Protein AF-A0A521DXC9-F1 (afdb_monomer_lite)

InterPro domains:
  IPR011990 Tetratricopeptide-like helical domain superfamily [G3DSA:1.25.40.10] (240-345)
  IPR011990 Tetratricopeptide-like helical domain superfamily [SSF48452] (263-317)
  IPR019734 Tetratricopeptide repeat [PS50005] (262-295)

Sequence (420 aa):
MKVLTNLLIVLTLFFNSAFAVGQNKNFSSMTLDKAILKLENDIREGKNKQILKRDVKNILNIKSKLPIYYVPEINYLLKEKIEPLPESDLTLLKEVLRVVLSAINGIKVFLFTVSFLTLVLFFQSVRLRNIYKLILTILSVSLLILSSFNTNLSLTIFGIIPILLYRLRKIKFFSSSLLFVLLFIILQILGNQIINLSLNNKFLYEIKVKRDGYAPKFLIKDSFKKKNEYILEEVTNGIALGNLDLVKKLKHLKLDSPNLKQIYLNDLGYVTFQRGNYKAALNYFTEALSLRENESILYNLYLTYSSLLELDKAEAIKNTLLTRKIDISTLPSVPILIHVPSNYKVFTFSFSYFLFLIIGLILGTIISLISPLRREEINYNVLTLVGMKIFIEEKIFPFLILSLLSFLVNFILGMVVCQS

Foldseek 3Di:
DVVVVVVVVVVVLVVVLVVVVPPPPCPPPDFLVNLLVVLLVCVVVVHDPVVNVVSVVVSVVNLLAFQWDDDCSNCVSVVHCPDDFDDFPLNVLLVVLLLLVLLLQLLLVLLLVLLLLLQLVLLLQFPDDPVVSVVSSVVSNVQSVVCVVPVLSSLLSLLLRLLSCVLVVLVVSSVVSVVSSVVSLVSVQVSVLSVCLSPQLLNVQVRCCVRTVADDLVSLVRLDPDPLLSLLQVLLRSVSRVNLVSLVVCPPRDDPDLLSQLLNLQSVLQSCVSVVNLVSSLVSLVSSCVSDHDLLSLLSNLLSCVSVVVVVSNVVSVVVCVVVVNDNVSGRSGRGHDHRRSPDDSHDGDCSSVVSSVSSNVVSVVCSVVTDGDPDPRPVVSVPPPCSVCSVVSVVPVSVVVSVVSSVVSSVVSSVVSVD

Secondary structure (DSSP, 8-state):
-HHHHHHHHHHHHHHHHHHHHSSTT---S--HHHHHHHHHHHHHTT--HHHHHHHHHHHHHHHTTTT-S--HHHHHHHTS--S-PPP-HHHHHHHHHHHHHHHHHHHHHHHHHHHHHHHHHHHHHBSS-HHHHHHHHHHHHHHHHHHTT-HHHHHHHHHHHHHHHHHTT-HHHHHHHHHHHHHHHHHHHHHHHHHHHHT-HHHHHHHHHHHHS---HHHHHHH--SHHHHHHHHHHHHHHTT-GGGGGGGGG----SHHHHHHHHHHHHHHHHHTT-HHHHHHHHHHHHHHS--HHHHHHHHHHHHHTT-HHHHHHHHHHHHHTT--GGGS-SSPPP-PPP---------THHHHHHHHHHHHHHHHHHHS-B--PPPPHHHHTSTTHHHHHTT-HHHHHHHHHHHHHHHHHHHHHHTT-

Organism: NCBI:txid223788

pLDDT: mean 90.12, std 13.18, range [37.5, 98.75]

Radius of gyration: 32.44 Å; chains: 1; bounding box: 73×54×87 Å

Structure (mmCIF, N/CA/C/O backbone):
data_AF-A0A521DXC9-F1
#
_entry.id   AF-A0A521DXC9-F1
#
loop_
_atom_site.group_PDB
_atom_site.id
_atom_site.type_symbol
_atom_site.label_atom_id
_atom_site.label_alt_id
_atom_site.label_comp_id
_atom_site.label_asym_id
_atom_site.label_entity_id
_atom_site.label_seq_id
_atom_site.pdbx_PDB_ins_code
_atom_site.Cartn_x
_atom_site.Cartn_y
_atom_site.Cartn_z
_atom_site.occupancy
_atom_site.B_iso_or_equiv
_atom_site.auth_seq_id
_atom_site.auth_comp_id
_atom_site.auth_asym_id
_atom_site.auth_atom_id
_atom_site.pdbx_PDB_model_num
ATOM 1 N N . MET A 1 1 ? -35.973 35.194 24.557 1.00 43.81 1 MET A N 1
ATOM 2 C CA . MET A 1 1 ? -35.222 34.388 23.564 1.00 43.81 1 MET A CA 1
ATOM 3 C C . MET A 1 1 ? -33.997 33.692 24.147 1.00 43.81 1 MET A C 1
ATOM 5 O O . MET A 1 1 ? -34.066 32.482 24.215 1.00 43.81 1 MET A O 1
ATOM 9 N N . LYS A 1 2 ? -32.946 34.374 24.643 1.00 42.34 2 LYS A N 1
ATOM 10 C CA . LYS A 1 2 ? -31.732 33.714 25.201 1.00 42.34 2 LYS A CA 1
ATOM 11 C C . LYS A 1 2 ? -32.006 32.609 26.238 1.00 42.34 2 LYS A C 1
ATOM 13 O O . LYS A 1 2 ? -31.382 31.559 26.186 1.00 42.34 2 LYS A O 1
ATOM 18 N N . VAL A 1 3 ? -32.972 32.816 27.138 1.00 59.31 3 VAL A N 1
ATOM 19 C CA . VAL A 1 3 ? -33.373 31.807 28.139 1.00 59.31 3 VAL A CA 1
ATOM 20 C C . VAL A 1 3 ? -34.027 30.583 27.486 1.00 59.31 3 VAL A C 1
ATOM 22 O O . VAL A 1 3 ? -33.723 29.462 27.867 1.00 59.31 3 VAL A O 1
ATOM 25 N N . LEU A 1 4 ? -34.855 30.782 26.454 1.00 39.81 4 LEU A N 1
ATOM 26 C CA . LEU A 1 4 ? -35.500 29.700 25.702 1.00 39.81 4 LEU A CA 1
ATOM 27 C C . LEU A 1 4 ? -34.476 28.915 24.865 1.00 39.81 4 LEU A C 1
ATOM 29 O O . LEU A 1 4 ? -34.556 27.696 24.793 1.00 39.81 4 LEU A O 1
ATOM 33 N N . THR A 1 5 ? -33.481 29.600 24.288 1.00 45.59 5 THR A N 1
ATOM 34 C CA . THR A 1 5 ? -32.375 28.975 23.545 1.00 45.59 5 THR A CA 1
ATOM 35 C C . THR A 1 5 ? -31.484 28.146 24.471 1.00 45.59 5 THR A C 1
ATOM 37 O O . THR A 1 5 ? -31.182 27.002 24.154 1.00 45.59 5 THR A O 1
ATOM 40 N N . ASN A 1 6 ? -31.140 28.668 25.654 1.00 55.06 6 ASN A N 1
ATOM 41 C CA . ASN A 1 6 ? -30.373 27.922 26.654 1.00 55.06 6 ASN A CA 1
ATOM 42 C C . ASN A 1 6 ? -31.171 26.738 27.222 1.00 55.06 6 ASN A C 1
ATOM 44 O O . ASN A 1 6 ? -30.604 25.668 27.408 1.00 55.06 6 ASN A O 1
ATOM 48 N N . LEU A 1 7 ? -32.486 26.885 27.428 1.00 52.81 7 LEU A N 1
ATOM 49 C CA . LEU A 1 7 ? -33.355 25.791 27.869 1.00 52.81 7 LEU A CA 1
ATOM 50 C C . LEU A 1 7 ? -33.464 24.687 26.802 1.00 52.81 7 LEU A C 1
ATOM 52 O O . LEU A 1 7 ? -33.412 23.514 27.152 1.00 52.81 7 LEU A O 1
ATOM 56 N N . LEU A 1 8 ? -33.550 25.039 25.510 1.00 43.25 8 LEU A N 1
ATOM 57 C CA . LEU A 1 8 ? -33.553 24.067 24.407 1.00 43.25 8 LEU A CA 1
ATOM 58 C C . LEU A 1 8 ? -32.202 23.352 24.252 1.00 43.25 8 LEU A C 1
ATOM 60 O O . LEU A 1 8 ? -32.182 22.157 23.971 1.00 43.25 8 LEU A O 1
ATOM 64 N N . ILE A 1 9 ? -31.082 24.053 24.452 1.00 51.12 9 ILE A N 1
ATOM 65 C CA . ILE A 1 9 ? -29.735 23.457 24.453 1.00 51.12 9 ILE A CA 1
ATOM 66 C C . ILE A 1 9 ? -29.587 22.490 25.636 1.00 51.12 9 ILE A C 1
ATOM 68 O O . ILE A 1 9 ? -29.134 21.366 25.461 1.00 51.12 9 ILE A O 1
ATOM 72 N N . VAL A 1 10 ? -30.054 22.870 26.828 1.00 54.31 10 VAL A N 1
ATOM 73 C CA . VAL A 1 10 ? -30.063 21.979 27.998 1.00 54.31 10 VAL A CA 1
ATOM 74 C C . VAL A 1 10 ? -30.986 20.776 27.765 1.00 54.31 10 VAL A C 1
ATOM 76 O O . VAL A 1 10 ? -30.572 19.650 28.009 1.00 54.31 10 VAL A O 1
ATOM 79 N N . LEU A 1 11 ? -32.190 20.962 27.213 1.00 43.69 11 LEU A N 1
ATOM 80 C CA . LEU A 1 11 ? -33.124 19.870 26.898 1.00 43.69 11 LEU A CA 1
ATOM 81 C C . LEU A 1 11 ? -32.574 18.911 25.831 1.00 43.69 11 LEU A C 1
ATOM 83 O O . LEU A 1 11 ? -32.682 17.700 25.991 1.00 43.69 11 LEU A O 1
ATOM 87 N N . THR A 1 12 ? -31.939 19.417 24.775 1.00 44.00 12 THR A N 1
ATOM 88 C CA . THR A 1 12 ? -31.320 18.580 23.728 1.00 44.00 12 THR A CA 1
ATOM 89 C C . THR A 1 12 ? -30.085 17.826 24.239 1.00 44.00 12 THR A C 1
ATOM 91 O O . THR A 1 12 ? -29.873 16.675 23.855 1.00 44.00 12 THR A O 1
ATOM 94 N N . LEU A 1 13 ? -29.320 18.407 25.173 1.00 43.69 13 LEU A N 1
ATOM 95 C CA . LEU A 1 13 ? -28.211 17.732 25.860 1.00 43.69 13 LEU A CA 1
ATOM 96 C C . LEU A 1 13 ? -28.693 16.681 26.883 1.00 43.69 13 LEU A C 1
ATOM 98 O O . LEU A 1 13 ? -28.100 15.603 26.984 1.00 43.69 13 LEU A O 1
ATOM 102 N N . PHE A 1 14 ? -29.792 16.939 27.600 1.00 46.09 14 PHE A N 1
ATOM 103 C CA . PHE A 1 14 ? -30.375 15.997 28.566 1.00 46.09 14 PHE A CA 1
ATOM 104 C C . PHE A 1 14 ? -31.101 14.824 27.894 1.00 46.09 14 PHE A C 1
ATOM 106 O O . PHE A 1 14 ? -30.974 13.687 28.346 1.00 46.09 14 PHE A O 1
ATOM 113 N N . PHE A 1 15 ? -31.825 15.053 26.793 1.00 41.97 15 PHE A N 1
ATOM 114 C CA . PHE A 1 15 ? -32.547 13.974 26.110 1.00 41.97 15 PHE A CA 1
ATOM 115 C C . PHE A 1 15 ? -31.621 13.026 25.333 1.00 41.97 15 PHE A C 1
ATOM 117 O O . PHE A 1 15 ? -31.896 11.829 25.291 1.00 41.97 15 PHE A O 1
ATOM 124 N N . ASN A 1 16 ? -30.483 13.497 24.810 1.00 40.00 16 ASN A N 1
ATOM 125 C CA . ASN A 1 16 ? -29.509 12.609 24.161 1.00 40.00 16 ASN A CA 1
ATOM 126 C C . ASN A 1 16 ? -28.716 11.747 25.159 1.00 40.00 16 ASN A C 1
ATOM 128 O O . ASN A 1 16 ? -28.398 10.597 24.858 1.00 40.00 16 ASN A O 1
ATOM 132 N N . SER A 1 17 ? -28.434 12.258 26.360 1.00 39.19 17 SER A N 1
ATOM 133 C CA . SER A 1 17 ? -27.702 11.513 27.395 1.00 39.19 17 SER A CA 1
ATOM 134 C C . SER A 1 17 ? -28.598 10.536 28.170 1.00 39.19 17 SER A C 1
ATOM 136 O O . SER A 1 17 ? -28.182 9.409 28.441 1.00 39.19 17 SER A O 1
ATOM 138 N N . ALA A 1 18 ? -29.859 10.889 28.444 1.00 37.50 18 ALA A N 1
ATOM 139 C CA . ALA A 1 18 ? -30.805 9.995 29.120 1.00 37.50 18 ALA A CA 1
ATOM 140 C C . ALA A 1 18 ? -31.242 8.797 28.249 1.00 37.50 18 ALA A C 1
ATOM 142 O O . ALA A 1 18 ? -31.438 7.698 28.771 1.00 37.50 18 ALA A O 1
ATOM 143 N N . PHE A 1 19 ? -31.316 8.953 26.919 1.00 39.97 19 PHE A N 1
ATOM 144 C CA . PHE A 1 19 ? -31.582 7.828 26.009 1.00 39.97 19 PHE A CA 1
ATOM 145 C C . PHE A 1 19 ? -30.412 6.834 25.907 1.00 39.97 19 PHE A C 1
ATOM 147 O O . PHE A 1 19 ? -30.637 5.661 25.597 1.00 39.97 19 PHE A O 1
ATOM 154 N N . ALA A 1 20 ? -29.183 7.252 26.227 1.00 45.47 20 ALA A N 1
ATOM 155 C CA . ALA A 1 20 ? -28.016 6.370 26.231 1.00 45.47 20 ALA A CA 1
ATOM 156 C C . ALA A 1 20 ? -27.965 5.443 27.464 1.00 45.47 20 ALA A C 1
ATOM 158 O O . ALA A 1 20 ? -27.463 4.323 27.377 1.00 45.47 20 ALA A O 1
ATOM 159 N N . VAL A 1 21 ? -28.536 5.858 28.601 1.00 44.22 21 VAL A N 1
ATOM 160 C CA . VAL A 1 21 ? -28.471 5.095 29.865 1.00 44.22 21 VAL A CA 1
ATOM 161 C C . VAL A 1 21 ? -29.558 4.005 29.955 1.00 44.22 21 VAL A C 1
ATOM 163 O O . VAL A 1 21 ? -29.386 3.012 30.660 1.00 44.22 21 VAL A O 1
ATOM 166 N N . GLY A 1 22 ? -30.647 4.114 29.183 1.00 40.59 22 GLY A N 1
ATOM 167 C CA . GLY A 1 22 ? -31.783 3.179 29.226 1.00 40.59 22 GLY A CA 1
ATOM 168 C C . GLY A 1 22 ? -31.698 1.925 28.339 1.00 40.59 22 GLY A C 1
ATOM 169 O O . GLY A 1 22 ? -32.510 1.020 28.511 1.00 40.59 22 GLY A O 1
ATOM 170 N N . GLN A 1 23 ? -30.746 1.821 27.400 1.00 44.16 23 GLN A N 1
ATOM 171 C CA . GLN A 1 23 ? -30.703 0.703 26.430 1.00 44.16 23 GLN A CA 1
ATOM 172 C C . GLN A 1 23 ? -29.725 -0.439 26.772 1.00 44.16 23 GLN A C 1
ATOM 174 O O . GLN A 1 23 ? -29.638 -1.421 26.034 1.00 44.16 23 GLN A O 1
ATOM 179 N N . ASN A 1 24 ? -29.001 -0.377 27.893 1.00 43.97 24 ASN A N 1
ATOM 180 C CA . ASN A 1 24 ? -27.782 -1.181 28.053 1.00 43.97 24 ASN A CA 1
ATOM 181 C C . ASN A 1 24 ? -27.944 -2.590 28.670 1.00 43.97 24 ASN A C 1
ATOM 183 O O . ASN A 1 24 ? -26.992 -3.120 29.235 1.00 43.97 24 ASN A O 1
ATOM 187 N N . LYS A 1 25 ? -29.122 -3.228 28.583 1.00 46.00 25 LYS A N 1
ATOM 188 C CA . LYS A 1 25 ? -29.285 -4.632 29.040 1.00 46.00 25 LYS A CA 1
ATOM 189 C C . LYS A 1 25 ? -29.463 -5.669 27.936 1.00 46.00 25 LYS A C 1
ATOM 191 O O . LYS A 1 25 ? -29.226 -6.838 28.201 1.00 46.00 25 LYS A O 1
ATOM 196 N N . ASN A 1 26 ? -29.762 -5.252 26.706 1.00 44.84 26 ASN A N 1
ATOM 197 C CA . ASN A 1 26 ? -29.871 -6.147 25.554 1.00 44.84 26 ASN A CA 1
ATOM 198 C C . ASN A 1 26 ? -29.098 -5.570 24.360 1.00 44.84 26 ASN A C 1
ATOM 200 O O . ASN A 1 26 ? -29.665 -5.378 23.284 1.00 44.84 26 ASN A O 1
ATOM 204 N N . PHE A 1 27 ? -27.798 -5.290 24.523 1.00 52.75 27 PHE A N 1
ATOM 205 C CA . PHE A 1 27 ? -26.917 -5.320 23.353 1.00 52.75 27 PHE A CA 1
ATOM 206 C C . PHE A 1 27 ? -27.079 -6.723 22.773 1.00 52.75 27 PHE A C 1
ATOM 208 O O . PHE A 1 27 ? -26.651 -7.703 23.384 1.00 52.75 27 PHE A O 1
ATOM 215 N N . SER A 1 28 ? -27.811 -6.834 21.663 1.00 54.12 28 SER A N 1
ATOM 216 C CA . SER A 1 28 ? -27.996 -8.104 20.977 1.00 54.12 28 SER A CA 1
ATOM 217 C C . SER A 1 28 ? -26.616 -8.724 20.811 1.00 54.12 28 SER A C 1
ATOM 219 O O . SER A 1 28 ? -25.722 -8.062 20.291 1.00 54.12 28 SER A O 1
ATOM 221 N N . SER A 1 29 ? -26.440 -9.974 21.232 1.00 76.12 29 SER A N 1
ATOM 222 C CA . SER A 1 29 ? -25.190 -10.755 21.178 1.00 76.12 29 SER A CA 1
ATOM 223 C C . SER A 1 29 ? -24.579 -10.926 19.770 1.00 76.12 29 SER A C 1
ATOM 225 O O . SER A 1 29 ? -23.630 -11.696 19.568 1.00 76.12 29 SER A O 1
ATOM 227 N N . MET A 1 30 ? -25.148 -10.237 18.781 1.00 91.75 30 MET A N 1
ATOM 228 C CA . MET A 1 30 ? -24.748 -10.200 17.393 1.00 91.75 30 MET A CA 1
ATOM 229 C C . MET A 1 30 ? -23.665 -9.137 17.190 1.00 91.75 30 MET A C 1
ATOM 231 O O . MET A 1 30 ? -23.925 -7.937 17.196 1.00 91.75 30 MET A O 1
ATOM 235 N N . THR A 1 31 ? -22.442 -9.615 17.014 1.00 95.38 31 THR A N 1
ATOM 236 C CA . THR A 1 31 ? -21.270 -8.839 16.610 1.00 95.38 31 THR A CA 1
ATOM 237 C C . THR A 1 31 ? -21.299 -8.562 15.103 1.00 95.38 31 THR A C 1
ATOM 239 O O . THR A 1 31 ? -22.057 -9.198 14.360 1.00 95.38 31 THR A O 1
ATOM 242 N N . LEU A 1 32 ? -20.493 -7.603 14.634 1.00 96.31 32 LEU A N 1
ATOM 243 C CA . LEU A 1 32 ? -20.499 -7.192 13.226 1.00 96.31 32 LEU A CA 1
ATOM 244 C C . LEU A 1 32 ? -20.106 -8.344 12.287 1.00 96.31 32 LEU A C 1
ATOM 246 O O . LEU A 1 32 ? -20.752 -8.558 11.265 1.00 96.31 32 LEU A O 1
ATOM 250 N N . ASP A 1 33 ? -19.106 -9.136 12.673 1.00 95.06 33 ASP A N 1
ATOM 251 C CA . ASP A 1 33 ? -18.662 -10.338 11.955 1.00 95.06 33 ASP A CA 1
ATOM 252 C C . ASP A 1 33 ? -19.783 -11.378 11.795 1.00 95.06 33 ASP A C 1
ATOM 254 O O . ASP A 1 33 ? -19.995 -11.897 10.701 1.00 95.06 33 ASP A O 1
ATOM 258 N N . LYS A 1 34 ? -20.566 -11.634 12.849 1.00 96.12 34 LYS A N 1
ATOM 259 C CA . LYS A 1 34 ? -21.728 -12.534 12.795 1.00 96.12 34 LYS A CA 1
ATOM 260 C C . LYS A 1 34 ? -22.833 -11.987 11.898 1.00 96.12 34 LYS A C 1
ATOM 262 O O . LYS A 1 34 ? -23.509 -12.767 11.232 1.00 96.12 34 LYS A O 1
ATOM 267 N N . ALA A 1 35 ? -23.038 -10.670 11.884 1.00 97.25 35 ALA A N 1
ATOM 268 C CA . ALA A 1 35 ? -24.023 -10.030 11.015 1.00 97.25 35 ALA A CA 1
ATOM 269 C C . ALA A 1 35 ? -23.631 -10.123 9.534 1.00 97.25 35 ALA A C 1
ATOM 271 O O . ALA A 1 35 ? -24.480 -10.452 8.708 1.00 97.25 35 ALA A O 1
ATOM 272 N N . ILE A 1 36 ? -22.350 -9.924 9.215 1.00 97.25 36 ILE A N 1
ATOM 273 C CA . ILE A 1 36 ? -21.814 -10.111 7.860 1.00 97.25 36 ILE A CA 1
ATOM 274 C C . ILE A 1 36 ? -21.912 -11.582 7.438 1.00 97.25 36 ILE A C 1
ATOM 276 O O . ILE A 1 36 ? -22.406 -11.864 6.350 1.00 97.25 36 ILE A O 1
ATOM 280 N N . LEU A 1 37 ? -21.521 -12.521 8.307 1.00 96.81 37 LEU A N 1
ATOM 281 C CA . LEU A 1 37 ? -21.610 -13.957 8.021 1.00 96.81 37 LEU A CA 1
ATOM 282 C C . LEU A 1 37 ? -23.058 -14.402 7.775 1.00 96.81 37 LEU A C 1
ATOM 284 O O . LEU A 1 37 ? -23.323 -15.220 6.898 1.00 96.81 37 LEU A O 1
ATOM 288 N N . LYS A 1 38 ? -24.010 -13.845 8.532 1.00 97.44 38 LYS A N 1
ATOM 289 C CA . LYS A 1 38 ? -25.435 -14.082 8.298 1.00 97.44 38 LYS A CA 1
ATOM 290 C C . LYS A 1 38 ? -25.855 -13.597 6.906 1.00 97.44 38 LYS A C 1
ATOM 292 O O . LYS A 1 38 ? -26.462 -14.370 6.176 1.00 97.44 38 LYS A O 1
ATOM 297 N N . LEU A 1 39 ? -25.489 -12.368 6.526 1.00 97.75 39 LEU A N 1
ATOM 298 C CA . LEU A 1 39 ? -25.784 -11.823 5.196 1.00 97.75 39 LEU A CA 1
ATOM 299 C C . LEU A 1 39 ? -25.193 -12.700 4.079 1.00 97.75 39 LEU A C 1
ATOM 301 O O . LEU A 1 39 ? -25.876 -12.982 3.100 1.00 97.75 39 LEU A O 1
ATOM 305 N N . GLU A 1 40 ? -23.946 -13.149 4.224 1.00 97.88 40 GLU A N 1
ATOM 306 C CA . GLU A 1 40 ? -23.296 -14.047 3.262 1.00 97.88 40 GLU A CA 1
ATOM 307 C C . GLU A 1 40 ? -24.064 -15.370 3.102 1.00 97.88 40 GLU A C 1
ATOM 309 O O . GLU A 1 40 ? -24.327 -15.804 1.977 1.00 97.88 40 GLU A O 1
ATOM 314 N N . ASN A 1 41 ? -24.487 -15.977 4.215 1.00 98.12 41 ASN A N 1
ATOM 315 C CA . ASN A 1 41 ? -25.299 -17.194 4.195 1.00 98.12 41 ASN A CA 1
ATOM 316 C C . ASN A 1 41 ? -26.670 -16.957 3.545 1.00 98.12 41 ASN A C 1
ATOM 318 O O . ASN A 1 41 ? -27.082 -17.745 2.697 1.00 98.12 41 ASN A O 1
ATOM 322 N N . ASP A 1 42 ? -27.345 -15.852 3.870 1.00 98.06 42 ASP A N 1
ATOM 323 C CA . ASP A 1 42 ? -28.644 -15.503 3.286 1.00 98.06 42 ASP A CA 1
ATOM 324 C C . ASP A 1 42 ? -28.542 -15.264 1.761 1.00 98.06 42 ASP A C 1
ATOM 326 O O . ASP A 1 42 ? -29.440 -15.646 1.006 1.00 98.06 42 ASP A O 1
ATOM 330 N N . ILE A 1 43 ? -27.425 -14.713 1.269 1.00 97.50 43 ILE A N 1
ATOM 331 C CA . ILE A 1 43 ? -27.147 -14.604 -0.175 1.00 97.50 43 ILE A CA 1
ATOM 332 C C . ILE A 1 43 ? -26.942 -15.991 -0.792 1.00 97.50 43 ILE A C 1
ATOM 334 O O . ILE A 1 43 ? -27.545 -16.299 -1.822 1.00 97.50 43 ILE A O 1
ATOM 338 N N . ARG A 1 44 ? -26.129 -16.849 -0.165 1.00 97.69 44 ARG A N 1
ATOM 339 C CA . ARG A 1 44 ? -25.856 -18.210 -0.654 1.00 97.69 44 ARG A CA 1
ATOM 340 C C . ARG A 1 44 ? -27.118 -19.075 -0.718 1.00 97.69 44 ARG A C 1
ATOM 342 O O . ARG A 1 44 ? -27.253 -19.884 -1.631 1.00 97.69 44 ARG A O 1
ATOM 349 N N . GLU A 1 45 ? -28.035 -18.896 0.225 1.00 98.19 45 GLU A N 1
ATOM 350 C CA . GLU A 1 45 ? -29.332 -19.579 0.266 1.00 98.19 45 GLU A CA 1
ATOM 351 C C . GLU A 1 45 ? -30.372 -18.981 -0.696 1.00 98.19 45 GLU A C 1
ATOM 353 O O . GLU A 1 45 ? -31.495 -19.480 -0.771 1.00 98.19 45 GLU A O 1
ATOM 358 N N . GLY A 1 46 ? -30.037 -17.911 -1.425 1.00 97.69 46 GLY A N 1
ATOM 359 C CA . GLY A 1 46 ? -30.956 -17.269 -2.362 1.00 97.69 46 GLY A CA 1
ATOM 360 C C . GLY A 1 46 ? -32.152 -16.605 -1.677 1.00 97.69 46 GLY A C 1
ATOM 361 O O . GLY A 1 46 ? -33.253 -16.594 -2.233 1.00 97.69 46 GLY A O 1
ATOM 362 N N . LYS A 1 47 ? -31.975 -16.063 -0.460 1.00 98.00 47 LYS A N 1
ATOM 363 C CA . LYS A 1 47 ? -33.048 -15.336 0.234 1.00 98.00 47 LYS A CA 1
ATOM 364 C C . LYS A 1 47 ? -33.514 -14.133 -0.587 1.00 98.00 47 LYS A C 1
ATOM 366 O O . LYS A 1 47 ? -32.776 -13.536 -1.370 1.00 98.00 47 LYS A O 1
ATOM 371 N N . ASN A 1 48 ? -34.770 -13.744 -0.379 1.00 97.75 48 ASN A N 1
ATOM 372 C CA . ASN A 1 48 ? -35.368 -12.643 -1.125 1.00 97.75 48 ASN A CA 1
ATOM 373 C C . ASN A 1 48 ? -34.703 -11.281 -0.812 1.00 97.75 48 ASN A C 1
ATOM 375 O O . ASN A 1 48 ? -34.123 -11.059 0.253 1.00 97.75 48 ASN A O 1
ATOM 379 N N . LYS A 1 49 ? -34.864 -10.312 -1.726 1.00 97.38 49 LYS A N 1
ATOM 380 C CA . LYS A 1 49 ? -34.261 -8.968 -1.613 1.00 97.38 49 LYS A CA 1
ATOM 381 C C . LYS A 1 49 ? -34.690 -8.196 -0.353 1.00 97.38 49 LYS A C 1
ATOM 383 O O . LYS A 1 49 ? -33.967 -7.306 0.088 1.00 97.38 49 LYS A O 1
ATOM 388 N N . GLN A 1 50 ? -35.853 -8.497 0.230 1.00 97.75 50 GLN A N 1
ATOM 389 C CA . GLN A 1 50 ? -36.328 -7.827 1.448 1.00 97.75 50 GLN A CA 1
ATOM 390 C C . GLN A 1 50 ? -35.562 -8.283 2.694 1.00 97.75 50 GLN A C 1
ATOM 392 O O . GLN A 1 50 ? -35.241 -7.447 3.539 1.00 97.75 50 GLN A O 1
ATOM 397 N N . ILE A 1 51 ? -35.247 -9.579 2.788 1.00 97.62 51 ILE A N 1
ATOM 398 C CA . ILE A 1 51 ? -34.418 -10.145 3.858 1.00 97.62 51 ILE A CA 1
ATOM 399 C C . ILE A 1 51 ? -33.021 -9.525 3.785 1.00 97.62 51 ILE A C 1
ATOM 401 O O . ILE A 1 51 ? -32.606 -8.882 4.745 1.00 97.62 51 ILE A O 1
ATOM 405 N N . LEU A 1 52 ? -32.389 -9.544 2.605 1.00 98.00 52 LEU A N 1
ATOM 406 C CA . LEU A 1 52 ? -31.060 -8.952 2.410 1.00 98.00 52 LEU A CA 1
ATOM 407 C C . LEU A 1 52 ? -31.021 -7.462 2.794 1.00 98.00 52 LEU A C 1
ATOM 409 O O . LEU A 1 52 ? -30.121 -7.023 3.506 1.00 98.00 52 LEU A O 1
ATOM 413 N N . LYS A 1 53 ? -32.036 -6.672 2.406 1.00 97.44 53 LYS A N 1
ATOM 414 C CA . LYS A 1 53 ? -32.155 -5.260 2.824 1.00 97.44 53 LYS A CA 1
ATOM 415 C C . LYS A 1 53 ? -32.262 -5.096 4.343 1.00 97.44 53 LYS A C 1
ATOM 417 O O . LYS A 1 53 ? -31.728 -4.130 4.891 1.00 97.44 53 LYS A O 1
ATOM 422 N N . ARG A 1 54 ? -32.965 -6.003 5.028 1.00 97.75 54 ARG A N 1
ATOM 423 C CA . ARG A 1 54 ? -33.079 -5.996 6.492 1.00 97.75 54 ARG A CA 1
ATOM 424 C C . ARG A 1 54 ? -31.733 -6.303 7.144 1.00 97.75 54 ARG A C 1
ATOM 426 O O . ARG A 1 54 ? -31.379 -5.617 8.100 1.00 97.75 54 ARG A O 1
ATOM 433 N N . ASP A 1 55 ? -30.984 -7.265 6.616 1.00 97.94 55 ASP A N 1
ATOM 434 C CA . ASP A 1 55 ? -29.662 -7.615 7.140 1.00 97.94 55 ASP A CA 1
ATOM 435 C C . ASP A 1 55 ? -28.652 -6.487 6.927 1.00 97.94 55 ASP A C 1
ATOM 437 O O . ASP A 1 55 ? -27.965 -6.110 7.873 1.00 97.94 55 ASP A O 1
ATOM 441 N N . VAL A 1 56 ? -28.646 -5.846 5.754 1.00 98.00 56 VAL A N 1
ATOM 442 C CA . VAL A 1 56 ? -27.841 -4.636 5.502 1.00 98.00 56 VAL A CA 1
ATOM 443 C C . VAL A 1 56 ? -28.184 -3.527 6.497 1.00 98.00 56 VAL A C 1
ATOM 445 O O . VAL A 1 56 ? -27.289 -2.955 7.116 1.00 98.00 56 VAL A O 1
ATOM 448 N N . LYS A 1 57 ? -29.477 -3.241 6.710 1.00 97.75 57 LYS A N 1
ATOM 449 C CA . LYS A 1 57 ? -29.909 -2.230 7.689 1.00 97.75 57 LYS A CA 1
ATOM 450 C C . LYS A 1 57 ? -29.438 -2.580 9.104 1.00 97.75 57 LYS A C 1
ATOM 452 O O . LYS A 1 57 ? -29.032 -1.688 9.846 1.00 97.75 57 LYS A O 1
ATOM 457 N N . ASN A 1 58 ? -29.479 -3.860 9.471 1.00 97.12 58 ASN A N 1
ATOM 458 C CA . ASN A 1 58 ? -28.983 -4.331 10.758 1.00 97.12 58 ASN A CA 1
ATOM 459 C C . ASN A 1 58 ? -27.464 -4.136 10.888 1.00 97.12 58 ASN A C 1
ATOM 461 O O . ASN A 1 58 ? -27.010 -3.597 11.892 1.00 97.12 58 ASN A O 1
ATOM 465 N N . ILE A 1 59 ? -26.690 -4.491 9.857 1.00 97.50 59 ILE A N 1
ATOM 466 C CA . ILE A 1 59 ? -25.234 -4.295 9.819 1.00 97.50 59 ILE A CA 1
ATOM 467 C C . ILE A 1 59 ? -24.879 -2.812 9.987 1.00 97.50 59 ILE A C 1
ATOM 469 O O . ILE A 1 59 ? -24.049 -2.479 10.828 1.00 97.50 59 ILE A O 1
ATOM 473 N N . LEU A 1 60 ? -25.541 -1.909 9.257 1.00 96.81 60 LEU A N 1
ATOM 474 C CA . LEU A 1 60 ? -25.287 -0.466 9.359 1.00 96.81 60 LEU A CA 1
ATOM 475 C C . LEU A 1 60 ? -25.642 0.101 10.745 1.00 96.81 60 LEU A C 1
ATOM 477 O O . LEU A 1 60 ? -24.929 0.962 11.257 1.00 96.81 60 LEU A O 1
ATOM 481 N N . ASN A 1 61 ? -26.699 -0.412 11.378 1.00 95.88 61 ASN A N 1
ATOM 482 C CA . ASN A 1 61 ? -27.082 -0.046 12.746 1.00 95.88 61 ASN A CA 1
ATOM 483 C C . ASN A 1 61 ? -26.107 -0.584 13.811 1.00 95.88 61 ASN A C 1
ATOM 485 O O . ASN A 1 61 ? -25.925 0.038 14.856 1.00 95.88 61 ASN A O 1
ATOM 489 N N . ILE A 1 62 ? -25.480 -1.740 13.571 1.00 95.81 62 ILE A N 1
ATOM 490 C CA . ILE A 1 62 ? -24.383 -2.237 14.414 1.00 95.81 62 ILE A CA 1
ATOM 491 C C . ILE A 1 62 ? -23.150 -1.347 14.210 1.00 95.81 62 ILE A C 1
ATOM 493 O O . ILE A 1 62 ? -22.591 -0.855 15.188 1.00 95.81 62 ILE A O 1
ATOM 497 N N . LYS A 1 63 ? -22.773 -1.074 12.951 1.00 95.88 63 LYS A N 1
ATOM 498 C CA . LYS A 1 63 ? -21.623 -0.233 12.580 1.00 95.88 63 LYS A CA 1
ATOM 499 C C . LYS A 1 63 ? -21.662 1.138 13.255 1.00 95.88 63 LYS A C 1
ATOM 501 O O . LYS A 1 63 ? -20.649 1.572 13.782 1.00 95.88 63 LYS A O 1
ATOM 506 N N . SER A 1 64 ? -22.823 1.799 13.303 1.00 94.88 64 SER A N 1
ATOM 507 C CA . SER A 1 64 ? -22.957 3.141 13.897 1.00 94.88 64 SER A CA 1
ATOM 508 C C . SER A 1 64 ? -22.643 3.212 15.398 1.00 94.88 64 SER A C 1
ATOM 510 O O . SER A 1 64 ? -22.585 4.303 15.954 1.00 94.88 64 SER A O 1
ATOM 512 N N . LYS A 1 65 ? -22.481 2.066 16.070 1.00 95.06 65 LYS A N 1
ATOM 513 C CA . LYS A 1 65 ? -22.117 1.956 17.492 1.00 95.06 65 LYS A CA 1
ATOM 514 C C . LYS A 1 65 ? -20.669 1.493 17.700 1.00 95.06 65 LYS A C 1
ATOM 516 O O . LYS A 1 65 ? -20.249 1.305 18.838 1.00 95.06 65 LYS A O 1
ATOM 521 N N . LEU A 1 66 ? -19.928 1.265 16.619 1.00 96.19 66 LEU A N 1
ATOM 522 C CA . LEU A 1 66 ? -18.579 0.707 16.612 1.00 96.19 66 LEU A CA 1
ATOM 523 C C . LEU A 1 66 ? -17.571 1.743 16.090 1.00 96.19 66 LEU A C 1
ATOM 525 O O . LEU A 1 66 ? -17.965 2.685 15.403 1.00 96.19 66 LEU A O 1
ATOM 529 N N . PRO A 1 67 ? -16.267 1.591 16.386 1.00 96.19 67 PRO A N 1
ATOM 530 C CA . PRO A 1 67 ? -15.227 2.511 15.938 1.00 96.19 67 PRO A CA 1
ATOM 531 C C . PRO A 1 67 ? -14.789 2.167 14.504 1.00 96.19 67 PRO A C 1
ATOM 533 O O . PRO A 1 67 ? -13.604 2.074 14.207 1.00 96.19 67 PRO A O 1
ATOM 536 N N . ILE A 1 68 ? -15.765 1.903 13.634 1.00 96.12 68 ILE A N 1
ATOM 537 C CA . ILE A 1 68 ? -15.589 1.422 12.263 1.00 96.12 68 ILE A CA 1
ATOM 538 C C . ILE A 1 68 ? -16.199 2.448 11.319 1.00 96.12 68 ILE A C 1
ATOM 540 O O . ILE A 1 68 ? -17.345 2.868 11.492 1.00 96.12 68 ILE A O 1
ATOM 544 N N . TYR A 1 69 ? -15.449 2.816 10.286 1.00 95.44 69 TYR A N 1
ATOM 545 C CA . TYR A 1 69 ? -15.876 3.826 9.324 1.00 95.44 69 TYR A CA 1
ATOM 546 C C . TYR A 1 69 ? -16.721 3.209 8.201 1.00 95.44 69 TYR A C 1
ATOM 548 O O . TYR A 1 69 ? -17.804 3.712 7.884 1.00 95.44 69 TYR A O 1
ATOM 556 N N . TYR A 1 70 ? -16.278 2.077 7.646 1.00 96.94 70 TYR A N 1
ATOM 557 C CA . TYR A 1 70 ? -16.897 1.427 6.484 1.00 96.94 70 TYR A CA 1
ATOM 558 C C . TYR A 1 70 ? -16.899 -0.097 6.619 1.00 96.94 70 TYR A C 1
ATOM 560 O O . TYR A 1 70 ? -16.022 -0.664 7.262 1.00 96.94 70 TYR A O 1
ATOM 568 N N . VAL A 1 71 ? -17.862 -0.757 5.970 1.00 97.31 71 VAL A N 1
ATOM 569 C CA . VAL A 1 71 ? -17.983 -2.220 5.878 1.00 97.31 71 VAL A CA 1
ATOM 570 C C . VAL A 1 71 ? -18.003 -2.618 4.395 1.00 97.31 71 VAL A C 1
ATOM 572 O O . VAL A 1 71 ? -19.057 -2.926 3.823 1.00 97.31 71 VAL A O 1
ATOM 575 N N . PRO A 1 72 ? -16.840 -2.597 3.716 1.00 96.56 72 PRO A N 1
ATOM 576 C CA . PRO A 1 72 ? -16.755 -2.838 2.273 1.00 96.56 72 PRO A CA 1
ATOM 577 C C . PRO A 1 72 ? -17.260 -4.224 1.850 1.00 96.56 72 PRO A C 1
ATOM 579 O O . PRO A 1 72 ? -17.631 -4.411 0.690 1.00 96.56 72 PRO A O 1
ATOM 582 N N . GLU A 1 73 ? -17.298 -5.192 2.769 1.00 96.94 73 GLU A N 1
ATOM 583 C CA . GLU A 1 73 ? -17.842 -6.530 2.547 1.00 96.94 73 GLU A CA 1
ATOM 584 C C . GLU A 1 73 ? -19.304 -6.486 2.074 1.00 96.94 73 GLU A C 1
ATOM 586 O O . GLU A 1 73 ? -19.680 -7.302 1.237 1.00 96.94 73 GLU A O 1
ATOM 591 N N . ILE A 1 74 ? -20.112 -5.507 2.508 1.00 97.69 74 ILE A N 1
ATOM 592 C CA . ILE A 1 74 ? -21.505 -5.362 2.045 1.00 97.69 74 ILE A CA 1
ATOM 593 C C . ILE A 1 74 ? -21.546 -5.063 0.542 1.00 97.69 74 ILE A C 1
ATOM 595 O O . ILE A 1 74 ? -22.282 -5.715 -0.202 1.00 97.69 74 ILE A O 1
ATOM 599 N N . ASN A 1 75 ? -20.735 -4.100 0.087 1.00 97.31 75 ASN A N 1
ATOM 600 C CA . ASN A 1 75 ? -20.655 -3.737 -1.328 1.00 97.31 75 ASN A CA 1
ATOM 601 C C . ASN A 1 75 ? -20.181 -4.925 -2.173 1.00 97.31 75 ASN A C 1
ATOM 603 O O . ASN A 1 75 ? -20.705 -5.172 -3.258 1.00 97.31 75 ASN A O 1
ATOM 607 N N . TYR A 1 76 ? -19.191 -5.667 -1.665 1.00 96.19 76 TYR A N 1
ATOM 608 C CA . TYR A 1 76 ? -18.645 -6.842 -2.338 1.00 96.19 76 TYR A CA 1
ATOM 609 C C . TYR A 1 76 ? -19.682 -7.965 -2.475 1.00 96.19 76 TYR A C 1
ATOM 611 O O . TYR A 1 76 ? -19.900 -8.464 -3.578 1.00 96.19 76 TYR A O 1
ATOM 619 N N . LEU A 1 77 ? -20.348 -8.331 -1.375 1.00 96.88 77 LEU A N 1
ATOM 620 C CA . LEU A 1 77 ? -21.323 -9.422 -1.337 1.00 96.88 77 LEU A CA 1
ATOM 621 C C . LEU A 1 77 ? -22.539 -9.148 -2.231 1.00 96.88 77 LEU A C 1
ATOM 623 O O . LEU A 1 77 ? -23.029 -10.054 -2.902 1.00 96.88 77 LEU A O 1
ATOM 627 N N . LEU A 1 78 ? -23.011 -7.899 -2.273 1.00 97.25 78 LEU A N 1
ATOM 628 C CA . LEU A 1 78 ? -24.198 -7.521 -3.045 1.00 97.25 78 LEU A CA 1
ATOM 629 C C . LEU A 1 78 ? -23.895 -7.076 -4.477 1.00 97.25 78 LEU A C 1
ATOM 631 O O . LEU A 1 78 ? -24.822 -6.968 -5.274 1.00 97.25 78 LEU A O 1
ATOM 635 N N . LYS A 1 79 ? -22.625 -6.807 -4.813 1.00 96.88 79 LYS A N 1
ATOM 636 C CA . LYS A 1 79 ? -22.217 -6.160 -6.076 1.00 96.88 79 LYS A CA 1
ATOM 637 C C . LYS A 1 79 ? -22.958 -4.835 -6.335 1.00 96.88 79 LYS A C 1
ATOM 639 O O . LYS A 1 79 ? -23.138 -4.426 -7.478 1.00 96.88 79 LYS A O 1
ATOM 644 N N . GLU A 1 80 ? -23.375 -4.157 -5.267 1.00 96.50 80 GLU A N 1
ATOM 645 C CA . GLU A 1 80 ? -24.076 -2.870 -5.282 1.00 96.50 80 GLU A CA 1
ATOM 646 C C . GLU A 1 80 ? -23.281 -1.862 -4.430 1.00 96.50 80 GLU A C 1
ATOM 648 O O . GLU A 1 80 ? -22.656 -2.226 -3.434 1.00 96.50 80 GLU A O 1
ATOM 653 N N . LYS A 1 81 ? -23.293 -0.574 -4.799 1.00 96.44 81 LYS A N 1
ATOM 654 C CA . LYS A 1 81 ? -22.643 0.488 -4.011 1.00 96.44 81 LYS A CA 1
ATOM 655 C C . LYS A 1 81 ? -23.571 0.926 -2.873 1.00 96.44 81 LYS A C 1
ATOM 657 O O . LYS A 1 81 ? -24.303 1.900 -3.018 1.00 96.44 81 LYS A O 1
ATOM 662 N N . ILE A 1 82 ? -23.549 0.191 -1.762 1.00 97.12 82 ILE A N 1
ATOM 663 C CA . ILE A 1 82 ? -24.315 0.515 -0.549 1.00 97.12 82 ILE A CA 1
ATOM 664 C C . ILE A 1 82 ? -23.631 1.638 0.231 1.00 97.12 82 ILE A C 1
ATOM 666 O O . ILE A 1 82 ? -24.279 2.610 0.611 1.00 97.12 82 ILE A O 1
ATOM 670 N N . GLU A 1 83 ? -22.317 1.530 0.428 1.00 95.69 83 GLU A N 1
ATOM 671 C CA . GLU A 1 83 ? -21.514 2.556 1.094 1.00 95.69 83 GLU A CA 1
ATOM 672 C C . GLU A 1 83 ? -20.566 3.254 0.110 1.00 95.69 83 GLU A C 1
ATOM 674 O O . GLU A 1 83 ? -19.902 2.584 -0.694 1.00 95.69 83 GLU A O 1
ATOM 679 N N . PRO A 1 84 ? -20.455 4.594 0.154 1.00 95.19 84 PRO A N 1
ATOM 680 C CA . PRO A 1 84 ? -19.438 5.312 -0.597 1.00 95.19 84 PRO A CA 1
ATOM 681 C C . PRO A 1 84 ? -18.076 5.107 0.075 1.00 95.19 84 PRO A C 1
ATOM 683 O O . PRO A 1 84 ? -17.746 5.779 1.046 1.00 95.19 84 PRO A O 1
ATOM 686 N N . LEU A 1 85 ? -17.283 4.164 -0.436 1.00 94.88 85 LEU A N 1
ATOM 687 C CA . LEU A 1 85 ? -15.913 3.969 0.036 1.00 94.88 85 LEU A CA 1
ATOM 688 C C . LEU A 1 85 ? -15.033 5.133 -0.445 1.00 94.88 85 LEU A C 1
ATOM 690 O O . LEU A 1 85 ? -15.077 5.444 -1.641 1.00 94.88 85 LEU A O 1
ATOM 694 N N . PRO A 1 86 ? -14.234 5.757 0.436 1.00 94.12 86 PRO A N 1
ATOM 695 C CA . PRO A 1 86 ? -13.293 6.786 0.028 1.00 94.12 86 PRO A CA 1
ATOM 696 C C . PRO A 1 86 ? -12.171 6.163 -0.803 1.00 94.12 86 PRO A C 1
ATOM 698 O O . PRO A 1 86 ? -11.867 4.967 -0.689 1.00 94.12 86 PRO A O 1
ATOM 701 N N . GLU A 1 87 ? -11.534 6.993 -1.623 1.00 93.50 87 GLU A N 1
ATOM 702 C CA . GLU A 1 87 ? -10.296 6.607 -2.283 1.00 93.50 87 GLU A CA 1
ATOM 703 C C . GLU A 1 87 ? -9.250 6.242 -1.231 1.00 93.50 87 GLU A C 1
ATOM 705 O O . GLU A 1 87 ? -9.099 6.896 -0.198 1.00 93.50 87 GLU A O 1
ATOM 710 N N . SER A 1 88 ? -8.556 5.139 -1.478 1.00 93.44 88 SER A N 1
ATOM 711 C CA . SER A 1 88 ? -7.487 4.664 -0.611 1.00 93.44 88 SER A CA 1
ATOM 712 C C . SER A 1 88 ? -6.134 4.864 -1.271 1.00 93.44 88 SER A C 1
ATOM 714 O O . SER A 1 88 ? -6.041 4.961 -2.496 1.00 93.44 88 SER A O 1
ATOM 716 N N . ASP A 1 89 ? -5.068 4.794 -0.474 1.00 91.44 89 ASP A N 1
ATOM 717 C CA . ASP A 1 89 ? -3.689 4.804 -0.978 1.00 91.44 89 ASP A CA 1
ATOM 718 C C . ASP A 1 89 ? -3.462 3.691 -2.036 1.00 91.44 89 ASP A C 1
ATOM 720 O O . ASP A 1 89 ? -2.652 3.838 -2.948 1.00 91.44 89 ASP A O 1
ATOM 724 N N . LEU A 1 90 ? -4.246 2.601 -1.996 1.00 92.56 90 LEU A N 1
ATOM 725 C CA . LEU A 1 90 ? -4.241 1.552 -3.024 1.00 92.56 90 LEU A CA 1
ATOM 726 C C . LEU A 1 90 ? -4.810 2.020 -4.373 1.00 92.56 90 LEU A C 1
ATOM 728 O O . LEU A 1 90 ? -4.367 1.550 -5.417 1.00 92.56 90 LEU A O 1
ATOM 732 N N . THR A 1 91 ? -5.803 2.909 -4.360 1.00 92.75 91 THR A N 1
ATOM 733 C CA . THR A 1 91 ? -6.401 3.478 -5.581 1.00 92.75 91 THR A CA 1
ATOM 734 C C . THR A 1 91 ? -5.378 4.361 -6.283 1.00 92.75 91 THR A C 1
ATOM 736 O O . THR A 1 91 ? -5.078 4.120 -7.451 1.00 92.75 91 THR A O 1
ATOM 739 N N . LEU A 1 92 ? -4.730 5.255 -5.530 1.00 92.75 92 LEU A N 1
ATOM 740 C CA . LEU A 1 92 ? -3.611 6.062 -6.016 1.00 92.75 92 LEU A CA 1
ATOM 741 C C . LEU A 1 92 ? -2.488 5.178 -6.583 1.00 92.75 92 LEU A C 1
ATOM 743 O O . LEU A 1 92 ? -2.016 5.405 -7.694 1.00 92.75 92 LEU A O 1
ATOM 747 N N . LEU A 1 93 ? -2.079 4.124 -5.866 1.00 93.38 93 LEU A N 1
ATOM 748 C CA . LEU A 1 93 ? -1.037 3.213 -6.352 1.00 93.38 93 LEU A CA 1
ATOM 749 C C . LEU A 1 93 ? -1.420 2.499 -7.648 1.00 93.38 93 LEU A C 1
ATOM 751 O O . LEU A 1 93 ? -0.556 2.309 -8.499 1.00 93.38 93 LEU A O 1
ATOM 755 N N . LYS A 1 94 ? -2.689 2.113 -7.823 1.00 93.50 94 LYS A N 1
ATOM 756 C CA . LYS A 1 94 ? -3.166 1.519 -9.080 1.00 93.50 94 LYS A CA 1
ATOM 757 C C . LYS A 1 94 ? -3.074 2.509 -10.237 1.00 93.50 94 LYS A C 1
ATOM 759 O O . LYS A 1 94 ? -2.669 2.117 -11.329 1.00 93.50 94 LYS A O 1
ATOM 764 N N . GLU A 1 95 ? -3.411 3.773 -10.009 1.00 94.06 95 GLU A N 1
ATOM 765 C CA . GLU A 1 95 ? -3.285 4.820 -11.026 1.00 94.06 95 GLU A CA 1
ATOM 766 C C . GLU A 1 95 ? -1.825 5.087 -11.389 1.00 94.06 95 GLU A C 1
ATOM 768 O O . GLU A 1 95 ? -1.472 5.077 -12.570 1.00 94.06 95 GLU A O 1
ATOM 773 N N . VAL A 1 96 ? -0.954 5.227 -10.387 1.00 94.38 96 VAL A N 1
ATOM 774 C CA . VAL A 1 96 ? 0.489 5.387 -10.607 1.00 94.38 96 VAL A CA 1
ATOM 775 C C . VAL A 1 96 ? 1.049 4.173 -11.347 1.00 94.38 96 VAL A C 1
ATOM 777 O O . VAL A 1 96 ? 1.780 4.340 -12.321 1.00 94.38 96 VAL A O 1
ATOM 780 N N . LEU A 1 97 ? 0.676 2.952 -10.952 1.00 94.00 97 LEU A N 1
ATOM 781 C CA . LEU A 1 97 ? 1.106 1.730 -11.629 1.00 94.00 97 LEU A CA 1
ATOM 782 C C . LEU A 1 97 ? 0.674 1.720 -13.095 1.00 94.00 97 LEU A C 1
ATOM 784 O O . LEU A 1 97 ? 1.479 1.391 -13.961 1.00 94.00 97 LEU A O 1
ATOM 788 N N . ARG A 1 98 ? -0.569 2.118 -13.385 1.00 92.81 98 ARG A N 1
ATOM 789 C CA . ARG A 1 98 ? -1.093 2.205 -14.753 1.00 92.81 98 ARG A CA 1
ATOM 790 C C . ARG A 1 98 ? -0.248 3.144 -15.616 1.00 92.81 98 ARG A C 1
ATOM 792 O O . ARG A 1 98 ? 0.138 2.775 -16.727 1.00 92.81 98 ARG A O 1
ATOM 799 N N . VAL A 1 99 ? 0.084 4.325 -15.093 1.00 93.88 99 VAL A N 1
ATOM 800 C CA . VAL A 1 99 ? 0.935 5.306 -15.786 1.00 93.88 99 VAL A CA 1
ATOM 801 C C . VAL A 1 99 ? 2.352 4.762 -15.978 1.00 93.88 99 VAL A C 1
ATOM 803 O O . VAL A 1 99 ? 2.889 4.823 -17.084 1.00 93.88 99 VAL A O 1
ATOM 806 N N . VAL A 1 100 ? 2.946 4.181 -14.932 1.00 94.00 100 VAL A N 1
ATOM 807 C CA . VAL A 1 100 ? 4.307 3.625 -14.969 1.00 94.00 100 VAL A CA 1
ATOM 808 C C . VAL A 1 100 ? 4.409 2.474 -15.970 1.00 94.00 100 VAL A C 1
ATOM 810 O O . VAL A 1 100 ? 5.314 2.482 -16.801 1.00 94.00 100 VAL A O 1
ATOM 813 N N . LEU A 1 101 ? 3.478 1.516 -15.958 1.00 92.19 101 LEU A N 1
ATOM 814 C CA . LEU A 1 101 ? 3.462 0.394 -16.905 1.00 92.19 101 LEU A CA 1
ATOM 815 C C . LEU A 1 101 ? 3.287 0.869 -18.352 1.00 92.19 101 LEU A C 1
ATOM 817 O O . LEU A 1 101 ? 3.983 0.393 -19.251 1.00 92.19 101 LEU A O 1
ATOM 821 N N . SER A 1 102 ? 2.417 1.854 -18.578 1.00 89.44 102 SER A N 1
ATOM 822 C CA . SER A 1 102 ? 2.220 2.446 -19.905 1.00 89.44 102 SER A CA 1
ATOM 823 C C . SER A 1 102 ? 3.490 3.154 -20.398 1.00 89.44 102 SER A C 1
ATOM 825 O O . SER A 1 102 ? 3.893 2.980 -21.550 1.00 89.44 102 SER A O 1
ATOM 827 N N . ALA A 1 103 ? 4.184 3.883 -19.516 1.00 89.75 103 ALA A N 1
ATOM 828 C CA . ALA A 1 103 ? 5.459 4.525 -19.828 1.00 89.75 103 ALA A CA 1
ATOM 829 C C . ALA A 1 103 ? 6.581 3.508 -20.111 1.00 89.75 103 ALA A C 1
ATOM 831 O O . ALA A 1 103 ? 7.340 3.681 -21.066 1.00 89.75 103 ALA A O 1
ATOM 832 N N . ILE A 1 104 ? 6.658 2.418 -19.336 1.00 92.19 104 ILE A N 1
ATOM 833 C CA . ILE A 1 104 ? 7.590 1.304 -19.570 1.00 92.19 104 ILE A CA 1
ATOM 834 C C . ILE A 1 104 ? 7.409 0.742 -20.982 1.00 92.19 104 ILE A C 1
ATOM 836 O O . ILE A 1 104 ? 8.394 0.581 -21.704 1.00 92.19 104 ILE A O 1
ATOM 840 N N . ASN A 1 105 ? 6.167 0.468 -21.388 1.00 88.62 105 ASN A N 1
ATOM 841 C CA . ASN A 1 105 ? 5.864 -0.082 -22.709 1.00 88.62 105 ASN A CA 1
ATOM 842 C C . ASN A 1 105 ? 6.243 0.892 -23.826 1.00 88.62 105 ASN A C 1
ATOM 844 O O . ASN A 1 105 ? 6.906 0.499 -24.786 1.00 88.62 105 ASN A O 1
ATOM 848 N N . GLY A 1 106 ? 5.906 2.174 -23.676 1.00 87.25 106 GLY A N 1
ATOM 849 C CA . GLY A 1 106 ? 6.287 3.194 -24.649 1.00 87.25 106 GLY A CA 1
ATOM 850 C C . GLY A 1 106 ? 7.810 3.307 -24.825 1.00 87.25 106 GLY A C 1
ATOM 851 O O . GLY A 1 106 ? 8.303 3.309 -25.955 1.00 87.25 106 GLY A O 1
ATOM 852 N N . ILE A 1 107 ? 8.579 3.338 -23.729 1.00 89.19 107 ILE A N 1
ATOM 853 C CA . ILE A 1 107 ? 10.053 3.376 -23.792 1.00 89.19 107 ILE A CA 1
ATOM 854 C C . ILE A 1 107 ? 10.613 2.095 -24.403 1.00 89.19 107 ILE A C 1
ATOM 856 O O . ILE A 1 107 ? 11.574 2.139 -25.170 1.00 89.19 107 ILE A O 1
ATOM 860 N N . LYS A 1 108 ? 10.013 0.946 -24.097 1.00 90.69 108 LYS A N 1
ATOM 861 C CA . LYS A 1 108 ? 10.431 -0.337 -24.657 1.00 90.69 108 LYS A CA 1
ATOM 862 C C . LYS A 1 108 ? 10.302 -0.359 -26.177 1.00 90.69 108 LYS A C 1
ATOM 864 O O . LYS A 1 108 ? 11.219 -0.829 -26.840 1.00 90.69 108 LYS A O 1
ATOM 869 N N . VAL A 1 109 ? 9.220 0.192 -26.729 1.00 88.75 109 VAL A N 1
ATOM 870 C CA . VAL A 1 109 ? 9.023 0.317 -28.185 1.00 88.75 109 VAL A CA 1
ATOM 871 C C . VAL A 1 109 ? 10.074 1.235 -28.811 1.00 88.75 109 VAL A C 1
ATOM 873 O O . VAL A 1 109 ? 10.641 0.906 -29.857 1.00 88.75 109 VAL A O 1
ATOM 876 N N . PHE A 1 110 ? 10.394 2.353 -28.153 1.00 88.38 110 PHE A N 1
ATOM 877 C CA . PHE A 1 110 ? 11.479 3.232 -28.588 1.00 88.38 110 PHE A CA 1
ATOM 878 C C . PHE A 1 110 ? 12.825 2.500 -28.631 1.00 88.38 110 PHE A C 1
ATOM 880 O O . PHE A 1 110 ? 13.480 2.456 -29.675 1.00 88.38 110 PHE A O 1
ATOM 887 N N . LEU A 1 111 ? 13.216 1.885 -27.510 1.00 91.62 111 LEU A N 1
ATOM 888 C CA . LEU A 1 111 ? 14.474 1.152 -27.393 1.00 91.62 111 LEU A CA 1
ATOM 889 C C . LEU A 1 111 ? 14.531 -0.002 -28.391 1.00 91.62 111 LEU A C 1
ATOM 891 O O . LEU A 1 111 ? 15.556 -0.181 -29.040 1.00 91.62 111 LEU A O 1
ATOM 895 N N . PHE A 1 112 ? 13.432 -0.731 -28.586 1.00 92.00 112 PHE A N 1
ATOM 896 C CA . PHE A 1 112 ? 13.320 -1.774 -29.602 1.00 92.00 112 PHE A CA 1
ATOM 897 C C . PHE A 1 112 ? 13.602 -1.228 -31.006 1.00 92.00 112 PHE A C 1
ATOM 899 O O . PHE A 1 112 ? 14.414 -1.800 -31.729 1.00 92.00 112 PHE A O 1
ATOM 906 N N . THR A 1 113 ? 12.999 -0.095 -31.372 1.00 89.69 113 THR A N 1
ATOM 907 C CA . THR A 1 113 ? 13.174 0.527 -32.694 1.00 89.69 113 THR A CA 1
ATOM 908 C C . THR A 1 113 ? 14.621 0.962 -32.926 1.00 89.69 113 THR A C 1
ATOM 910 O O . THR A 1 113 ? 15.209 0.641 -33.960 1.00 89.69 113 THR A O 1
ATOM 913 N N . VAL A 1 114 ? 15.233 1.639 -31.947 1.00 89.94 114 VAL A N 1
ATOM 914 C CA . VAL A 1 114 ? 16.654 2.028 -32.005 1.00 89.94 114 VAL A CA 1
ATOM 915 C C . VAL A 1 114 ? 17.547 0.794 -32.116 1.00 89.94 114 VAL A C 1
ATOM 917 O O . VAL A 1 114 ? 18.467 0.767 -32.934 1.00 89.94 114 VAL A O 1
ATOM 920 N N . SER A 1 115 ? 17.263 -0.243 -31.327 1.00 91.94 115 SER A N 1
ATOM 921 C CA . SER A 1 115 ? 18.024 -1.494 -31.323 1.00 91.94 115 SER A CA 1
ATOM 922 C C . SER A 1 115 ? 17.952 -2.202 -32.671 1.00 91.94 115 SER A C 1
ATOM 924 O O . SER A 1 115 ? 18.980 -2.614 -33.202 1.00 91.94 115 SER A O 1
ATOM 926 N N . PHE A 1 116 ? 16.753 -2.291 -33.248 1.00 92.50 116 PHE A N 1
ATOM 927 C CA . PHE A 1 116 ? 16.505 -2.886 -34.555 1.00 92.50 116 PHE A CA 1
ATOM 928 C C . PHE A 1 116 ? 17.314 -2.184 -35.649 1.00 92.50 116 PHE A C 1
ATOM 930 O O . PHE A 1 116 ? 18.101 -2.829 -36.340 1.00 92.50 116 PHE A O 1
ATOM 937 N N . LEU A 1 117 ? 17.193 -0.856 -35.759 1.00 90.81 117 LEU A N 1
ATOM 938 C CA . LEU A 1 117 ? 17.924 -0.083 -36.769 1.00 90.81 117 LEU A CA 1
ATOM 939 C C . LEU A 1 117 ? 19.442 -0.177 -36.574 1.00 90.81 117 LEU A C 1
ATOM 941 O O . LEU A 1 117 ? 20.183 -0.325 -37.546 1.00 90.81 117 LEU A O 1
ATOM 945 N N . THR A 1 118 ? 19.901 -0.148 -35.319 1.00 92.44 118 THR A N 1
ATOM 946 C CA . THR A 1 118 ? 21.324 -0.286 -34.982 1.00 92.44 118 THR A CA 1
ATOM 947 C C . THR A 1 118 ? 21.863 -1.648 -35.398 1.00 92.44 118 THR A C 1
ATOM 949 O O . THR A 1 118 ? 22.920 -1.706 -36.019 1.00 92.44 118 THR A O 1
ATOM 952 N N . LEU A 1 119 ? 21.156 -2.738 -35.088 1.00 92.44 119 LEU A N 1
ATOM 953 C CA . LEU A 1 119 ? 21.594 -4.095 -35.418 1.00 92.44 119 LEU A CA 1
ATOM 954 C C . LEU A 1 119 ? 21.618 -4.322 -36.929 1.00 92.44 119 LEU A C 1
ATOM 956 O O . LEU A 1 119 ? 22.616 -4.824 -37.445 1.00 92.44 119 LEU A O 1
ATOM 960 N N . VAL A 1 120 ? 20.582 -3.880 -37.649 1.00 90.81 120 VAL A N 1
ATOM 961 C CA . VAL A 1 120 ? 20.556 -3.942 -39.118 1.00 90.81 120 VAL A CA 1
ATOM 962 C C . VAL A 1 120 ? 21.749 -3.179 -39.703 1.00 90.81 120 VAL A C 1
ATOM 964 O O . VAL A 1 120 ? 22.499 -3.738 -40.500 1.00 90.81 120 VAL A O 1
ATOM 967 N N . LEU A 1 121 ? 21.986 -1.931 -39.280 1.00 90.00 121 LEU A N 1
ATOM 968 C CA . LEU A 1 121 ? 23.109 -1.128 -39.780 1.00 90.00 121 LEU A CA 1
ATOM 969 C C . LEU A 1 121 ? 24.471 -1.746 -39.421 1.00 90.00 121 LEU A C 1
ATOM 971 O O . LEU A 1 121 ? 25.389 -1.780 -40.247 1.00 90.00 121 LEU A O 1
ATOM 975 N N . PHE A 1 122 ? 24.603 -2.263 -38.200 1.00 91.62 122 PHE A N 1
ATOM 976 C CA . PHE A 1 122 ? 25.812 -2.922 -37.730 1.00 91.62 122 PHE A CA 1
ATOM 977 C C . PHE A 1 122 ? 26.137 -4.142 -38.596 1.00 91.62 122 PHE A C 1
ATOM 979 O O . PHE A 1 122 ? 27.193 -4.168 -39.217 1.00 91.62 122 PHE A O 1
ATOM 986 N N . PHE A 1 123 ? 25.226 -5.108 -38.749 1.00 90.69 123 PHE A N 1
ATOM 987 C CA . PHE A 1 123 ? 25.518 -6.326 -39.518 1.00 90.69 123 PHE A CA 1
ATOM 988 C C . PHE A 1 123 ? 25.765 -6.071 -41.006 1.00 90.69 123 PHE A C 1
ATOM 990 O O . PHE A 1 123 ? 26.533 -6.802 -41.633 1.00 90.69 123 PHE A O 1
ATOM 997 N N . GLN A 1 124 ? 25.186 -5.010 -41.570 1.00 88.56 124 GLN A N 1
ATOM 998 C CA . GLN A 1 124 ? 25.471 -4.610 -42.949 1.00 88.56 124 GLN A CA 1
ATOM 999 C C . GLN A 1 124 ? 26.894 -4.056 -43.124 1.00 88.56 124 GLN A C 1
ATOM 1001 O O . GLN A 1 124 ? 27.495 -4.259 -44.181 1.00 88.56 124 GLN A O 1
ATOM 1006 N N . SER A 1 125 ? 27.458 -3.438 -42.080 1.00 87.88 125 SER A N 1
ATOM 1007 C CA . SER A 1 125 ? 28.811 -2.854 -42.077 1.00 87.88 125 SER A CA 1
ATOM 1008 C C . SER A 1 125 ? 29.930 -3.816 -41.642 1.00 87.88 125 SER A C 1
ATOM 1010 O O . SER A 1 125 ? 31.115 -3.484 -41.752 1.00 87.88 125 SER A O 1
ATOM 1012 N N . VAL A 1 126 ? 29.592 -5.027 -41.184 1.00 89.44 126 VAL A N 1
ATOM 1013 C CA . VAL A 1 126 ? 30.573 -6.080 -40.864 1.00 89.44 126 VAL A CA 1
ATOM 1014 C C . VAL A 1 126 ? 31.083 -6.753 -42.147 1.00 89.44 126 VAL A C 1
ATOM 1016 O O . VAL A 1 126 ? 30.318 -7.039 -43.070 1.00 89.44 126 VAL A O 1
ATOM 1019 N N . ARG A 1 127 ? 32.386 -7.063 -42.205 1.00 88.69 127 ARG A N 1
ATOM 1020 C CA . ARG A 1 127 ? 33.033 -7.752 -43.339 1.00 88.69 127 ARG A CA 1
ATOM 1021 C C . ARG A 1 127 ? 32.698 -9.257 -43.384 1.00 88.69 127 ARG A C 1
ATOM 1023 O O . ARG A 1 127 ? 33.532 -10.096 -43.057 1.00 88.69 127 ARG A O 1
ATOM 1030 N N . LEU A 1 128 ? 31.482 -9.602 -43.803 1.00 88.88 128 LEU A N 1
ATOM 1031 C CA . LEU A 1 128 ? 31.004 -10.984 -43.978 1.00 88.88 128 LEU A CA 1
ATOM 1032 C C . LEU A 1 128 ? 30.377 -11.197 -45.363 1.00 88.88 128 LEU A C 1
ATOM 1034 O O . LEU A 1 128 ? 29.973 -10.242 -46.023 1.00 88.88 128 LEU A O 1
ATOM 1038 N N . ARG A 1 129 ? 30.253 -12.459 -45.804 1.00 90.75 129 ARG A N 1
ATOM 1039 C CA . ARG A 1 129 ? 29.481 -12.792 -47.019 1.00 90.75 129 ARG A CA 1
ATOM 1040 C C . ARG A 1 129 ? 28.001 -12.432 -46.818 1.00 90.75 129 ARG A C 1
ATOM 1042 O O . ARG A 1 129 ? 27.481 -12.581 -45.713 1.00 90.75 129 ARG A O 1
ATOM 1049 N N . ASN A 1 130 ? 27.311 -12.039 -47.892 1.00 88.19 130 ASN A N 1
ATOM 1050 C CA . ASN A 1 130 ? 25.915 -11.570 -47.848 1.00 88.19 130 ASN A CA 1
ATOM 1051 C C . ASN A 1 130 ? 24.954 -12.538 -47.137 1.00 88.19 130 ASN A C 1
ATOM 1053 O O . ASN A 1 130 ? 24.107 -12.095 -46.366 1.00 88.19 130 ASN A O 1
ATOM 1057 N N . ILE A 1 131 ? 25.122 -13.851 -47.328 1.00 89.00 131 ILE A N 1
ATOM 1058 C CA . ILE A 1 131 ? 24.285 -14.858 -46.661 1.00 89.00 131 ILE A CA 1
ATOM 1059 C C . ILE A 1 131 ? 24.419 -14.813 -45.131 1.00 89.00 131 ILE A C 1
ATOM 1061 O O . ILE A 1 131 ? 23.420 -14.875 -44.423 1.00 89.00 131 ILE A O 1
ATOM 1065 N N . TYR A 1 132 ? 25.630 -14.602 -44.608 1.00 90.75 132 TYR A N 1
ATOM 1066 C CA . TYR A 1 132 ? 25.854 -14.484 -43.167 1.00 90.75 132 TYR A CA 1
ATOM 1067 C C . TYR A 1 132 ? 25.295 -13.170 -42.614 1.00 90.75 132 TYR A C 1
ATOM 1069 O O . TYR A 1 132 ? 24.733 -13.169 -41.523 1.00 90.75 132 TYR A O 1
ATOM 1077 N N . LYS A 1 133 ? 25.373 -12.067 -43.376 1.00 89.50 133 LYS A N 1
ATOM 1078 C CA . LYS A 1 133 ? 24.735 -10.790 -43.001 1.00 89.50 133 LYS A CA 1
ATOM 1079 C C . LYS A 1 133 ? 23.219 -10.952 -42.851 1.00 89.50 133 LYS A C 1
ATOM 1081 O O . LYS A 1 133 ? 22.641 -10.461 -41.881 1.00 89.50 133 LYS A O 1
ATOM 1086 N N . LEU A 1 134 ? 22.584 -11.670 -43.780 1.00 87.44 134 LEU A N 1
ATOM 1087 C CA . LEU A 1 134 ? 21.151 -11.962 -43.733 1.00 87.44 134 LEU A CA 1
ATOM 1088 C C . LEU A 1 134 ? 20.790 -12.821 -42.513 1.00 87.44 134 LEU A C 1
ATOM 1090 O O . LEU A 1 134 ? 19.900 -12.444 -41.754 1.00 87.44 134 LEU A O 1
ATOM 1094 N N . ILE A 1 135 ? 21.511 -13.926 -42.291 1.00 90.00 135 ILE A N 1
ATOM 1095 C CA . ILE A 1 135 ? 21.278 -14.824 -41.148 1.00 90.00 135 ILE A CA 1
ATOM 1096 C C . ILE A 1 135 ? 21.421 -14.067 -39.822 1.00 90.00 135 ILE A C 1
ATOM 1098 O O . ILE A 1 135 ? 20.544 -14.166 -38.966 1.00 90.00 135 ILE A O 1
ATOM 1102 N N . LEU A 1 136 ? 22.476 -13.261 -39.663 1.00 89.62 136 LEU A N 1
ATOM 1103 C CA . LEU A 1 136 ? 22.685 -12.450 -38.460 1.00 89.62 136 LEU A CA 1
ATOM 1104 C C . LEU A 1 136 ? 21.574 -11.417 -38.261 1.00 89.62 136 LEU A C 1
ATOM 1106 O O . LEU A 1 136 ? 21.117 -11.216 -37.138 1.00 89.62 136 LEU A O 1
ATOM 1110 N N . THR A 1 137 ? 21.096 -10.808 -39.347 1.00 87.56 137 THR A N 1
ATOM 1111 C CA . THR A 1 137 ? 19.977 -9.863 -39.284 1.00 87.56 137 THR A CA 1
ATOM 1112 C C . THR A 1 137 ? 18.715 -10.569 -38.785 1.00 87.56 137 THR A C 1
ATOM 1114 O O . THR A 1 137 ? 18.138 -10.131 -37.793 1.00 87.56 137 THR A O 1
ATOM 1117 N N . ILE A 1 138 ? 18.331 -11.704 -39.379 1.00 88.50 138 ILE A N 1
ATOM 1118 C CA . ILE A 1 138 ? 17.152 -12.488 -38.963 1.00 88.50 138 ILE A CA 1
ATOM 1119 C C . ILE A 1 138 ? 17.272 -12.937 -37.503 1.00 88.50 138 ILE A C 1
ATOM 1121 O O . ILE A 1 138 ? 16.326 -12.788 -36.725 1.00 88.50 138 ILE A O 1
ATOM 1125 N N . LEU A 1 139 ? 18.443 -13.444 -37.111 1.00 89.94 139 LEU A N 1
ATOM 1126 C CA . LEU A 1 139 ? 18.701 -13.880 -35.742 1.00 89.94 139 LEU A CA 1
ATOM 1127 C C . LEU A 1 139 ? 18.559 -12.717 -34.753 1.00 89.94 139 LEU A C 1
ATOM 1129 O O . LEU A 1 139 ? 17.945 -12.874 -33.703 1.00 89.94 139 LEU A O 1
ATOM 1133 N N . SER A 1 140 ? 19.071 -11.537 -35.104 1.00 89.44 140 SER A N 1
ATOM 1134 C CA . SER A 1 140 ? 18.987 -10.349 -34.253 1.00 89.44 140 SER A CA 1
ATOM 1135 C C . SER A 1 140 ? 17.562 -9.823 -34.094 1.00 89.44 140 SER A C 1
ATOM 1137 O O . SER A 1 140 ? 17.169 -9.462 -32.988 1.00 89.44 140 SER A O 1
ATOM 1139 N N . VAL A 1 141 ? 16.758 -9.855 -35.160 1.00 88.19 141 VAL A N 1
ATOM 1140 C CA . VAL A 1 141 ? 15.333 -9.503 -35.109 1.00 88.19 141 VAL A CA 1
ATOM 1141 C C . VAL A 1 141 ? 14.575 -10.500 -34.242 1.00 88.19 141 VAL A C 1
ATOM 1143 O O . VAL A 1 141 ? 13.804 -10.099 -33.375 1.00 88.19 141 VAL A O 1
ATOM 1146 N N . SER A 1 142 ? 14.847 -11.794 -34.412 1.00 90.50 142 SER A N 1
ATOM 1147 C CA . SER A 1 142 ? 14.246 -12.851 -33.593 1.00 90.50 142 SER A CA 1
ATOM 1148 C C . SER A 1 142 ? 14.600 -12.676 -32.114 1.00 90.50 142 SER A C 1
ATOM 1150 O O . SER A 1 142 ? 13.728 -12.752 -31.252 1.00 90.50 142 SER A O 1
ATOM 1152 N N . LEU A 1 143 ? 15.864 -12.367 -31.813 1.00 91.12 143 LEU A N 1
ATOM 1153 C CA . LEU A 1 143 ? 16.333 -12.121 -30.452 1.00 91.12 143 LEU A CA 1
ATOM 1154 C C . LEU A 1 143 ? 15.692 -10.864 -29.846 1.00 91.12 143 LEU A C 1
ATOM 1156 O O . LEU A 1 143 ? 15.286 -10.885 -28.686 1.00 91.12 143 LEU A O 1
ATOM 1160 N N . LEU A 1 144 ? 15.545 -9.789 -30.628 1.00 91.19 144 LEU A N 1
ATOM 1161 C CA . LEU A 1 144 ? 14.821 -8.588 -30.211 1.00 91.19 144 LEU A CA 1
ATOM 1162 C C . LEU A 1 144 ? 13.351 -8.890 -29.906 1.00 91.19 144 LEU A C 1
ATOM 1164 O O . LEU A 1 144 ? 12.847 -8.440 -28.877 1.00 91.19 144 LEU A O 1
ATOM 1168 N N . ILE A 1 145 ? 12.672 -9.676 -30.746 1.00 90.88 145 ILE A N 1
ATOM 1169 C CA . ILE A 1 145 ? 11.286 -10.098 -30.503 1.00 90.88 145 ILE A CA 1
ATOM 1170 C C . ILE A 1 145 ? 11.206 -10.921 -29.216 1.00 90.88 145 ILE A C 1
ATOM 1172 O O . ILE A 1 145 ? 10.401 -10.606 -28.344 1.00 90.88 145 ILE A O 1
AT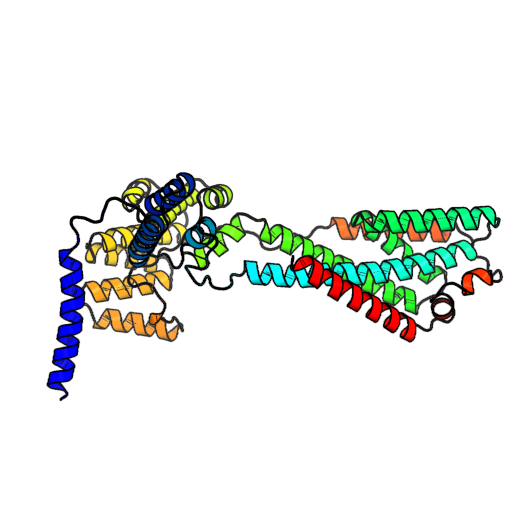OM 1176 N N . LEU A 1 146 ? 12.078 -11.913 -29.032 1.00 91.81 146 LEU A N 1
ATOM 1177 C CA . LEU A 1 146 ? 12.123 -12.716 -27.805 1.00 91.81 146 LEU A CA 1
ATOM 1178 C C . LEU A 1 146 ? 12.388 -11.858 -26.561 1.00 91.81 146 LEU A C 1
ATOM 1180 O O . LEU A 1 146 ? 11.755 -12.044 -25.522 1.00 91.81 146 LEU A O 1
ATOM 1184 N N . SER A 1 147 ? 13.267 -10.861 -26.675 1.00 91.06 147 SER A N 1
ATOM 1185 C CA . SER A 1 147 ? 13.538 -9.914 -25.592 1.00 91.06 147 SER A CA 1
ATOM 1186 C C . SER A 1 147 ? 12.308 -9.123 -25.174 1.00 91.06 147 SER A C 1
ATOM 1188 O O . SER A 1 147 ? 12.169 -8.798 -23.995 1.00 91.06 147 SER A O 1
ATOM 1190 N N . SER A 1 148 ? 11.359 -8.888 -26.084 1.00 88.69 148 SER A N 1
ATOM 1191 C CA . SER A 1 148 ? 10.130 -8.164 -25.768 1.00 88.69 148 SER A CA 1
ATOM 1192 C C . SER A 1 148 ? 9.243 -8.888 -24.743 1.00 88.69 148 SER A C 1
ATOM 1194 O O . SER A 1 148 ? 8.433 -8.240 -24.082 1.00 88.69 148 SER A O 1
ATOM 1196 N N . PHE A 1 149 ? 9.475 -10.179 -24.502 1.00 90.38 149 PHE A N 1
ATOM 1197 C CA . PHE A 1 149 ? 8.765 -10.969 -23.495 1.00 90.38 149 PHE A CA 1
ATOM 1198 C C . PHE A 1 149 ? 9.543 -11.147 -22.183 1.00 90.38 149 PHE A C 1
ATOM 1200 O O . PHE A 1 149 ? 8.968 -11.574 -21.186 1.00 90.38 149 PHE A O 1
ATOM 1207 N N . ASN A 1 150 ? 10.834 -10.800 -22.141 1.00 94.69 150 ASN A N 1
ATOM 1208 C CA . ASN A 1 150 ? 11.684 -10.988 -20.964 1.00 94.69 150 ASN A CA 1
ATOM 1209 C C . ASN A 1 150 ? 12.479 -9.711 -20.644 1.00 94.69 150 ASN A C 1
ATOM 1211 O O . ASN A 1 150 ? 13.365 -9.307 -21.396 1.00 94.69 150 ASN A O 1
ATOM 1215 N N . THR A 1 151 ? 12.186 -9.084 -19.500 1.00 92.88 151 THR A N 1
ATOM 1216 C CA . THR A 1 151 ? 12.816 -7.822 -19.069 1.00 92.88 151 THR A CA 1
ATOM 1217 C C . THR A 1 151 ? 14.332 -7.931 -18.911 1.00 92.88 151 THR A C 1
ATOM 1219 O O . THR A 1 151 ? 15.049 -7.011 -19.296 1.00 92.88 151 THR A O 1
ATOM 1222 N N . ASN A 1 152 ? 14.840 -9.054 -18.402 1.00 95.00 152 ASN A N 1
ATOM 1223 C CA . ASN A 1 152 ? 16.279 -9.244 -18.214 1.00 95.00 152 ASN A CA 1
ATOM 1224 C C . ASN A 1 152 ? 16.990 -9.350 -19.568 1.00 95.00 152 ASN A C 1
ATOM 1226 O O . ASN A 1 152 ? 17.990 -8.672 -19.795 1.00 95.00 152 ASN A O 1
ATOM 1230 N N . LEU A 1 153 ? 16.417 -10.120 -20.502 1.00 94.25 153 LEU A N 1
ATOM 1231 C CA . LEU A 1 153 ? 16.933 -10.225 -21.869 1.00 94.25 153 LEU A CA 1
ATOM 1232 C C . LEU A 1 153 ? 16.855 -8.879 -22.610 1.00 94.25 153 LEU A C 1
ATOM 1234 O O . LEU A 1 153 ? 17.816 -8.504 -23.279 1.00 94.25 153 LEU A O 1
ATOM 1238 N N . SER A 1 154 ? 15.754 -8.130 -22.448 1.00 93.75 154 SER A N 1
ATOM 1239 C CA . SER A 1 154 ? 15.620 -6.755 -22.963 1.00 93.75 154 SER A CA 1
ATOM 1240 C C . SER A 1 154 ? 16.778 -5.880 -22.487 1.00 93.75 154 SER A C 1
ATOM 1242 O O . SER A 1 154 ? 17.428 -5.238 -23.301 1.00 93.75 154 SER A O 1
ATOM 1244 N N . LEU A 1 155 ? 17.069 -5.872 -21.182 1.00 94.25 155 LEU A N 1
ATOM 1245 C CA . LEU A 1 155 ? 18.134 -5.046 -20.607 1.00 94.25 155 LEU A CA 1
ATOM 1246 C C . LEU A 1 155 ? 19.519 -5.428 -21.116 1.00 94.25 155 LEU A C 1
ATOM 1248 O O . LEU A 1 155 ? 20.316 -4.543 -21.418 1.00 94.25 155 LEU A O 1
ATOM 1252 N N . THR A 1 156 ? 19.801 -6.723 -21.254 1.00 95.44 156 THR A N 1
ATOM 1253 C CA . THR A 1 156 ? 21.070 -7.176 -21.829 1.00 95.44 156 THR A CA 1
ATOM 1254 C C . THR A 1 156 ? 21.217 -6.707 -23.273 1.00 95.44 156 THR A C 1
ATOM 1256 O O . THR A 1 156 ? 22.251 -6.139 -23.619 1.00 95.44 156 THR A O 1
ATOM 1259 N N . ILE A 1 157 ? 20.183 -6.858 -24.109 1.00 93.62 157 ILE A N 1
ATOM 1260 C CA . ILE A 1 157 ? 20.238 -6.373 -25.495 1.00 93.62 157 ILE A CA 1
ATOM 1261 C C . ILE A 1 157 ? 20.361 -4.853 -25.532 1.00 93.62 157 ILE A C 1
ATOM 1263 O O . ILE A 1 157 ? 21.238 -4.330 -26.211 1.00 93.62 157 ILE A O 1
ATOM 1267 N N . PHE A 1 158 ? 19.546 -4.130 -24.769 1.00 94.38 158 PHE A N 1
ATOM 1268 C CA . PHE A 1 158 ? 19.611 -2.675 -24.722 1.00 94.38 158 PHE A CA 1
ATOM 1269 C C . PHE A 1 158 ? 20.936 -2.156 -24.150 1.00 94.38 158 PHE A C 1
ATOM 1271 O O . PHE A 1 158 ? 21.321 -1.041 -24.477 1.00 94.38 158 PHE A O 1
ATOM 1278 N N . GLY A 1 159 ? 21.670 -2.951 -23.366 1.00 93.56 159 GLY A N 1
ATOM 1279 C CA . GLY A 1 159 ? 23.049 -2.657 -22.967 1.00 93.56 159 GLY A CA 1
ATOM 1280 C C . GLY A 1 159 ? 24.069 -2.820 -24.100 1.00 93.56 159 GLY A C 1
ATOM 1281 O O . GLY A 1 159 ? 25.024 -2.053 -24.175 1.00 93.56 159 GLY A O 1
ATOM 1282 N N . ILE A 1 160 ? 23.856 -3.760 -25.028 1.00 95.75 160 ILE A N 1
ATOM 1283 C CA . ILE A 1 160 ? 24.727 -3.959 -26.202 1.00 95.75 160 ILE A CA 1
ATOM 1284 C C . ILE A 1 160 ? 24.655 -2.745 -27.147 1.00 95.75 160 ILE A C 1
ATOM 1286 O O . ILE A 1 160 ? 25.671 -2.296 -27.681 1.00 95.75 160 ILE A O 1
ATOM 1290 N N . ILE A 1 161 ? 23.455 -2.194 -27.346 1.00 94.94 161 ILE A N 1
ATOM 1291 C CA . ILE A 1 161 ? 23.158 -1.199 -28.389 1.00 94.94 161 ILE A CA 1
ATOM 1292 C C . ILE A 1 161 ? 23.946 0.115 -28.266 1.00 94.94 161 ILE A C 1
ATOM 1294 O O . ILE A 1 161 ? 24.517 0.528 -29.278 1.00 94.94 161 ILE A O 1
ATOM 1298 N N . PRO A 1 162 ? 24.068 0.767 -27.092 1.00 94.50 162 PRO A N 1
ATOM 1299 C CA . PRO A 1 162 ? 24.906 1.951 -26.933 1.00 94.50 162 PRO A CA 1
ATOM 1300 C C . PRO A 1 162 ? 26.351 1.723 -27.395 1.00 94.50 162 PRO A C 1
ATOM 1302 O O . PRO A 1 162 ? 26.907 2.556 -28.110 1.00 94.50 162 PRO A O 1
ATOM 1305 N N . ILE A 1 163 ? 26.952 0.574 -27.072 1.00 96.06 163 ILE A N 1
ATOM 1306 C CA . ILE A 1 163 ? 28.329 0.270 -27.487 1.00 96.06 163 ILE A CA 1
ATOM 1307 C C . ILE A 1 163 ? 28.433 0.159 -29.012 1.00 96.06 163 ILE A C 1
ATOM 1309 O O . ILE A 1 163 ? 29.353 0.719 -29.616 1.00 96.06 163 ILE A O 1
ATOM 1313 N N . LEU A 1 164 ? 27.462 -0.494 -29.657 1.00 92.94 164 LEU A N 1
ATOM 1314 C CA . LEU A 1 164 ? 27.416 -0.586 -31.119 1.00 92.94 164 LEU A CA 1
ATOM 1315 C C . LEU A 1 164 ? 27.203 0.787 -31.777 1.00 92.94 164 LEU A C 1
ATOM 1317 O O . LEU A 1 164 ? 27.881 1.109 -32.751 1.00 92.94 164 LEU A O 1
ATOM 1321 N N . LEU A 1 165 ? 26.324 1.630 -31.227 1.00 92.19 165 LEU A N 1
ATOM 1322 C CA . LEU A 1 165 ? 26.098 3.001 -31.700 1.00 92.19 165 LEU A CA 1
ATOM 1323 C C . LEU A 1 165 ? 27.361 3.861 -31.602 1.00 92.19 165 LEU A C 1
ATOM 1325 O O . LEU A 1 165 ? 27.710 4.559 -32.558 1.00 92.19 165 LEU A O 1
ATOM 1329 N N . TYR A 1 166 ? 28.069 3.781 -30.472 1.00 94.31 166 TYR A N 1
ATOM 1330 C CA . TYR A 1 166 ? 29.354 4.451 -30.281 1.00 94.31 166 TYR A CA 1
ATOM 1331 C C . TYR A 1 166 ? 30.371 3.987 -31.330 1.00 94.31 166 TYR A C 1
ATOM 1333 O O . TYR A 1 166 ? 31.006 4.804 -32.002 1.00 94.31 166 TYR A O 1
ATOM 1341 N N . ARG A 1 167 ? 30.458 2.670 -31.553 1.00 92.62 167 ARG A N 1
ATOM 1342 C CA . ARG A 1 167 ? 31.351 2.064 -32.547 1.00 92.62 167 ARG A CA 1
ATOM 1343 C C . ARG A 1 167 ? 31.033 2.510 -33.982 1.00 92.62 167 ARG A C 1
ATOM 1345 O O . ARG A 1 167 ? 31.958 2.754 -34.756 1.00 92.62 167 ARG A O 1
ATOM 1352 N N . LEU A 1 168 ? 29.754 2.685 -34.315 1.00 89.38 168 LEU A N 1
ATOM 1353 C CA . LEU A 1 168 ? 29.271 3.218 -35.598 1.00 89.38 168 LEU A CA 1
ATOM 1354 C C . LEU A 1 168 ? 29.399 4.752 -35.719 1.00 89.38 168 LEU A C 1
ATOM 1356 O O . LEU A 1 168 ? 28.981 5.319 -36.727 1.00 89.38 168 LEU A O 1
ATOM 1360 N N . ARG A 1 169 ? 29.984 5.429 -34.717 1.00 91.81 169 ARG A N 1
ATOM 1361 C CA . ARG A 1 169 ? 30.127 6.895 -34.614 1.00 91.81 169 ARG A CA 1
ATOM 1362 C C . ARG A 1 169 ? 28.796 7.659 -34.583 1.00 91.81 169 ARG A C 1
ATOM 1364 O O . ARG A 1 169 ? 28.764 8.849 -34.874 1.00 91.81 169 ARG A O 1
ATOM 1371 N N . LYS A 1 170 ? 27.708 7.009 -34.162 1.00 90.62 170 LYS A N 1
ATOM 1372 C CA . LYS A 1 170 ? 26.372 7.607 -34.018 1.00 90.62 170 LYS A CA 1
ATOM 1373 C C . LYS A 1 170 ? 26.194 8.236 -32.634 1.00 90.62 170 LYS A C 1
ATOM 1375 O O . LYS A 1 170 ? 25.367 7.794 -31.840 1.00 90.62 170 LYS A O 1
ATOM 1380 N N . ILE A 1 171 ? 26.975 9.278 -32.338 1.00 90.25 171 ILE A N 1
ATOM 1381 C CA . ILE A 1 171 ? 27.104 9.861 -30.984 1.00 90.25 171 ILE A CA 1
ATOM 1382 C C . ILE A 1 171 ? 25.756 10.347 -30.423 1.00 90.25 171 ILE A C 1
ATOM 1384 O O . ILE A 1 171 ? 25.448 10.093 -29.260 1.00 90.25 171 ILE A O 1
ATOM 1388 N N . LYS A 1 172 ? 24.922 10.999 -31.246 1.00 88.38 172 LYS A N 1
ATOM 1389 C CA . LYS A 1 172 ? 23.606 11.508 -30.809 1.00 88.38 172 LYS A CA 1
ATOM 1390 C C . LYS A 1 172 ? 22.637 10.383 -30.428 1.00 88.38 172 LYS A C 1
ATOM 1392 O O . LYS A 1 172 ? 21.896 10.500 -29.457 1.00 88.38 172 LYS A O 1
ATOM 1397 N N . PHE A 1 173 ? 22.650 9.283 -31.181 1.00 86.88 173 PHE A N 1
ATOM 1398 C CA . PHE A 1 173 ? 21.834 8.111 -30.867 1.00 86.88 173 PHE A CA 1
ATOM 1399 C C . PHE A 1 173 ? 22.390 7.340 -29.672 1.00 86.88 173 PHE A C 1
ATOM 1401 O O . PHE A 1 173 ? 21.608 6.835 -28.875 1.00 86.88 173 PHE A O 1
ATOM 1408 N N . PHE A 1 174 ? 23.715 7.286 -29.511 1.00 91.69 174 PHE A N 1
ATOM 1409 C CA . PHE A 1 174 ? 24.361 6.690 -28.342 1.00 91.69 174 PHE A CA 1
ATOM 1410 C C . PHE A 1 174 ? 23.897 7.348 -27.036 1.00 91.69 174 PHE A C 1
ATOM 1412 O O . PHE A 1 174 ? 23.408 6.650 -26.147 1.00 91.69 174 PHE A O 1
ATOM 1419 N N . SER A 1 175 ? 24.001 8.678 -26.931 1.00 89.62 175 SER A N 1
ATOM 1420 C CA . SER A 1 175 ? 23.617 9.399 -25.711 1.00 89.62 175 SER A CA 1
ATOM 1421 C C . SER A 1 175 ? 22.122 9.270 -25.416 1.00 89.62 175 SER A C 1
ATOM 1423 O O . SER A 1 175 ? 21.741 9.000 -24.277 1.00 89.62 175 SER A O 1
ATOM 1425 N N . SER A 1 176 ? 21.277 9.382 -26.447 1.00 87.56 176 SER A N 1
ATOM 1426 C CA . SER A 1 176 ? 19.833 9.177 -26.319 1.00 87.56 176 SER A CA 1
ATOM 1427 C C . SER A 1 176 ? 19.506 7.752 -25.861 1.00 87.56 176 SER A C 1
ATOM 1429 O O . SER A 1 176 ? 18.805 7.577 -24.867 1.00 87.56 176 SER A O 1
ATOM 1431 N N . SER A 1 177 ? 20.067 6.728 -26.511 1.00 90.81 177 SER A N 1
ATOM 1432 C CA . SER A 1 177 ? 19.836 5.329 -26.144 1.00 90.81 177 SER A CA 1
ATOM 1433 C C . SER A 1 177 ? 20.238 5.055 -24.697 1.00 90.81 177 SER A C 1
ATOM 1435 O O . SER A 1 177 ? 19.477 4.417 -23.978 1.00 90.81 177 SER A O 1
ATOM 1437 N N . LEU A 1 178 ? 21.396 5.547 -24.245 1.00 93.44 178 LEU A N 1
ATOM 1438 C CA . LEU A 1 178 ? 21.850 5.344 -22.868 1.00 93.44 178 LEU A CA 1
ATOM 1439 C C . LEU A 1 178 ? 20.883 5.975 -21.853 1.00 93.44 178 LEU A C 1
ATOM 1441 O O . LEU A 1 178 ? 20.520 5.331 -20.869 1.00 93.44 178 LEU A O 1
ATOM 1445 N N . LEU A 1 179 ? 20.417 7.199 -22.120 1.00 93.88 179 LEU A N 1
ATOM 1446 C CA . LEU A 1 179 ? 19.436 7.883 -21.276 1.00 93.88 179 LEU A CA 1
ATOM 1447 C C . LEU A 1 179 ? 18.122 7.094 -21.181 1.00 93.88 179 LEU A C 1
ATOM 1449 O O . LEU A 1 179 ? 17.610 6.881 -20.082 1.00 93.88 179 LEU A O 1
ATOM 1453 N N . PHE A 1 180 ? 17.592 6.620 -22.312 1.00 92.81 180 PHE A N 1
ATOM 1454 C CA . PHE A 1 180 ? 16.353 5.839 -22.331 1.00 92.81 180 PHE A CA 1
ATOM 1455 C C . PHE A 1 180 ? 16.503 4.473 -21.652 1.00 92.81 180 PHE A C 1
ATOM 1457 O O . PHE A 1 180 ? 15.554 4.008 -21.026 1.00 92.81 180 PHE A O 1
ATOM 1464 N N . VAL A 1 181 ? 17.682 3.846 -21.709 1.00 94.75 181 VAL A N 1
ATOM 1465 C CA . VAL A 1 181 ? 17.965 2.606 -20.968 1.00 94.75 181 VAL A CA 1
ATOM 1466 C C . VAL A 1 181 ? 17.972 2.844 -19.460 1.00 94.75 181 VAL A C 1
ATOM 1468 O O . VAL A 1 181 ? 17.362 2.074 -18.719 1.00 94.75 181 VAL A O 1
ATOM 1471 N N . LEU A 1 182 ? 18.597 3.927 -18.992 1.00 95.12 182 LEU A N 1
ATOM 1472 C CA . LEU A 1 182 ? 18.572 4.295 -17.574 1.00 95.12 182 LEU A CA 1
ATOM 1473 C C . LEU A 1 182 ? 17.147 4.603 -17.101 1.00 95.12 182 LEU A C 1
ATOM 1475 O O . LEU A 1 182 ? 16.721 4.095 -16.064 1.00 95.12 182 LEU A O 1
ATOM 1479 N N . LEU A 1 183 ? 16.387 5.370 -17.887 1.00 94.94 183 LEU A N 1
ATOM 1480 C CA . LEU A 1 183 ? 14.985 5.664 -17.593 1.00 94.94 183 LEU A CA 1
ATOM 1481 C C . LEU A 1 183 ? 14.139 4.383 -17.548 1.00 94.94 183 LEU A C 1
ATOM 1483 O O . LEU A 1 183 ? 13.339 4.209 -16.631 1.00 94.94 183 LEU A O 1
ATOM 1487 N N . PHE A 1 184 ? 14.353 3.458 -18.487 1.00 95.00 184 PHE A N 1
ATOM 1488 C CA . PHE A 1 184 ? 13.692 2.155 -18.494 1.00 95.00 184 PHE A CA 1
ATOM 1489 C C . PHE A 1 184 ? 13.984 1.364 -17.214 1.00 95.00 184 PHE A C 1
ATOM 1491 O O . PHE A 1 184 ? 13.052 0.841 -16.611 1.00 95.00 184 PHE A O 1
ATOM 1498 N N . ILE A 1 185 ? 15.237 1.323 -16.747 1.00 95.50 185 ILE A N 1
ATOM 1499 C CA . ILE A 1 185 ? 15.603 0.654 -15.486 1.00 95.50 185 ILE A CA 1
ATOM 1500 C C . ILE A 1 185 ? 14.901 1.301 -14.290 1.00 95.50 185 ILE A C 1
ATOM 1502 O O . ILE A 1 185 ? 14.324 0.588 -13.471 1.00 95.50 185 ILE A O 1
ATOM 1506 N N . ILE A 1 186 ? 14.914 2.634 -14.196 1.00 95.38 186 ILE A N 1
ATOM 1507 C CA . ILE A 1 186 ? 14.258 3.363 -13.100 1.00 95.38 186 ILE A CA 1
ATOM 1508 C C . ILE A 1 186 ? 12.764 3.035 -13.062 1.00 95.38 186 ILE A C 1
ATOM 1510 O O . ILE A 1 186 ? 12.240 2.686 -12.004 1.00 95.38 186 ILE A O 1
ATOM 1514 N N . LEU A 1 187 ? 12.086 3.091 -14.211 1.00 95.31 187 LEU A N 1
ATOM 1515 C CA . LEU A 1 187 ? 10.662 2.780 -14.280 1.00 95.31 187 LEU A CA 1
ATOM 1516 C C . LEU A 1 187 ? 10.375 1.307 -13.987 1.00 95.31 187 LEU A C 1
ATOM 1518 O O . LEU A 1 187 ? 9.411 1.023 -13.287 1.00 95.31 187 LEU A O 1
ATOM 1522 N N . GLN A 1 188 ? 11.211 0.374 -14.450 1.00 95.31 188 GLN A N 1
ATOM 1523 C CA . GLN A 1 188 ? 11.076 -1.046 -14.108 1.00 95.31 188 GLN A CA 1
ATOM 1524 C C . GLN A 1 188 ? 11.202 -1.271 -12.601 1.00 95.31 188 GLN A C 1
ATOM 1526 O O . GLN A 1 188 ? 10.399 -1.995 -12.015 1.00 95.31 188 GLN A O 1
ATOM 1531 N N . ILE A 1 189 ? 12.170 -0.628 -11.946 1.00 94.94 189 ILE A N 1
ATOM 1532 C CA . ILE A 1 189 ? 12.324 -0.710 -10.491 1.00 94.94 189 ILE A CA 1
ATOM 1533 C C . ILE A 1 189 ? 11.080 -0.151 -9.809 1.00 94.94 189 ILE A C 1
ATOM 1535 O O . ILE A 1 189 ? 10.499 -0.838 -8.972 1.00 94.94 189 ILE A O 1
ATOM 1539 N N . LEU A 1 190 ? 10.639 1.044 -10.203 1.00 94.94 190 LEU A N 1
ATOM 1540 C CA . LEU A 1 190 ? 9.455 1.691 -9.646 1.00 94.94 190 LEU A CA 1
ATOM 1541 C C . LEU A 1 190 ? 8.193 0.833 -9.822 1.00 94.94 190 LEU A C 1
ATOM 1543 O O . LEU A 1 190 ? 7.482 0.592 -8.851 1.00 94.94 190 LEU A O 1
ATOM 1547 N N . GLY A 1 191 ? 7.943 0.320 -11.028 1.00 94.88 191 GLY A N 1
ATOM 1548 C CA . GLY A 1 191 ? 6.792 -0.528 -11.336 1.00 94.88 191 GLY A CA 1
ATOM 1549 C C . GLY A 1 191 ? 6.773 -1.801 -10.492 1.00 94.88 191 GLY A C 1
ATOM 1550 O O . GLY A 1 191 ? 5.760 -2.110 -9.868 1.00 94.88 191 GLY A O 1
ATOM 1551 N N . ASN A 1 192 ? 7.912 -2.492 -10.379 1.00 94.50 192 ASN A N 1
ATOM 1552 C CA . ASN A 1 192 ? 8.012 -3.685 -9.538 1.00 94.50 192 ASN A CA 1
ATOM 1553 C C . ASN A 1 192 ? 7.860 -3.366 -8.046 1.00 94.50 192 ASN A C 1
ATOM 1555 O O . ASN A 1 192 ? 7.251 -4.152 -7.325 1.00 94.50 192 ASN A O 1
ATOM 1559 N N . GLN A 1 193 ? 8.352 -2.215 -7.569 1.00 93.75 193 GLN A N 1
ATOM 1560 C CA . GLN A 1 193 ? 8.107 -1.790 -6.187 1.00 93.75 193 GLN A CA 1
ATOM 1561 C C . GLN A 1 193 ? 6.627 -1.535 -5.922 1.00 93.75 193 GLN A C 1
ATOM 1563 O O . GLN A 1 193 ? 6.116 -2.002 -4.910 1.00 93.75 193 GLN A O 1
ATOM 1568 N N . ILE A 1 194 ? 5.931 -0.843 -6.826 1.00 94.31 194 ILE A N 1
ATOM 1569 C CA . ILE A 1 194 ? 4.497 -0.576 -6.672 1.00 94.31 194 ILE A CA 1
ATOM 1570 C C . ILE A 1 194 ? 3.703 -1.887 -6.670 1.00 94.31 194 ILE A C 1
ATOM 1572 O O . ILE A 1 194 ? 2.836 -2.067 -5.817 1.00 94.31 194 ILE A O 1
ATOM 1576 N N . ILE A 1 195 ? 4.030 -2.830 -7.561 1.00 94.50 195 ILE A N 1
ATOM 1577 C CA . ILE A 1 195 ? 3.406 -4.161 -7.583 1.00 94.50 195 ILE A CA 1
ATOM 1578 C C . ILE A 1 195 ? 3.661 -4.890 -6.261 1.00 94.50 195 ILE A C 1
ATOM 1580 O O . ILE A 1 195 ? 2.711 -5.316 -5.606 1.00 94.50 195 ILE A O 1
ATOM 1584 N N . ASN A 1 196 ? 4.919 -4.977 -5.825 1.00 94.06 196 ASN A N 1
ATOM 1585 C CA . ASN A 1 196 ? 5.281 -5.643 -4.573 1.00 94.06 196 ASN A CA 1
ATOM 1586 C C . ASN A 1 196 ? 4.590 -5.009 -3.365 1.00 94.06 196 ASN A C 1
ATOM 1588 O O . ASN A 1 196 ? 4.138 -5.726 -2.477 1.00 94.06 196 ASN A O 1
ATOM 1592 N N . LEU A 1 197 ? 4.480 -3.680 -3.340 1.00 93.88 197 LEU A N 1
ATOM 1593 C CA . LEU A 1 197 ? 3.771 -2.948 -2.300 1.00 93.88 197 LEU A CA 1
ATOM 1594 C C . LEU A 1 197 ? 2.275 -3.284 -2.322 1.00 93.88 197 LEU A C 1
ATOM 1596 O O . LEU A 1 197 ? 1.718 -3.618 -1.283 1.00 93.88 197 LEU A O 1
ATOM 1600 N N . SER A 1 198 ? 1.647 -3.291 -3.502 1.00 93.75 198 SER A N 1
ATOM 1601 C CA . SER A 1 198 ? 0.223 -3.617 -3.670 1.00 93.75 198 SER A CA 1
ATOM 1602 C C . SER A 1 198 ? -0.142 -5.052 -3.270 1.00 93.75 198 SER A C 1
ATOM 1604 O O . SER A 1 198 ? -1.288 -5.311 -2.912 1.00 93.75 198 SER A O 1
ATOM 1606 N N . LEU A 1 199 ? 0.829 -5.970 -3.299 1.00 94.12 199 LEU A N 1
ATOM 1607 C CA . LEU A 1 199 ? 0.682 -7.368 -2.887 1.00 94.12 199 LEU A CA 1
ATOM 1608 C C . LEU A 1 199 ? 1.151 -7.621 -1.446 1.00 94.12 199 LEU A C 1
ATOM 1610 O O . LEU A 1 199 ? 1.049 -8.740 -0.947 1.00 94.12 199 LEU A O 1
ATOM 1614 N N . ASN A 1 200 ? 1.697 -6.614 -0.763 1.00 95.44 200 ASN A N 1
ATOM 1615 C CA . ASN A 1 200 ? 2.248 -6.786 0.570 1.00 95.44 200 ASN A CA 1
ATOM 1616 C C . ASN A 1 200 ? 1.137 -6.784 1.631 1.00 95.44 200 ASN A C 1
ATOM 1618 O O . ASN A 1 200 ? 0.489 -5.763 1.862 1.00 95.44 200 ASN A O 1
ATOM 1622 N N . ASN A 1 201 ? 0.970 -7.901 2.345 1.00 96.19 201 ASN A N 1
ATOM 1623 C CA . ASN A 1 201 ? -0.089 -8.049 3.354 1.00 96.19 201 ASN A CA 1
ATOM 1624 C C . ASN A 1 201 ? -0.017 -7.006 4.478 1.00 96.19 201 ASN A C 1
ATOM 1626 O O . ASN A 1 201 ? -1.061 -6.575 4.957 1.00 96.19 201 ASN A O 1
ATOM 1630 N N . LYS A 1 202 ? 1.184 -6.545 4.851 1.00 96.94 202 LYS A N 1
ATOM 1631 C CA . LYS A 1 202 ? 1.365 -5.501 5.869 1.00 96.94 202 LYS A CA 1
ATOM 1632 C C . LYS A 1 202 ? 0.876 -4.136 5.393 1.00 96.94 202 LYS A C 1
ATOM 1634 O O . LYS A 1 202 ? 0.186 -3.433 6.121 1.00 96.94 202 LYS A O 1
ATOM 1639 N N . PHE A 1 203 ? 1.194 -3.785 4.148 1.00 96.12 203 PHE A N 1
ATOM 1640 C CA . PHE A 1 203 ? 0.711 -2.551 3.533 1.00 96.12 203 PHE A CA 1
ATOM 1641 C C . PHE A 1 203 ? -0.813 -2.569 3.364 1.00 96.12 203 PHE A C 1
ATOM 1643 O O . PHE A 1 203 ? -1.498 -1.617 3.735 1.00 96.12 203 PHE A O 1
ATOM 1650 N N . LEU A 1 204 ? -1.355 -3.685 2.867 1.00 96.44 204 LEU A N 1
ATOM 1651 C CA . LEU A 1 204 ? -2.798 -3.876 2.724 1.00 96.44 204 LEU A CA 1
ATOM 1652 C C . LEU A 1 204 ? -3.523 -3.823 4.071 1.00 96.44 204 LEU A C 1
ATOM 1654 O O . LEU A 1 204 ? -4.608 -3.249 4.152 1.00 96.44 204 LEU A O 1
ATOM 1658 N N . TYR A 1 205 ? -2.925 -4.389 5.121 1.00 97.75 205 TYR A N 1
ATOM 1659 C CA . TYR A 1 205 ? -3.420 -4.276 6.487 1.00 97.75 205 TYR A CA 1
ATOM 1660 C C . TYR A 1 205 ? -3.512 -2.809 6.925 1.00 97.75 205 TYR A C 1
ATOM 1662 O O . TYR A 1 205 ? -4.581 -2.387 7.356 1.00 97.75 205 TYR A O 1
ATOM 1670 N N . GLU A 1 206 ? -2.451 -2.013 6.754 1.00 96.88 206 GLU A N 1
ATOM 1671 C CA . GLU A 1 206 ? -2.455 -0.609 7.188 1.00 96.88 206 GLU A CA 1
ATOM 1672 C C . GLU A 1 206 ? -3.473 0.239 6.429 1.00 96.88 206 GLU A C 1
ATOM 1674 O O . GLU A 1 206 ? -4.206 1.010 7.047 1.00 96.88 206 GLU A O 1
ATOM 1679 N N . ILE A 1 207 ? -3.584 0.057 5.109 1.00 96.19 207 ILE A N 1
ATOM 1680 C CA . ILE A 1 207 ? -4.627 0.728 4.324 1.00 96.19 207 ILE A CA 1
ATOM 1681 C C . ILE A 1 207 ? -6.008 0.347 4.842 1.00 96.19 207 ILE A C 1
ATOM 1683 O O . ILE A 1 207 ? -6.874 1.211 4.977 1.00 96.19 207 ILE A O 1
ATOM 1687 N N . LYS A 1 208 ? -6.230 -0.948 5.092 1.00 96.69 208 LYS A N 1
ATOM 1688 C CA . LYS A 1 208 ? -7.548 -1.446 5.465 1.00 96.69 208 LYS A CA 1
ATOM 1689 C C . LYS A 1 208 ? -7.951 -0.958 6.853 1.00 96.69 208 LYS A C 1
ATOM 1691 O O . LYS A 1 208 ? -9.042 -0.425 6.993 1.00 96.69 208 LYS A O 1
ATOM 1696 N N . VAL A 1 209 ? -7.047 -1.007 7.825 1.00 97.19 209 VAL A N 1
ATOM 1697 C CA . VAL A 1 209 ? -7.264 -0.423 9.153 1.00 97.19 209 VAL A CA 1
ATOM 1698 C C . VAL A 1 209 ? -7.525 1.081 9.073 1.00 97.19 209 VAL A C 1
ATOM 1700 O O . VAL A 1 209 ? -8.500 1.556 9.643 1.00 97.19 209 VAL A O 1
ATOM 1703 N N . LYS A 1 210 ? -6.694 1.836 8.345 1.00 95.94 210 LYS A N 1
ATOM 1704 C CA . LYS A 1 210 ? -6.839 3.295 8.217 1.00 95.94 210 LYS A CA 1
ATOM 1705 C C . LYS A 1 210 ? -8.171 3.685 7.579 1.00 95.94 210 LYS A C 1
ATOM 1707 O O . LYS A 1 210 ? -8.780 4.666 7.991 1.00 95.94 210 LYS A O 1
ATOM 1712 N N . ARG A 1 211 ? -8.606 2.939 6.560 1.00 95.75 211 ARG A N 1
ATOM 1713 C CA . ARG A 1 211 ? -9.854 3.207 5.846 1.00 95.75 211 ARG A CA 1
ATOM 1714 C C . ARG A 1 211 ? -11.066 2.726 6.634 1.00 95.75 211 ARG A C 1
ATOM 1716 O O . ARG A 1 211 ? -11.997 3.495 6.811 1.00 95.75 211 ARG A O 1
ATOM 1723 N N . ASP A 1 212 ? -11.062 1.474 7.081 1.00 96.69 212 ASP A N 1
ATOM 1724 C CA . ASP A 1 212 ? -12.259 0.779 7.564 1.00 96.69 212 ASP A CA 1
ATOM 1725 C C . ASP A 1 212 ? -12.362 0.792 9.099 1.00 96.69 212 ASP A C 1
ATOM 1727 O O . ASP A 1 212 ? -13.465 0.731 9.632 1.00 96.69 212 ASP A O 1
ATOM 1731 N N . GLY A 1 213 ? -11.248 0.927 9.824 1.00 96.69 213 GLY A N 1
ATOM 1732 C CA . GLY A 1 213 ? -11.188 0.790 11.288 1.00 96.69 213 GLY A CA 1
ATOM 1733 C C . GLY A 1 213 ? -11.060 -0.661 11.770 1.00 96.69 213 GLY A C 1
ATOM 1734 O O . GLY A 1 213 ? -11.237 -0.938 12.950 1.00 96.69 213 GLY A O 1
ATOM 1735 N N . TYR A 1 214 ? -10.804 -1.604 10.857 1.00 97.94 214 TYR A N 1
ATOM 1736 C CA . TYR A 1 214 ? -10.496 -3.009 11.145 1.00 97.94 214 TYR A CA 1
ATOM 1737 C C . TYR A 1 214 ? -9.834 -3.673 9.927 1.00 97.94 214 TYR A C 1
ATOM 1739 O O . TYR A 1 214 ? -9.824 -3.123 8.826 1.00 97.94 214 TYR A O 1
ATOM 1747 N N . ALA A 1 215 ? -9.309 -4.885 10.100 1.00 97.75 215 ALA A N 1
ATOM 1748 C CA . ALA A 1 215 ? -8.757 -5.728 9.051 1.00 97.75 215 ALA A CA 1
ATOM 1749 C C . ALA A 1 215 ? -9.225 -7.201 9.153 1.00 97.75 215 ALA A C 1
ATOM 1751 O O . ALA A 1 215 ? -9.509 -7.721 10.235 1.00 97.75 215 ALA A O 1
ATOM 1752 N N . PRO A 1 216 ? -9.282 -7.929 8.021 1.00 96.44 216 PRO A N 1
ATOM 1753 C CA . PRO A 1 216 ? -9.485 -9.368 7.986 1.00 96.44 216 PRO A CA 1
ATOM 1754 C C . PRO A 1 216 ? -8.390 -10.128 8.729 1.00 96.44 216 PRO A C 1
ATOM 1756 O O . PRO A 1 216 ? -7.207 -9.792 8.659 1.00 96.44 216 PRO A O 1
ATOM 1759 N N . LYS A 1 217 ? -8.778 -11.248 9.346 1.00 96.19 217 LYS A N 1
ATOM 1760 C CA . LYS A 1 217 ? -7.883 -12.076 10.165 1.00 96.19 217 LYS A CA 1
ATOM 1761 C C . LYS A 1 217 ? -6.632 -12.564 9.424 1.00 96.19 217 LYS A C 1
ATOM 1763 O O . LYS A 1 217 ? -5.574 -12.669 10.042 1.00 96.19 217 LYS A O 1
ATOM 1768 N N . PHE A 1 218 ? -6.732 -12.859 8.126 1.00 96.19 218 PHE A N 1
ATOM 1769 C CA . PHE A 1 218 ? -5.581 -13.315 7.339 1.00 96.19 218 PHE A CA 1
ATOM 1770 C C . PHE A 1 218 ? -4.523 -12.213 7.170 1.00 96.19 218 PHE A C 1
ATOM 1772 O O . PHE A 1 218 ? -3.341 -12.488 7.350 1.00 96.19 218 PHE A O 1
ATOM 1779 N N . LEU A 1 219 ? -4.934 -10.955 6.950 1.00 97.00 219 LEU A N 1
ATOM 1780 C CA . LEU A 1 219 ? -4.000 -9.828 6.867 1.00 97.00 219 LEU A CA 1
ATOM 1781 C C . LEU A 1 219 ? -3.288 -9.599 8.201 1.00 97.00 219 LEU A C 1
ATOM 1783 O O . LEU A 1 219 ? -2.080 -9.383 8.213 1.00 97.00 219 LEU A O 1
ATOM 1787 N N . ILE A 1 220 ? -4.006 -9.710 9.321 1.00 97.81 220 ILE A N 1
ATOM 1788 C CA . ILE A 1 220 ? -3.419 -9.594 10.665 1.00 97.81 220 ILE A CA 1
ATOM 1789 C C . ILE A 1 220 ? -2.384 -10.704 10.891 1.00 97.81 220 ILE A C 1
ATOM 1791 O O . ILE A 1 220 ? -1.251 -10.431 11.287 1.00 97.81 220 ILE A O 1
ATOM 1795 N N . LYS A 1 221 ? -2.744 -11.960 10.593 1.00 97.12 221 LYS A N 1
ATOM 1796 C CA . LYS A 1 221 ? -1.854 -13.119 10.762 1.00 97.12 221 LYS A CA 1
ATOM 1797 C C . LYS A 1 221 ? -0.539 -12.958 9.997 1.00 97.12 221 LYS A C 1
ATOM 1799 O O . LYS A 1 221 ? 0.517 -13.263 10.542 1.00 97.12 221 LYS A O 1
ATOM 1804 N N . ASP A 1 222 ? -0.600 -12.456 8.769 1.00 96.19 222 ASP A N 1
ATOM 1805 C CA . ASP A 1 222 ? 0.585 -12.320 7.919 1.00 96.19 222 ASP A CA 1
ATOM 1806 C C . ASP A 1 222 ? 1.404 -11.057 8.231 1.00 96.19 222 ASP A C 1
ATOM 1808 O O . ASP A 1 222 ? 2.594 -10.977 7.905 1.00 96.19 222 ASP A O 1
ATOM 1812 N N . SER A 1 223 ? 0.792 -10.069 8.890 1.00 97.00 223 SER A N 1
ATOM 1813 C CA . SER A 1 223 ? 1.437 -8.789 9.194 1.00 97.00 223 SER A CA 1
ATOM 1814 C C . SER A 1 223 ? 2.329 -8.835 10.435 1.00 97.00 223 SER A C 1
ATOM 1816 O O . SER A 1 223 ? 3.388 -8.194 10.456 1.00 97.00 223 SER A O 1
ATOM 1818 N N . PHE A 1 224 ? 1.956 -9.631 11.442 1.00 96.50 224 PHE A N 1
ATOM 1819 C CA . PHE A 1 224 ? 2.613 -9.649 12.752 1.00 96.50 224 PHE A CA 1
ATOM 1820 C C . PHE A 1 224 ? 3.320 -10.972 13.027 1.00 96.50 224 PHE A C 1
ATOM 1822 O O . PHE A 1 224 ? 2.700 -12.004 13.260 1.00 96.50 224 PHE A O 1
ATOM 1829 N N . LYS A 1 225 ? 4.657 -10.927 13.062 1.00 94.31 225 LYS A N 1
ATOM 1830 C CA . LYS A 1 225 ? 5.484 -12.101 13.389 1.00 94.31 225 LYS A CA 1
ATOM 1831 C C . LYS A 1 225 ? 5.627 -12.324 14.893 1.00 94.31 225 LYS A C 1
ATOM 1833 O O . LYS A 1 225 ? 5.786 -13.461 15.329 1.00 94.31 225 LYS A O 1
ATOM 1838 N N . LYS A 1 226 ? 5.611 -11.255 15.700 1.00 96.19 226 LYS A N 1
ATOM 1839 C CA . LYS A 1 226 ? 5.738 -11.383 17.154 1.00 96.19 226 LYS A CA 1
ATOM 1840 C C . LYS A 1 226 ? 4.389 -11.750 17.754 1.00 96.19 226 LYS A C 1
ATOM 1842 O O . LYS A 1 226 ? 3.402 -11.049 17.551 1.00 96.19 226 LYS A O 1
ATOM 1847 N N . LYS A 1 227 ? 4.375 -12.813 18.559 1.00 96.06 227 LYS A N 1
ATOM 1848 C CA . LYS A 1 227 ? 3.163 -13.347 19.193 1.00 96.06 227 LYS A CA 1
ATOM 1849 C C . LYS A 1 227 ? 2.367 -12.280 19.953 1.00 96.06 227 LYS A C 1
ATOM 1851 O O . LYS A 1 227 ? 1.150 -12.246 19.827 1.00 96.06 227 LYS A O 1
ATOM 1856 N N . ASN A 1 228 ? 3.034 -11.402 20.703 1.00 96.88 228 ASN A N 1
ATOM 1857 C CA . ASN A 1 228 ? 2.337 -10.411 21.527 1.00 96.88 228 ASN A CA 1
ATOM 1858 C C . ASN A 1 228 ? 1.721 -9.276 20.694 1.00 96.88 228 ASN A C 1
ATOM 1860 O O . ASN A 1 228 ? 0.623 -8.838 21.013 1.00 96.88 228 ASN A O 1
ATOM 1864 N N . GLU A 1 229 ? 2.384 -8.852 19.610 1.00 96.75 229 GLU A N 1
ATOM 1865 C CA . GLU A 1 229 ? 1.836 -7.881 18.647 1.00 96.75 229 GLU A CA 1
ATOM 1866 C C . GLU A 1 229 ? 0.597 -8.464 17.953 1.00 96.75 229 GLU A C 1
ATOM 1868 O O . GLU A 1 229 ? -0.441 -7.815 17.900 1.00 96.75 229 GLU A O 1
ATOM 1873 N N . TYR A 1 230 ? 0.680 -9.725 17.511 1.00 97.25 230 TYR A N 1
ATOM 1874 C CA . TYR A 1 230 ? -0.443 -10.438 16.900 1.00 97.25 230 TYR A CA 1
ATOM 1875 C C . TYR A 1 230 ? -1.638 -10.591 17.850 1.00 97.25 230 TYR A C 1
ATOM 1877 O O . TYR A 1 230 ? -2.769 -10.348 17.445 1.00 97.25 230 TYR A O 1
ATOM 1885 N N . ILE A 1 231 ? -1.408 -11.004 19.104 1.00 97.69 231 ILE A N 1
ATOM 1886 C CA . ILE A 1 231 ? -2.489 -11.177 20.088 1.00 97.69 231 ILE A CA 1
ATOM 1887 C C . ILE A 1 231 ? -3.149 -9.836 20.402 1.00 97.69 231 ILE A C 1
ATOM 1889 O O . ILE A 1 231 ? -4.374 -9.785 20.472 1.00 97.69 231 ILE A O 1
ATOM 1893 N N . LEU A 1 232 ? -2.351 -8.780 20.600 1.00 98.19 232 LEU A N 1
ATOM 1894 C CA . LEU A 1 232 ? -2.883 -7.444 20.850 1.00 98.19 232 LEU A CA 1
ATOM 1895 C C . LEU A 1 232 ? -3.770 -7.012 19.683 1.00 98.19 232 LEU A C 1
ATOM 1897 O O . LEU A 1 232 ? -4.943 -6.749 19.903 1.00 98.19 232 LEU A O 1
ATOM 1901 N N . GLU A 1 233 ? -3.260 -7.084 18.453 1.00 98.25 233 GLU A N 1
ATOM 1902 C CA . GLU A 1 233 ? -4.022 -6.696 17.266 1.00 98.25 233 GLU A CA 1
ATOM 1903 C C . GLU A 1 233 ? -5.261 -7.572 17.027 1.00 98.25 233 GLU A C 1
ATOM 1905 O O . GLU A 1 233 ? -6.316 -7.058 16.670 1.00 98.25 233 GLU A O 1
ATOM 1910 N N . GLU A 1 234 ? -5.191 -8.891 17.254 1.00 98.19 234 GLU A N 1
ATOM 1911 C CA . GLU A 1 234 ? -6.370 -9.766 17.153 1.00 98.19 234 GLU A CA 1
ATOM 1912 C C . GLU A 1 234 ? -7.477 -9.302 18.113 1.00 98.19 234 GLU A C 1
ATOM 1914 O O . GLU A 1 234 ? -8.660 -9.322 17.759 1.00 98.19 234 GLU A O 1
ATOM 1919 N N . VAL A 1 235 ? -7.100 -8.883 19.324 1.00 98.31 235 VAL A N 1
ATOM 1920 C CA . VAL A 1 235 ? -8.044 -8.362 20.312 1.00 98.31 235 VAL A CA 1
ATOM 1921 C C . VAL A 1 235 ? -8.554 -6.983 19.909 1.00 98.31 235 VAL A C 1
ATOM 1923 O O . VAL A 1 235 ? -9.771 -6.821 19.869 1.00 98.31 235 VAL A O 1
ATOM 1926 N N . THR A 1 236 ? -7.678 -6.034 19.567 1.00 98.50 236 THR A N 1
ATOM 1927 C CA . THR A 1 236 ? -8.051 -4.681 19.119 1.00 98.50 236 THR A CA 1
ATOM 1928 C C . THR A 1 236 ? -9.049 -4.758 17.964 1.00 98.50 236 THR A C 1
ATOM 1930 O O . THR A 1 236 ? -10.154 -4.220 18.038 1.00 98.50 236 THR A O 1
ATOM 1933 N N . ASN A 1 237 ? -8.725 -5.541 16.935 1.00 98.44 237 ASN A N 1
ATOM 1934 C CA . ASN A 1 237 ? -9.579 -5.751 15.775 1.00 98.44 237 ASN A CA 1
ATOM 1935 C C . ASN A 1 237 ? -10.914 -6.423 16.127 1.00 98.44 237 ASN A C 1
ATOM 1937 O O . ASN A 1 237 ? -11.965 -6.073 15.597 1.00 98.44 237 ASN A O 1
ATOM 1941 N N . GLY A 1 238 ? -10.899 -7.398 17.036 1.00 98.19 238 GLY A N 1
ATOM 1942 C CA . GLY A 1 238 ? -12.123 -8.047 17.494 1.00 98.19 238 GLY A CA 1
ATOM 1943 C C . GLY A 1 238 ? -13.025 -7.123 18.322 1.00 98.19 238 GLY A C 1
ATOM 1944 O O . GLY A 1 238 ? -14.248 -7.189 18.185 1.00 98.19 238 GLY A O 1
ATOM 1945 N N . ILE A 1 239 ? -12.443 -6.235 19.133 1.00 98.00 239 ILE A N 1
ATOM 1946 C CA . ILE A 1 239 ? -13.167 -5.182 19.858 1.00 98.00 239 ILE A CA 1
ATOM 1947 C C . ILE A 1 239 ? -13.782 -4.193 18.861 1.00 98.00 239 ILE A C 1
ATOM 1949 O O . ILE A 1 239 ? -14.953 -3.852 19.024 1.00 98.00 239 ILE A O 1
ATOM 1953 N N . ALA A 1 240 ? -13.055 -3.809 17.803 1.00 97.75 240 ALA A N 1
ATOM 1954 C CA . ALA A 1 240 ? -13.583 -2.959 16.732 1.00 97.75 240 ALA A CA 1
ATOM 1955 C C . ALA A 1 240 ? -14.861 -3.554 16.119 1.00 97.75 240 ALA A C 1
ATOM 1957 O O . ALA A 1 240 ? -15.836 -2.846 15.892 1.00 97.75 240 ALA A O 1
ATOM 1958 N N . LEU A 1 241 ? -14.900 -4.880 15.946 1.00 97.25 241 LEU A N 1
ATOM 1959 C CA . LEU A 1 241 ? -16.053 -5.634 15.435 1.00 97.25 241 LEU A CA 1
ATOM 1960 C C . LEU A 1 241 ? -17.162 -5.890 16.483 1.00 97.25 241 LEU A C 1
ATOM 1962 O O . LEU A 1 241 ? -18.139 -6.594 16.204 1.00 97.25 241 LEU A O 1
ATOM 1966 N N . GLY A 1 242 ? -17.027 -5.333 17.690 1.00 96.50 242 GLY A N 1
ATOM 1967 C CA . GLY A 1 242 ? -18.006 -5.406 18.777 1.00 96.50 242 GLY A CA 1
ATOM 1968 C C . GLY A 1 242 ? -17.814 -6.563 19.761 1.00 96.50 242 GLY A C 1
ATOM 1969 O O . GLY A 1 242 ? -18.632 -6.738 20.664 1.00 96.50 242 GLY A O 1
ATOM 1970 N N . ASN A 1 243 ? -16.752 -7.365 19.641 1.00 96.88 243 ASN A N 1
ATOM 1971 C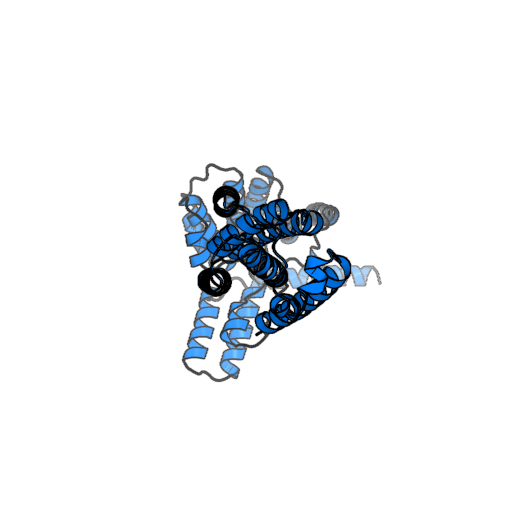 CA . ASN A 1 243 ? -16.489 -8.483 20.550 1.00 96.88 243 ASN A CA 1
ATOM 1972 C C . ASN A 1 243 ? -15.677 -8.039 21.782 1.00 96.88 243 ASN A C 1
ATOM 1974 O O . ASN A 1 243 ? -14.486 -8.326 21.922 1.00 96.88 243 ASN A O 1
ATOM 1978 N N . LEU A 1 244 ? -16.349 -7.342 22.702 1.00 96.56 244 LEU A N 1
ATOM 1979 C CA . LEU A 1 244 ? -15.732 -6.741 23.894 1.00 96.56 244 LEU A CA 1
ATOM 1980 C C . LEU A 1 244 ? -15.134 -7.766 24.876 1.00 96.56 244 LEU A C 1
ATOM 1982 O O . LEU A 1 244 ? -14.296 -7.420 25.710 1.00 96.56 244 LEU A O 1
ATOM 1986 N N . ASP A 1 245 ? -15.555 -9.030 24.815 1.00 96.19 245 ASP A N 1
ATOM 1987 C CA . ASP A 1 245 ? -15.061 -10.083 25.708 1.00 96.19 245 ASP A CA 1
ATOM 1988 C C . ASP A 1 245 ? -13.624 -10.514 25.401 1.00 96.19 245 ASP A C 1
ATOM 1990 O O . ASP A 1 245 ? -12.938 -11.034 26.289 1.00 96.19 245 ASP A O 1
ATOM 1994 N N . LEU A 1 246 ? -13.135 -10.247 24.185 1.00 96.88 246 LEU A N 1
ATOM 1995 C CA . LEU A 1 246 ? -11.760 -10.555 23.787 1.00 96.88 246 LEU A CA 1
ATOM 1996 C C . LEU A 1 246 ? -10.719 -9.822 24.631 1.00 96.88 246 LEU A C 1
ATOM 1998 O O . LEU A 1 246 ? -9.614 -10.337 24.795 1.00 96.88 246 LEU A O 1
ATOM 2002 N N . VAL A 1 247 ? -11.095 -8.711 25.270 1.00 97.25 247 VAL A N 1
ATOM 2003 C CA . VAL A 1 247 ? -10.244 -7.981 26.219 1.00 97.25 247 VAL A CA 1
ATOM 2004 C C . VAL A 1 247 ? -9.692 -8.883 27.332 1.00 97.25 247 VAL A C 1
ATOM 2006 O O . VAL A 1 247 ? -8.604 -8.649 27.851 1.00 97.25 247 VAL A O 1
ATOM 2009 N N . LYS A 1 248 ? -10.398 -9.969 27.688 1.00 97.19 248 LYS A N 1
ATOM 2010 C CA . LYS A 1 248 ? -9.945 -10.935 28.704 1.00 97.19 248 LYS A CA 1
ATOM 2011 C C . LYS A 1 248 ? -8.625 -11.606 28.313 1.00 97.19 248 LYS A C 1
ATOM 2013 O O . LYS A 1 248 ? -7.853 -11.949 29.206 1.00 97.19 248 LYS A O 1
ATOM 2018 N N . LYS A 1 249 ? -8.340 -11.747 27.010 1.00 97.06 249 LYS A N 1
ATOM 2019 C CA . LYS A 1 249 ? -7.071 -12.291 26.498 1.00 97.06 249 LYS A CA 1
ATOM 2020 C C . LYS A 1 249 ? -5.872 -11.393 26.820 1.00 97.06 249 LYS A C 1
ATOM 2022 O O . LYS A 1 249 ? -4.749 -11.885 26.858 1.00 97.06 249 LYS A O 1
ATOM 2027 N N . LEU A 1 250 ? -6.095 -10.104 27.084 1.00 96.19 250 LEU A N 1
ATOM 2028 C CA . LEU A 1 250 ? -5.026 -9.142 27.346 1.00 96.19 250 LEU A CA 1
ATOM 2029 C C . LEU A 1 250 ? -4.441 -9.252 28.765 1.00 96.19 250 LEU A C 1
ATOM 2031 O O . LEU A 1 250 ? -3.303 -8.848 28.975 1.00 96.19 250 LEU A O 1
ATOM 2035 N N . LYS A 1 251 ? -5.153 -9.861 29.728 1.00 93.62 251 LYS A N 1
ATOM 2036 C CA . LYS A 1 251 ? -4.773 -9.892 31.161 1.00 93.62 251 LYS A CA 1
ATOM 2037 C C . LYS A 1 251 ? -3.352 -10.384 31.462 1.00 93.62 251 LYS A C 1
ATOM 2039 O O . LYS A 1 251 ? -2.789 -10.017 32.487 1.00 93.62 251 LYS A O 1
ATOM 2044 N N . HIS A 1 252 ? -2.793 -11.237 30.608 1.00 90.50 252 HIS A N 1
ATOM 2045 C CA . HIS A 1 252 ? -1.482 -11.862 30.815 1.00 90.50 252 HIS A CA 1
ATOM 2046 C C . HIS A 1 252 ? -0.448 -11.442 29.763 1.00 90.50 252 HIS A C 1
ATOM 2048 O O . HIS A 1 252 ? 0.623 -12.045 29.669 1.00 90.50 252 HIS A O 1
ATOM 2054 N N . LEU A 1 253 ? -0.766 -10.435 28.946 1.00 95.19 253 LEU A N 1
ATOM 2055 C CA . LEU A 1 253 ? 0.097 -9.997 27.864 1.00 95.19 253 LEU A CA 1
ATOM 2056 C C . LEU A 1 253 ? 1.217 -9.103 28.411 1.00 95.19 253 LEU A C 1
ATOM 2058 O O . LEU A 1 253 ? 0.965 -8.024 28.939 1.00 95.19 253 LEU A O 1
ATOM 2062 N N . LYS A 1 254 ? 2.469 -9.549 28.275 1.00 94.38 254 LYS A N 1
ATOM 2063 C CA . LYS A 1 254 ? 3.650 -8.733 28.590 1.00 94.38 254 LYS A CA 1
ATOM 2064 C C . LYS A 1 254 ? 4.031 -7.904 27.365 1.00 94.38 254 LYS A C 1
ATOM 2066 O O . LYS A 1 254 ? 4.245 -8.463 26.288 1.00 94.38 254 LYS A O 1
ATOM 2071 N N . LEU A 1 255 ? 4.076 -6.584 27.519 1.00 95.25 255 LEU A N 1
ATOM 2072 C CA . LEU A 1 255 ? 4.340 -5.640 26.436 1.00 95.25 255 LEU A CA 1
ATOM 2073 C C . LEU A 1 255 ? 5.590 -4.828 26.757 1.00 95.25 255 LEU A C 1
ATOM 2075 O O . LEU A 1 255 ? 5.589 -4.025 27.685 1.00 95.25 255 LEU A O 1
ATOM 2079 N N . ASP A 1 256 ? 6.638 -5.038 25.966 1.00 90.56 256 ASP A N 1
ATOM 2080 C CA . ASP A 1 256 ? 7.957 -4.456 26.236 1.00 90.56 256 ASP A CA 1
ATOM 2081 C C . ASP A 1 256 ? 8.112 -3.036 25.671 1.00 90.56 256 ASP A C 1
ATOM 2083 O O . ASP A 1 256 ? 9.059 -2.333 26.011 1.00 90.56 256 ASP A O 1
ATOM 2087 N N . SER A 1 257 ? 7.202 -2.596 24.792 1.00 95.19 257 SER A N 1
ATOM 2088 C CA . SER A 1 257 ? 7.285 -1.277 24.161 1.00 95.19 257 SER A CA 1
ATOM 2089 C C . SER A 1 257 ? 6.208 -0.314 24.685 1.00 95.19 257 SER A C 1
ATOM 2091 O O . SER A 1 257 ? 5.037 -0.701 24.788 1.00 95.19 257 SER A O 1
ATOM 2093 N N . PRO A 1 258 ? 6.557 0.964 24.948 1.00 96.50 258 PRO A N 1
ATOM 2094 C CA . PRO A 1 258 ? 5.586 1.986 25.343 1.00 96.50 258 PRO A CA 1
ATOM 2095 C C . PRO A 1 258 ? 4.433 2.143 24.344 1.00 96.50 258 PRO A C 1
ATOM 2097 O O . PRO A 1 258 ? 3.289 2.313 24.753 1.00 96.50 258 PRO A O 1
ATOM 2100 N N . ASN A 1 259 ? 4.709 2.005 23.040 1.00 96.44 259 ASN A N 1
ATOM 2101 C CA . ASN A 1 259 ? 3.688 2.089 21.991 1.00 96.44 259 ASN A CA 1
ATOM 2102 C C . ASN A 1 259 ? 2.650 0.959 22.101 1.00 96.44 259 ASN A C 1
ATOM 2104 O O . ASN A 1 259 ? 1.454 1.213 22.000 1.00 96.44 259 ASN A O 1
ATOM 2108 N N . LEU A 1 260 ? 3.080 -0.288 22.335 1.00 97.62 260 LEU A N 1
ATOM 2109 C CA . LEU A 1 260 ? 2.137 -1.397 22.508 1.00 97.62 260 LEU A CA 1
ATOM 2110 C C . LEU A 1 260 ? 1.365 -1.263 23.824 1.00 97.62 260 LEU A C 1
ATOM 2112 O O . LEU A 1 260 ? 0.168 -1.536 23.854 1.00 97.62 260 LEU A O 1
ATOM 2116 N N . LYS A 1 261 ? 2.022 -0.804 24.901 1.00 98.12 261 LYS A N 1
ATOM 2117 C CA . LYS A 1 261 ? 1.352 -0.543 26.182 1.00 98.12 261 LYS A CA 1
ATOM 2118 C C . LYS A 1 261 ? 0.281 0.548 26.044 1.00 98.12 261 LYS A C 1
ATOM 2120 O O . LYS A 1 261 ? -0.800 0.403 26.605 1.00 98.12 261 LYS A O 1
ATOM 2125 N N . GLN A 1 262 ? 0.545 1.596 25.264 1.00 98.12 262 GLN A N 1
ATOM 2126 C CA . GLN A 1 262 ? -0.440 2.630 24.948 1.00 98.12 262 GLN A CA 1
ATOM 2127 C C . GLN A 1 262 ? -1.675 2.052 24.243 1.00 98.12 262 GLN A C 1
ATOM 2129 O O . GLN A 1 262 ? -2.791 2.339 24.667 1.00 98.12 262 GLN A O 1
ATOM 2134 N N . ILE A 1 263 ? -1.483 1.225 23.209 1.00 98.38 263 ILE A N 1
ATOM 2135 C CA . ILE A 1 263 ? -2.586 0.561 22.492 1.00 98.38 263 ILE A CA 1
ATOM 2136 C C . ILE A 1 263 ? -3.398 -0.314 23.451 1.00 98.38 263 ILE A C 1
ATOM 2138 O O . ILE A 1 263 ? -4.614 -0.186 23.536 1.00 98.38 263 ILE A O 1
ATOM 2142 N N . TYR A 1 264 ? -2.716 -1.132 24.252 1.00 98.50 264 TYR A N 1
ATOM 2143 C CA . TYR A 1 264 ? -3.345 -1.966 25.271 1.00 98.50 264 TYR A CA 1
ATOM 2144 C C . TYR A 1 264 ? -4.210 -1.158 26.251 1.00 98.50 264 TYR A C 1
ATOM 2146 O O . TYR A 1 264 ? -5.348 -1.534 26.524 1.00 98.50 264 TYR A O 1
ATOM 2154 N N . LEU A 1 265 ? -3.695 -0.041 26.776 1.00 98.50 265 LEU A N 1
ATOM 2155 C CA . LEU A 1 265 ? -4.445 0.818 27.696 1.00 98.50 265 LEU A CA 1
ATOM 2156 C C . LEU A 1 265 ? -5.632 1.483 26.992 1.00 98.50 265 LEU A C 1
ATOM 2158 O O . LEU A 1 265 ? -6.710 1.576 27.575 1.00 98.50 265 LEU A O 1
ATOM 2162 N N . ASN A 1 266 ? -5.462 1.891 25.733 1.00 98.69 266 ASN A N 1
ATOM 2163 C CA . ASN A 1 266 ? -6.548 2.432 24.927 1.00 98.69 266 ASN A CA 1
ATOM 2164 C C . ASN A 1 266 ? -7.674 1.404 24.724 1.00 98.69 266 ASN A C 1
ATOM 2166 O O . ASN A 1 266 ? -8.841 1.748 24.892 1.00 98.69 266 ASN A O 1
ATOM 2170 N N . ASP A 1 267 ? -7.345 0.140 24.454 1.00 98.62 267 ASP A N 1
ATOM 2171 C CA . ASP A 1 267 ? -8.333 -0.936 24.313 1.00 98.62 267 ASP A CA 1
ATOM 2172 C C . ASP A 1 267 ? -9.086 -1.199 25.623 1.00 98.62 267 ASP A C 1
ATOM 2174 O O . ASP A 1 267 ? -10.309 -1.371 25.625 1.00 98.62 267 ASP A O 1
ATOM 2178 N N . LEU A 1 268 ? -8.381 -1.185 26.763 1.00 98.50 268 LEU A N 1
ATOM 2179 C CA . LEU A 1 268 ? -9.018 -1.282 28.078 1.00 98.50 268 LEU A CA 1
ATOM 2180 C C . LEU A 1 268 ? -9.969 -0.108 28.330 1.00 98.50 268 LEU A C 1
ATOM 2182 O O . LEU A 1 268 ? -11.103 -0.334 28.756 1.00 98.50 268 LEU A O 1
ATOM 2186 N N . GLY A 1 269 ? -9.526 1.119 28.040 1.00 98.50 269 GLY A N 1
ATOM 2187 C CA . GLY A 1 269 ? -10.331 2.333 28.164 1.00 98.50 269 GLY A CA 1
ATOM 2188 C C . GLY A 1 269 ? -11.569 2.308 27.270 1.00 98.50 269 GLY A C 1
ATOM 2189 O O . GLY A 1 269 ? -12.665 2.635 27.721 1.00 98.50 269 GLY A O 1
ATOM 2190 N N . TYR A 1 270 ? -11.429 1.837 26.029 1.00 98.44 270 TYR A N 1
ATOM 2191 C CA . TYR A 1 270 ? -12.545 1.662 25.103 1.00 98.44 270 TYR A CA 1
ATOM 2192 C C . TYR A 1 270 ? -13.584 0.693 25.679 1.00 98.44 270 TYR A C 1
ATOM 2194 O O . TYR A 1 270 ? -14.772 1.012 25.752 1.00 98.44 270 TYR A O 1
ATOM 2202 N N . VAL A 1 271 ? -13.157 -0.488 26.138 1.00 98.25 271 VAL A N 1
ATOM 2203 C CA . VAL A 1 271 ? -14.090 -1.505 26.644 1.00 98.25 271 VAL A CA 1
ATOM 2204 C C . VAL A 1 271 ? -14.777 -1.054 27.935 1.00 98.25 271 VAL A C 1
ATOM 2206 O O . VAL A 1 271 ? -15.967 -1.323 28.118 1.00 98.25 271 VAL A O 1
ATOM 2209 N N . THR A 1 272 ? -14.079 -0.364 28.843 1.00 98.12 272 THR A N 1
ATOM 2210 C CA . THR A 1 272 ? -14.713 0.179 30.055 1.00 98.12 272 THR A CA 1
ATOM 2211 C C . THR A 1 272 ? -15.674 1.319 29.747 1.00 98.12 272 THR A C 1
ATOM 2213 O O . THR A 1 272 ? -16.743 1.365 30.362 1.00 98.12 272 THR A O 1
ATOM 2216 N N . PHE A 1 273 ? -15.357 2.168 28.764 1.00 98.06 273 PHE A N 1
ATOM 2217 C CA . PHE A 1 273 ? -16.262 3.202 28.264 1.00 98.06 273 PHE A CA 1
ATOM 2218 C C . PHE A 1 273 ? -17.554 2.585 27.719 1.00 98.06 273 PHE A C 1
ATOM 2220 O O . PHE A 1 273 ? -18.641 2.977 28.134 1.00 98.06 273 PHE A O 1
ATOM 2227 N N . GLN A 1 274 ? -17.453 1.561 26.862 1.00 96.38 274 GLN A N 1
ATOM 2228 C CA . GLN A 1 274 ? -18.621 0.865 26.300 1.00 96.38 274 GLN A CA 1
ATOM 2229 C C . GLN A 1 274 ? -19.486 0.184 27.373 1.00 96.38 274 GLN A C 1
ATOM 2231 O O . GLN A 1 274 ? -20.700 0.056 27.229 1.00 96.38 274 GLN A O 1
ATOM 2236 N N . ARG A 1 275 ? -18.878 -0.215 28.495 1.00 96.44 275 ARG A N 1
ATOM 2237 C CA . ARG A 1 275 ? -19.586 -0.760 29.666 1.00 96.44 275 ARG A CA 1
ATOM 2238 C C . ARG A 1 275 ? -20.186 0.315 30.583 1.00 96.44 275 ARG A C 1
ATOM 2240 O O . ARG A 1 275 ? -20.744 -0.033 31.619 1.00 96.44 275 ARG A O 1
ATOM 2247 N N . GLY A 1 276 ? -20.062 1.596 30.239 1.00 96.69 276 GLY A N 1
ATOM 2248 C CA . GLY A 1 276 ? -20.577 2.723 31.021 1.00 96.69 276 GLY A CA 1
ATOM 2249 C C . GLY A 1 276 ? -19.732 3.095 32.243 1.00 96.69 276 GLY A C 1
ATOM 2250 O O . GLY A 1 276 ? -20.136 3.946 33.031 1.00 96.69 276 GLY A O 1
ATOM 2251 N N . ASN A 1 277 ? -18.551 2.493 32.429 1.00 98.06 277 ASN A N 1
ATOM 2252 C CA . ASN A 1 277 ? -17.648 2.854 33.522 1.00 98.06 277 ASN A CA 1
ATOM 2253 C C . ASN A 1 277 ? -16.672 3.952 33.074 1.00 98.06 277 ASN A C 1
ATOM 2255 O O . ASN A 1 277 ? -15.478 3.714 32.875 1.00 98.06 277 ASN A O 1
ATOM 2259 N N . TYR A 1 278 ? -17.198 5.167 32.918 1.00 98.19 278 TYR A N 1
ATOM 2260 C CA . TYR A 1 278 ? -16.452 6.306 32.378 1.00 98.19 278 TYR A CA 1
ATOM 2261 C C . TYR A 1 278 ? -15.281 6.748 33.264 1.00 98.19 278 TYR A C 1
ATOM 2263 O O . TYR A 1 278 ? -14.252 7.169 32.746 1.00 98.19 278 TYR A O 1
ATOM 2271 N N . LYS A 1 279 ? -15.377 6.591 34.592 1.00 98.44 279 LYS A N 1
ATOM 2272 C CA . LYS A 1 279 ? -14.261 6.896 35.507 1.00 98.44 279 LYS A CA 1
ATOM 2273 C C . LYS A 1 279 ? -13.076 5.951 35.293 1.00 98.44 279 LYS A C 1
ATOM 2275 O O . LYS A 1 279 ? -11.934 6.397 35.246 1.00 98.44 279 LYS A O 1
ATOM 2280 N N . ALA A 1 280 ? -13.331 4.652 35.125 1.00 98.31 280 ALA A N 1
ATOM 2281 C CA . ALA A 1 280 ? -12.267 3.702 34.806 1.00 98.31 280 ALA A CA 1
ATOM 2282 C C . ALA A 1 280 ? -11.691 3.946 33.402 1.00 98.31 280 ALA A C 1
ATOM 2284 O O . ALA A 1 280 ? -10.479 3.868 33.222 1.00 98.31 280 ALA A O 1
ATOM 2285 N N . ALA A 1 281 ? -12.543 4.271 32.423 1.00 98.69 281 ALA A N 1
ATOM 2286 C CA . ALA A 1 281 ? -12.103 4.640 31.078 1.00 98.69 281 ALA A CA 1
ATOM 2287 C C . ALA A 1 281 ? -11.169 5.856 31.094 1.00 98.69 281 ALA A C 1
ATOM 2289 O O . ALA A 1 281 ? -10.102 5.814 30.486 1.00 98.69 281 ALA A O 1
ATOM 2290 N N . LEU A 1 282 ? -11.524 6.893 31.862 1.00 98.69 282 LEU A N 1
ATOM 2291 C CA . LEU A 1 282 ? -10.710 8.093 32.039 1.00 98.69 282 LEU A CA 1
ATOM 2292 C C . LEU A 1 282 ? -9.304 7.753 32.540 1.00 98.69 282 LEU A C 1
ATOM 2294 O O . LEU A 1 282 ? -8.324 8.244 31.979 1.00 98.69 282 LEU A O 1
ATOM 2298 N N . ASN A 1 283 ? -9.195 6.886 33.550 1.00 98.62 283 ASN A N 1
ATOM 2299 C CA . ASN A 1 283 ? -7.901 6.464 34.088 1.00 98.62 283 ASN A CA 1
ATOM 2300 C C . ASN A 1 283 ? -7.049 5.767 33.020 1.00 98.62 283 ASN A C 1
ATOM 2302 O O . ASN A 1 283 ? -5.886 6.122 32.842 1.00 98.62 283 ASN A O 1
ATOM 2306 N N . TYR A 1 284 ? -7.634 4.827 32.270 1.00 98.69 284 TYR A N 1
ATOM 2307 C CA . TYR A 1 284 ? -6.917 4.113 31.212 1.00 98.69 284 TYR A CA 1
ATOM 2308 C C . TYR A 1 284 ? -6.472 5.031 30.076 1.00 98.69 284 TYR A C 1
ATOM 2310 O O . TYR A 1 284 ? -5.319 4.960 29.661 1.00 98.69 284 TYR A O 1
ATOM 2318 N N . PHE A 1 285 ? -7.344 5.915 29.590 1.00 98.75 285 PHE A N 1
ATOM 2319 C CA . PHE A 1 285 ? -6.979 6.854 28.531 1.00 98.75 285 PHE A CA 1
ATOM 2320 C C . PHE A 1 285 ? -5.938 7.877 29.000 1.00 98.75 285 PHE A C 1
ATOM 2322 O O . PHE A 1 285 ? -5.037 8.216 28.239 1.00 98.75 285 PHE A O 1
ATOM 2329 N N . THR A 1 286 ? -6.003 8.324 30.256 1.00 98.69 286 THR A N 1
ATOM 2330 C CA . THR A 1 286 ? -5.000 9.238 30.827 1.00 98.69 286 THR A CA 1
ATOM 2331 C C . THR A 1 286 ? -3.640 8.550 30.967 1.00 98.69 286 THR A C 1
ATOM 2333 O O . THR A 1 286 ? -2.622 9.136 30.603 1.00 98.69 286 THR A O 1
ATOM 2336 N N . GLU A 1 287 ? -3.604 7.292 31.424 1.00 98.50 287 GLU A N 1
ATOM 2337 C CA . GLU A 1 287 ? -2.366 6.499 31.454 1.00 98.50 287 GLU A CA 1
ATOM 2338 C C . GLU A 1 287 ? -1.845 6.224 30.034 1.00 98.50 287 GLU A C 1
ATOM 2340 O O . GLU A 1 287 ? -0.647 6.302 29.784 1.00 98.50 287 GLU A O 1
ATOM 2345 N N . ALA A 1 288 ? -2.726 5.951 29.068 1.00 98.50 288 ALA A N 1
ATOM 2346 C CA . ALA A 1 288 ? -2.327 5.764 27.676 1.00 98.50 288 ALA A CA 1
ATOM 2347 C C . ALA A 1 288 ? -1.696 7.042 27.095 1.00 98.50 288 ALA A C 1
ATOM 2349 O O . ALA A 1 288 ? -0.686 6.958 26.392 1.00 98.50 288 ALA A O 1
ATOM 2350 N N . LEU A 1 289 ? -2.261 8.215 27.406 1.00 98.38 289 LEU A N 1
ATOM 2351 C CA . LEU A 1 289 ? -1.755 9.513 26.957 1.00 98.38 289 LEU A CA 1
ATOM 2352 C C . LEU A 1 289 ? -0.410 9.870 27.607 1.00 98.38 289 LEU A C 1
ATOM 2354 O O . LEU A 1 289 ? 0.445 10.454 26.945 1.00 98.38 289 LEU A O 1
ATOM 2358 N N . SER A 1 290 ? -0.192 9.503 28.875 1.00 98.31 290 SER A N 1
ATOM 2359 C CA . SER A 1 290 ? 1.062 9.805 29.581 1.00 98.31 290 SER A CA 1
ATOM 2360 C C . SER A 1 290 ? 2.268 9.039 29.027 1.00 98.31 290 SER A C 1
ATOM 2362 O O . SER A 1 290 ? 3.399 9.501 29.162 1.00 98.31 290 SER A O 1
ATOM 2364 N N . LEU A 1 291 ? 2.043 7.899 28.361 1.00 97.88 291 LEU A N 1
ATOM 2365 C CA . LEU A 1 291 ? 3.101 7.161 27.665 1.00 97.88 291 LEU A CA 1
ATOM 2366 C C . LEU A 1 291 ? 3.572 7.877 26.398 1.00 97.88 291 LEU A C 1
ATOM 2368 O O . LEU A 1 291 ? 4.759 7.843 26.073 1.00 97.88 291 LEU A O 1
ATOM 2372 N N . ARG A 1 292 ? 2.634 8.466 25.654 1.00 96.62 292 ARG A N 1
ATOM 2373 C CA . ARG A 1 292 ? 2.895 9.196 24.416 1.00 96.62 292 ARG A CA 1
ATOM 2374 C C . ARG A 1 292 ? 1.662 9.996 24.027 1.00 96.62 292 ARG A C 1
ATOM 2376 O O . ARG A 1 292 ? 0.540 9.506 24.081 1.00 96.62 292 ARG A O 1
ATOM 2383 N N . GLU A 1 293 ? 1.864 11.194 23.515 1.00 96.12 293 GLU A N 1
ATOM 2384 C CA . GLU A 1 293 ? 0.742 11.956 22.994 1.00 96.12 293 GLU A CA 1
ATOM 2385 C C . GLU A 1 293 ? 0.161 11.320 21.715 1.00 96.12 293 GLU A C 1
ATOM 2387 O O . GLU A 1 293 ? 0.901 10.940 20.803 1.00 96.12 293 GLU A O 1
ATOM 2392 N N . ASN A 1 294 ? -1.166 11.188 21.653 1.00 97.44 294 ASN A N 1
ATOM 2393 C CA . ASN A 1 294 ? -1.875 10.624 20.508 1.00 97.44 294 ASN A CA 1
ATOM 2394 C C . ASN A 1 294 ? -3.259 11.272 20.360 1.00 97.44 294 ASN A C 1
ATOM 2396 O O . ASN A 1 294 ? -4.031 11.355 21.315 1.00 97.44 294 ASN A O 1
ATOM 2400 N N . GLU A 1 295 ? -3.580 11.692 19.144 1.00 97.69 295 GLU A N 1
ATOM 2401 C CA . GLU A 1 295 ? -4.819 12.388 18.794 1.00 97.69 295 GLU A CA 1
ATOM 2402 C C . GLU A 1 295 ? -6.073 11.535 19.016 1.00 97.69 295 GLU A C 1
ATOM 2404 O O . GLU A 1 295 ? -7.083 12.041 19.499 1.00 97.69 295 GLU A O 1
ATOM 2409 N N . SER A 1 296 ? -5.995 10.226 18.755 1.00 97.56 296 SER A N 1
ATOM 2410 C CA . SER A 1 296 ? -7.104 9.300 19.015 1.00 97.56 296 SER A CA 1
ATOM 2411 C C . SER A 1 296 ? -7.389 9.174 20.514 1.00 97.56 296 SER A C 1
ATOM 2413 O O . SER A 1 296 ? -8.545 9.147 20.920 1.00 97.56 296 SER A O 1
ATOM 2415 N N . ILE A 1 297 ? -6.353 9.175 21.361 1.00 98.50 297 ILE A N 1
ATOM 2416 C CA . ILE A 1 297 ? -6.535 9.135 22.823 1.00 98.50 297 ILE A CA 1
ATOM 2417 C C . ILE A 1 297 ? -7.081 10.466 23.344 1.00 98.50 297 ILE A C 1
ATOM 2419 O O . ILE A 1 297 ? -7.963 10.461 24.200 1.00 98.50 297 ILE A O 1
ATOM 2423 N N . LEU A 1 298 ? -6.614 11.603 22.814 1.00 98.44 298 LEU A N 1
ATOM 2424 C CA . LEU A 1 298 ? -7.199 12.910 23.131 1.00 98.44 298 LEU A CA 1
ATOM 2425 C C . LEU A 1 298 ? -8.690 12.936 22.780 1.00 98.44 298 LEU A C 1
ATOM 2427 O O . LEU A 1 298 ? -9.506 13.335 23.605 1.00 98.44 298 LEU A O 1
ATOM 2431 N N . TYR A 1 299 ? -9.069 12.433 21.606 1.00 98.50 299 TYR A N 1
ATOM 2432 C CA . TYR A 1 299 ? -10.475 12.307 21.234 1.00 98.50 299 TYR A CA 1
ATOM 2433 C C . TYR A 1 299 ? -11.270 11.412 22.199 1.00 98.50 299 TYR A C 1
ATOM 2435 O O . TYR A 1 299 ? -12.359 11.776 22.647 1.00 98.50 299 TYR A O 1
ATOM 2443 N N . ASN A 1 300 ? -10.694 10.284 22.612 1.00 98.56 300 ASN A N 1
ATOM 2444 C CA . ASN A 1 300 ? -11.318 9.381 23.580 1.00 98.56 300 ASN A CA 1
ATOM 2445 C C . ASN A 1 300 ? -11.517 10.044 24.949 1.00 98.56 300 ASN A C 1
ATOM 2447 O O . ASN A 1 300 ? -12.560 9.865 25.584 1.00 98.56 300 ASN A O 1
ATOM 2451 N N . LEU A 1 301 ? -10.555 10.856 25.391 1.00 98.75 301 LEU A N 1
ATOM 2452 C CA . LEU A 1 301 ? -10.675 11.664 26.602 1.00 98.75 301 LEU A CA 1
ATOM 2453 C C . LEU A 1 301 ? -11.755 12.738 26.463 1.00 98.75 301 LEU A C 1
ATOM 2455 O O . LEU A 1 301 ? -12.536 12.911 27.393 1.00 98.75 301 LEU A O 1
ATOM 2459 N N . TYR A 1 302 ? -11.853 13.411 25.313 1.00 98.56 302 TYR A N 1
ATOM 2460 C CA . TYR A 1 302 ? -12.929 14.366 25.034 1.00 98.56 302 TYR A CA 1
ATOM 2461 C C . TYR A 1 302 ? -14.316 13.723 25.202 1.00 98.56 302 TYR A C 1
ATOM 2463 O O . TYR A 1 302 ? -15.158 14.252 25.935 1.00 98.56 302 TYR A O 1
ATOM 2471 N N . LEU A 1 303 ? -14.537 12.548 24.601 1.00 98.31 303 LEU A N 1
ATOM 2472 C CA . LEU A 1 303 ? -15.790 11.799 24.754 1.00 98.31 303 LEU A CA 1
ATOM 2473 C C . LEU A 1 303 ? -16.028 11.365 26.207 1.00 98.31 303 LEU A C 1
ATOM 2475 O O . LEU A 1 303 ? -17.153 11.432 26.708 1.00 98.31 303 LEU A O 1
ATOM 2479 N N . THR A 1 304 ? -14.969 10.948 26.900 1.00 98.50 304 THR A N 1
ATOM 2480 C CA . THR A 1 304 ? -15.046 10.491 28.294 1.00 98.50 304 THR A CA 1
ATOM 2481 C C . THR A 1 304 ? -15.401 11.628 29.250 1.00 98.50 304 THR A C 1
ATOM 2483 O O . THR A 1 304 ? -16.326 11.474 30.044 1.00 98.50 304 THR A O 1
ATOM 2486 N N . TYR A 1 305 ? -14.746 12.787 29.147 1.00 98.69 305 TYR A N 1
ATOM 2487 C CA . TYR A 1 305 ? -15.080 13.965 29.952 1.00 98.69 305 TYR A CA 1
ATOM 2488 C C . TYR A 1 305 ? -16.481 14.491 29.651 1.00 98.69 305 TYR A C 1
ATOM 2490 O O . TYR A 1 305 ? -17.214 14.828 30.579 1.00 98.69 305 TYR A O 1
ATOM 2498 N N . SER A 1 306 ? -16.893 14.480 28.379 1.00 98.00 306 SER A N 1
ATOM 2499 C CA . SER A 1 306 ? -18.265 14.829 27.991 1.00 98.00 306 SER A CA 1
ATOM 2500 C C . SER A 1 306 ? -19.287 13.898 28.654 1.00 98.00 306 SER A C 1
ATOM 2502 O O . SER A 1 306 ? -20.289 14.361 29.191 1.00 98.00 306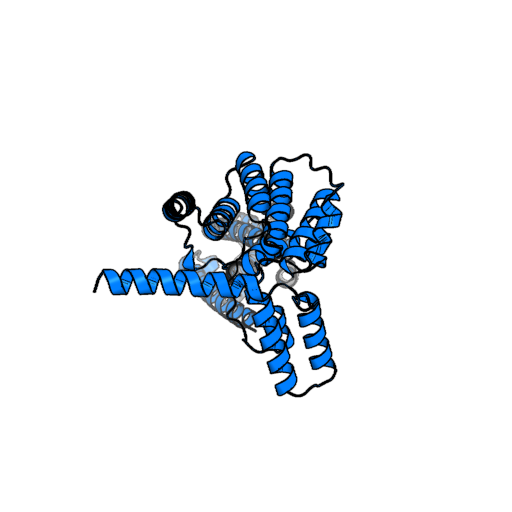 SER A O 1
ATOM 2504 N N . SER A 1 307 ? -19.002 12.591 28.695 1.00 97.62 307 SER A N 1
ATOM 2505 C CA . SER A 1 307 ? -19.866 11.581 29.330 1.00 97.62 307 SER A CA 1
ATOM 2506 C C . SER A 1 307 ? -19.902 11.689 30.860 1.00 97.62 307 SER A C 1
ATOM 2508 O O . SER A 1 307 ? -20.887 11.307 31.486 1.00 97.62 307 SER A O 1
ATOM 2510 N N . LEU A 1 308 ? -18.839 12.222 31.470 1.00 97.94 308 LEU A N 1
ATOM 2511 C CA . LEU A 1 308 ? -18.756 12.526 32.903 1.00 97.94 308 LEU A CA 1
ATOM 2512 C C . LEU A 1 308 ? -19.343 13.898 33.273 1.00 97.94 308 LEU A C 1
ATOM 2514 O O . LEU A 1 308 ? -19.386 14.223 34.457 1.00 97.94 308 LEU A O 1
ATOM 2518 N N . LEU A 1 309 ? -19.799 14.684 32.289 1.00 97.88 309 LEU A N 1
ATOM 2519 C CA . LEU A 1 309 ? -20.271 16.067 32.449 1.00 97.88 309 LEU A CA 1
ATOM 2520 C C . LEU A 1 309 ? -19.190 17.044 32.954 1.00 97.88 309 LEU A C 1
ATOM 2522 O O . LEU A 1 309 ? -19.498 18.097 33.508 1.00 97.88 309 LEU A O 1
ATOM 2526 N N . GLU A 1 310 ? -17.914 16.738 32.715 1.00 98.00 310 GLU A N 1
ATOM 2527 C CA . GLU A 1 310 ? -16.779 17.620 33.016 1.00 98.00 310 GLU A CA 1
ATOM 2528 C C . GLU A 1 310 ? -16.499 18.551 31.821 1.00 98.00 310 GLU A C 1
ATOM 2530 O O . GLU A 1 310 ? -15.483 18.437 31.129 1.00 98.00 310 GLU A O 1
ATOM 2535 N N . LEU A 1 311 ? -17.445 19.456 31.550 1.00 98.00 311 LEU A N 1
ATOM 2536 C CA . LEU A 1 311 ? -17.506 20.235 30.305 1.00 98.00 311 LEU A CA 1
ATOM 2537 C C . LEU A 1 311 ? -16.279 21.127 30.069 1.00 98.00 311 LEU A C 1
ATOM 2539 O O . LEU A 1 311 ? -15.806 21.208 28.937 1.00 98.00 311 LEU A O 1
ATOM 2543 N N . ASP A 1 312 ? -15.713 21.727 31.118 1.00 98.25 312 ASP A N 1
ATOM 2544 C CA . ASP A 1 312 ? -14.536 22.600 30.996 1.00 98.25 312 ASP A CA 1
ATOM 2545 C C . ASP A 1 312 ? -13.313 21.836 30.465 1.00 98.25 312 ASP A C 1
ATOM 2547 O O . ASP A 1 312 ? -12.581 22.315 29.595 1.00 98.25 312 ASP A O 1
ATOM 2551 N N . LYS A 1 313 ? -13.112 20.601 30.943 1.00 98.50 313 LYS A N 1
ATOM 2552 C CA . LYS A 1 313 ? -12.017 19.735 30.483 1.00 98.50 313 LYS A CA 1
ATOM 2553 C C . LYS A 1 313 ? -12.276 19.207 29.078 1.00 98.50 313 LYS A C 1
ATOM 2555 O O . LYS A 1 313 ? -11.349 19.145 28.271 1.00 98.50 313 LYS A O 1
ATOM 2560 N N . ALA A 1 314 ? -13.524 18.851 28.772 1.00 98.38 314 ALA A N 1
ATOM 2561 C CA . ALA A 1 314 ? -13.905 18.439 27.427 1.00 98.38 314 ALA A CA 1
ATOM 2562 C C . ALA A 1 314 ? -13.639 19.563 26.407 1.00 98.38 314 ALA A C 1
ATOM 2564 O O . ALA A 1 314 ? -13.010 19.312 25.379 1.00 98.38 314 ALA A O 1
ATOM 2565 N N . GLU A 1 315 ? -14.028 20.805 26.708 1.00 98.25 315 GLU A N 1
ATOM 2566 C CA . GLU A 1 315 ? -13.797 21.951 25.819 1.00 98.25 315 GLU A CA 1
ATOM 2567 C C . GLU A 1 315 ? -12.298 22.252 25.654 1.00 98.25 315 GLU A C 1
ATOM 2569 O O . GLU A 1 315 ? -11.843 22.523 24.543 1.00 98.25 315 GLU A O 1
ATOM 2574 N N . ALA A 1 316 ? -11.493 22.114 26.715 1.00 98.50 316 ALA A N 1
ATOM 2575 C CA . ALA A 1 316 ? -10.038 22.257 26.622 1.00 98.50 316 ALA A CA 1
ATOM 2576 C C . ALA A 1 316 ? -9.405 21.239 25.650 1.00 98.50 316 ALA A C 1
ATOM 2578 O O . ALA A 1 316 ? -8.577 21.597 24.804 1.00 98.50 316 ALA A O 1
ATOM 2579 N N . ILE A 1 317 ? -9.824 19.971 25.716 1.00 98.38 317 ILE A N 1
ATOM 2580 C CA . ILE A 1 317 ? -9.335 18.931 24.799 1.00 98.38 317 ILE A CA 1
ATOM 2581 C C . ILE A 1 317 ? -9.836 19.169 23.377 1.00 98.38 317 ILE A C 1
ATOM 2583 O O . ILE A 1 317 ? -9.056 19.074 22.432 1.00 98.38 317 ILE A O 1
ATOM 2587 N N . LYS A 1 318 ? -11.111 19.524 23.208 1.00 98.06 318 LYS A N 1
ATOM 2588 C CA . LYS A 1 318 ? -11.691 19.872 21.908 1.00 98.06 318 LYS A CA 1
ATOM 2589 C C . LYS A 1 318 ? -10.908 21.001 21.235 1.00 98.06 318 LYS A C 1
ATOM 2591 O O . LYS A 1 318 ? -10.535 20.865 20.075 1.00 98.06 318 LYS A O 1
ATOM 2596 N N . ASN A 1 319 ? -10.572 22.063 21.967 1.00 98.19 319 ASN A N 1
ATOM 2597 C CA . ASN A 1 319 ? -9.735 23.149 21.454 1.00 98.19 319 ASN A CA 1
ATOM 2598 C C . ASN A 1 319 ? -8.339 22.656 21.049 1.00 98.19 319 ASN A C 1
ATOM 2600 O O . ASN A 1 319 ? -7.826 23.059 20.010 1.00 98.19 319 ASN A O 1
ATOM 2604 N N . THR A 1 320 ? -7.757 21.728 21.812 1.00 98.19 320 THR A N 1
ATOM 2605 C CA . THR A 1 320 ? -6.471 21.092 21.473 1.00 98.19 320 THR A CA 1
ATOM 2606 C C . THR A 1 320 ? -6.548 20.241 20.198 1.00 98.19 320 THR A C 1
ATOM 2608 O O . THR A 1 320 ? -5.599 20.199 19.420 1.00 98.19 320 THR A O 1
ATOM 2611 N N . LEU A 1 321 ? -7.66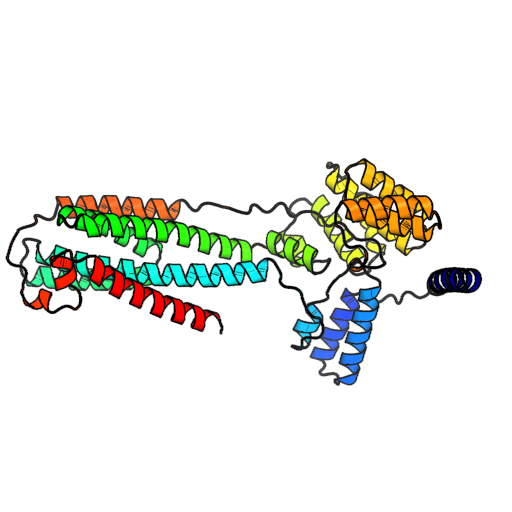9 19.562 19.948 1.00 97.88 321 LEU A N 1
ATOM 2612 C CA . LEU A 1 321 ? -7.891 18.811 18.708 1.00 97.88 321 LEU A CA 1
ATOM 2613 C C . LEU A 1 321 ? -8.087 19.758 17.509 1.00 97.88 321 LEU A C 1
ATOM 2615 O O . LEU A 1 321 ? -7.516 19.535 16.441 1.00 97.88 321 LEU A O 1
ATOM 2619 N N . LEU A 1 322 ? -8.827 20.856 17.697 1.00 97.12 322 LEU A N 1
ATOM 2620 C CA . LEU A 1 322 ? -9.050 21.867 16.659 1.00 97.12 322 LEU A CA 1
ATOM 2621 C C . LEU A 1 322 ? -7.757 22.600 16.271 1.00 97.12 322 LEU A C 1
ATOM 2623 O O . LEU A 1 322 ? -7.527 22.838 15.085 1.00 97.12 322 LEU A O 1
ATOM 2627 N N . THR A 1 323 ? -6.869 22.902 17.225 1.00 98.12 323 THR A N 1
ATOM 2628 C CA . THR A 1 323 ? -5.552 23.499 16.922 1.00 98.12 323 THR A CA 1
ATOM 2629 C C . THR A 1 323 ? -4.658 22.551 16.120 1.00 98.12 323 THR A C 1
ATOM 2631 O O . THR A 1 323 ? -3.845 23.011 15.317 1.00 98.12 323 THR A O 1
ATOM 2634 N N . ARG A 1 324 ? -4.861 21.233 16.251 1.00 97.56 324 ARG A N 1
ATOM 2635 C CA . ARG A 1 324 ? -4.232 20.189 15.418 1.00 97.56 324 ARG A CA 1
ATOM 2636 C C . ARG A 1 324 ? -4.936 19.952 14.084 1.00 97.56 324 ARG A C 1
ATOM 2638 O O . ARG A 1 324 ? -4.521 19.077 13.333 1.00 97.56 324 ARG A O 1
ATOM 2645 N N . LYS A 1 325 ? -5.961 20.748 13.758 1.00 97.50 325 LYS A N 1
ATOM 2646 C CA . LYS A 1 325 ? -6.767 20.635 12.532 1.00 97.50 325 LYS A CA 1
ATOM 2647 C C . LYS A 1 325 ? -7.512 19.300 12.415 1.00 97.50 325 LYS A C 1
ATOM 2649 O O . LYS A 1 325 ? -7.755 18.827 11.308 1.00 97.50 325 LYS A O 1
ATOM 2654 N N . ILE A 1 326 ? -7.882 18.697 13.543 1.00 96.31 326 ILE A N 1
ATOM 2655 C CA . ILE A 1 326 ? -8.700 17.483 13.563 1.00 96.31 326 ILE A CA 1
ATOM 2656 C C . ILE A 1 326 ? -10.168 17.893 13.509 1.00 96.31 326 ILE A C 1
ATOM 2658 O O . ILE A 1 326 ? -10.667 18.569 14.412 1.00 96.31 326 ILE A O 1
ATOM 2662 N N . ASP A 1 327 ? -10.871 17.466 12.462 1.00 94.88 327 ASP A N 1
ATOM 2663 C CA . ASP A 1 327 ? -12.304 17.710 12.326 1.00 94.88 327 ASP A CA 1
ATOM 2664 C C . ASP A 1 327 ? -13.113 16.692 13.137 1.00 94.88 327 ASP A C 1
ATOM 2666 O O . ASP A 1 327 ? -13.454 15.599 12.678 1.00 94.88 327 ASP A O 1
ATOM 2670 N N . ILE A 1 328 ? -13.444 17.089 14.363 1.00 94.62 328 ILE A N 1
ATOM 2671 C CA . ILE A 1 328 ? -14.222 16.298 15.320 1.00 94.62 328 ILE A CA 1
ATOM 2672 C C . ILE A 1 328 ? -15.598 15.897 14.763 1.00 94.62 328 ILE A C 1
ATOM 2674 O O . ILE A 1 328 ? -16.129 14.864 15.164 1.00 94.62 328 ILE A O 1
ATOM 2678 N N . SER A 1 329 ? -16.173 16.671 13.832 1.00 93.12 329 SER A N 1
ATOM 2679 C CA . SER A 1 329 ? -17.498 16.383 13.263 1.00 93.12 329 SER A CA 1
ATOM 2680 C C . SER A 1 329 ? -17.516 15.144 12.363 1.00 93.12 329 SER A C 1
ATOM 2682 O O . SER A 1 329 ? -18.572 14.549 12.151 1.00 93.12 329 SER A O 1
ATOM 2684 N N . THR A 1 330 ? -16.345 14.732 11.869 1.00 91.50 330 THR A N 1
ATOM 2685 C CA . THR A 1 330 ? -16.177 13.543 11.021 1.00 91.50 330 THR A CA 1
ATOM 2686 C C . THR A 1 330 ? -15.881 12.272 11.815 1.00 91.50 330 THR A C 1
ATOM 2688 O O . THR A 1 330 ? -15.947 11.172 11.263 1.00 91.50 330 THR A O 1
ATOM 2691 N N . LEU A 1 331 ? -15.553 12.404 13.105 1.00 93.31 331 LEU A N 1
ATOM 2692 C CA . LEU A 1 331 ? -15.182 11.286 13.966 1.00 93.31 331 LEU A CA 1
ATOM 2693 C C . LEU A 1 331 ? -16.423 10.577 14.538 1.00 93.31 331 LEU A C 1
ATOM 2695 O O . LEU A 1 331 ? -17.459 11.210 14.759 1.00 93.31 331 LEU A O 1
ATOM 2699 N N . PRO A 1 332 ? -16.346 9.256 14.785 1.00 92.56 332 PRO A N 1
ATOM 2700 C CA . PRO A 1 332 ? -17.471 8.491 15.306 1.00 92.56 332 PRO A CA 1
ATOM 2701 C C . PRO A 1 332 ? -17.788 8.915 16.739 1.00 92.56 332 PRO A C 1
ATOM 2703 O O . PRO A 1 332 ? -16.887 9.136 17.533 1.00 92.56 332 PRO A O 1
ATOM 2706 N N . SER A 1 333 ? -19.060 8.904 17.134 1.00 93.06 333 SER A N 1
ATOM 2707 C CA . SER A 1 333 ? -19.492 9.249 18.501 1.00 93.06 333 SER A CA 1
ATOM 2708 C C . SER A 1 333 ? -19.096 8.223 19.580 1.00 93.06 333 SER A C 1
ATOM 2710 O O . SER A 1 333 ? -19.672 8.205 20.667 1.00 93.06 333 SER A O 1
ATOM 2712 N N . VAL A 1 334 ? -18.164 7.323 19.273 1.00 95.06 334 VAL A N 1
ATOM 2713 C CA . VAL A 1 334 ? -17.608 6.313 20.172 1.00 95.06 334 VAL A CA 1
ATOM 2714 C C . VAL A 1 334 ? -16.084 6.442 20.190 1.00 95.06 334 VAL A C 1
ATOM 2716 O O . VAL A 1 334 ? -15.510 6.911 19.207 1.00 95.06 334 VAL A O 1
ATOM 2719 N N . PRO A 1 335 ? -15.406 6.021 21.275 1.00 97.50 335 PRO A N 1
ATOM 2720 C CA . PRO A 1 335 ? -13.952 6.107 21.336 1.00 97.50 335 PRO A CA 1
ATOM 2721 C C . PRO A 1 335 ? -13.289 5.345 20.178 1.00 97.50 335 PRO A C 1
ATOM 2723 O O . PRO A 1 335 ? -13.783 4.311 19.749 1.00 97.50 335 PRO A O 1
ATOM 2726 N N . ILE A 1 336 ? -12.171 5.840 19.664 1.00 97.38 336 ILE A N 1
ATOM 2727 C CA . ILE A 1 336 ? -11.433 5.271 18.535 1.00 97.38 336 ILE A CA 1
ATOM 2728 C C . ILE A 1 336 ? -10.389 4.274 19.053 1.00 97.38 336 ILE A C 1
ATOM 2730 O O . ILE A 1 336 ? -9.725 4.502 20.071 1.00 97.38 336 ILE A O 1
ATOM 2734 N N . LEU A 1 337 ? -10.229 3.158 18.346 1.00 98.06 337 LEU A N 1
ATOM 2735 C CA . LEU A 1 337 ? -9.186 2.174 18.629 1.00 98.06 337 LEU A CA 1
ATOM 2736 C C . LEU A 1 337 ? -7.898 2.520 17.879 1.00 98.06 337 LEU A C 1
ATOM 2738 O O . LEU A 1 337 ? -7.930 3.024 16.758 1.00 98.06 337 LEU A O 1
ATOM 2742 N N . ILE A 1 338 ? -6.756 2.234 18.502 1.00 97.81 338 ILE A N 1
ATOM 2743 C CA . ILE A 1 338 ? -5.440 2.401 17.884 1.00 97.81 338 ILE A CA 1
ATOM 2744 C C . ILE A 1 338 ? -4.921 1.009 17.567 1.00 97.81 338 ILE A C 1
ATOM 2746 O O . ILE A 1 338 ? -4.693 0.217 18.470 1.00 97.81 338 ILE A O 1
ATOM 2750 N N . HIS A 1 339 ? -4.708 0.726 16.292 1.00 98.19 339 HIS A N 1
ATOM 2751 C CA . HIS A 1 339 ? -4.216 -0.571 15.846 1.00 98.19 339 HIS A CA 1
ATOM 2752 C C . HIS A 1 339 ? -2.691 -0.671 15.914 1.00 98.19 339 HIS A C 1
ATOM 2754 O O . HIS A 1 339 ? -1.968 0.331 15.869 1.00 98.19 339 HIS A O 1
ATOM 2760 N N . VAL A 1 340 ? -2.185 -1.901 15.985 1.00 97.88 340 VAL A N 1
ATOM 2761 C CA . VAL A 1 340 ? -0.746 -2.168 16.011 1.00 97.88 340 VAL A CA 1
ATOM 2762 C C . VAL A 1 340 ? -0.139 -1.833 14.638 1.00 97.88 340 VAL A C 1
ATOM 2764 O O . VAL A 1 340 ? -0.641 -2.311 13.619 1.00 97.88 340 VAL A O 1
ATOM 2767 N N . PRO A 1 341 ? 0.942 -1.033 14.554 1.00 96.50 341 PRO A N 1
ATOM 2768 C CA . PRO A 1 341 ? 1.582 -0.714 13.277 1.00 96.50 341 PRO A CA 1
ATOM 2769 C C . PRO A 1 341 ? 2.346 -1.925 12.723 1.00 96.50 341 PRO A C 1
ATOM 2771 O O . PRO A 1 341 ? 3.074 -2.602 13.451 1.00 96.50 341 PRO A O 1
ATOM 2774 N N . SER A 1 342 ? 2.230 -2.192 11.419 1.00 94.25 342 SER A N 1
ATOM 2775 C CA . SER A 1 342 ? 2.736 -3.432 10.806 1.00 94.25 342 SER A CA 1
ATOM 2776 C C . SER A 1 342 ? 4.244 -3.430 10.510 1.00 94.25 342 SER A C 1
ATOM 2778 O O . SER A 1 342 ? 4.821 -4.478 10.184 1.00 94.25 342 SER A O 1
ATOM 2780 N N . ASN A 1 343 ? 4.903 -2.269 10.633 1.00 89.12 343 ASN A N 1
ATOM 2781 C CA . ASN A 1 343 ? 6.319 -2.046 10.321 1.00 89.12 343 ASN A CA 1
ATOM 2782 C C . ASN A 1 343 ? 6.710 -2.671 8.967 1.00 89.12 343 ASN A C 1
ATOM 2784 O O . ASN A 1 343 ? 7.571 -3.563 8.899 1.00 89.12 343 ASN A O 1
ATOM 2788 N N . TYR A 1 344 ? 6.041 -2.275 7.882 1.00 88.62 344 TYR A N 1
ATOM 2789 C CA . TYR A 1 344 ? 6.456 -2.673 6.538 1.00 88.62 344 TYR A CA 1
ATOM 2790 C C . TYR A 1 344 ? 7.559 -1.745 6.019 1.00 88.62 344 TYR A C 1
ATOM 2792 O O . TYR A 1 344 ? 7.589 -0.552 6.306 1.00 88.62 344 TYR A O 1
ATOM 2800 N N . LYS A 1 345 ? 8.509 -2.309 5.268 1.00 86.12 345 LYS A N 1
ATOM 2801 C CA . LYS A 1 345 ? 9.531 -1.518 4.577 1.00 86.12 345 LYS A CA 1
ATOM 2802 C C . LYS A 1 345 ? 9.007 -1.177 3.191 1.00 86.12 345 LYS A C 1
ATOM 2804 O O . LYS A 1 345 ? 8.603 -2.074 2.458 1.00 86.12 345 LYS A O 1
ATOM 2809 N N . VAL A 1 346 ? 9.036 0.107 2.857 1.00 75.31 346 VAL A N 1
ATOM 2810 C CA . VAL A 1 346 ? 8.413 0.647 1.640 1.00 75.31 346 VAL A CA 1
ATOM 2811 C C . VAL A 1 346 ? 9.224 0.320 0.381 1.00 75.31 346 VAL A C 1
ATOM 2813 O O . VAL A 1 346 ? 8.665 0.271 -0.708 1.00 75.31 346 VAL A O 1
ATOM 2816 N N . PHE A 1 347 ? 10.535 0.083 0.505 1.00 81.00 347 PHE A N 1
ATOM 2817 C CA . PHE A 1 347 ? 11.416 0.047 -0.660 1.00 81.00 347 PHE A CA 1
ATOM 2818 C C . PHE A 1 347 ? 12.511 -1.016 -0.551 1.00 81.00 347 PHE A C 1
ATOM 2820 O O . PHE A 1 347 ? 13.277 -1.049 0.414 1.00 81.00 347 PHE A O 1
ATOM 2827 N N . THR A 1 348 ? 12.605 -1.870 -1.569 1.00 85.38 348 THR A N 1
ATOM 2828 C CA . THR A 1 348 ? 13.703 -2.827 -1.756 1.00 85.38 348 THR A CA 1
ATOM 2829 C C . THR A 1 348 ? 14.273 -2.676 -3.158 1.00 85.38 348 THR A C 1
ATOM 2831 O O . THR A 1 348 ? 13.596 -2.901 -4.151 1.00 85.38 348 THR A O 1
ATOM 2834 N N . PHE A 1 349 ? 15.532 -2.278 -3.277 1.00 85.88 349 PHE A N 1
ATOM 2835 C CA . PHE A 1 349 ? 16.139 -2.083 -4.588 1.00 85.88 349 PHE A CA 1
ATOM 2836 C C . PHE A 1 349 ? 16.603 -3.419 -5.184 1.00 85.88 349 PHE A C 1
ATOM 2838 O O . PHE A 1 349 ? 17.403 -4.125 -4.570 1.00 85.88 349 PHE A O 1
ATOM 2845 N N . SER A 1 350 ? 16.129 -3.770 -6.384 1.00 89.00 350 SER A N 1
ATOM 2846 C CA . SER A 1 350 ? 16.591 -4.973 -7.089 1.00 89.00 350 SER A CA 1
ATOM 2847 C C . SER A 1 350 ? 17.846 -4.660 -7.903 1.00 89.00 350 SER A C 1
ATOM 2849 O O . SER A 1 350 ? 17.775 -4.034 -8.960 1.00 89.00 350 SER A O 1
ATOM 2851 N N . PHE A 1 351 ? 19.006 -5.124 -7.430 1.00 91.88 351 PHE A N 1
ATOM 2852 C CA . PHE A 1 351 ? 20.292 -4.929 -8.116 1.00 91.88 351 PHE A CA 1
ATOM 2853 C C . PHE A 1 351 ? 20.396 -5.698 -9.449 1.00 91.88 351 PHE A C 1
ATOM 2855 O O . PHE A 1 351 ? 21.233 -5.383 -10.295 1.00 91.88 351 PHE A O 1
ATOM 2862 N N . SER A 1 352 ? 19.518 -6.682 -9.674 1.00 94.38 352 SER A N 1
ATOM 2863 C CA . SER A 1 352 ? 19.544 -7.539 -10.867 1.00 94.38 352 SER A CA 1
ATOM 2864 C C . SER A 1 352 ? 19.461 -6.759 -12.188 1.00 94.38 352 SER A C 1
ATOM 2866 O O . SER A 1 352 ? 20.178 -7.094 -13.127 1.00 94.38 352 SER A O 1
ATOM 2868 N N . TYR A 1 353 ? 18.675 -5.678 -12.263 1.00 94.44 353 TYR A N 1
ATOM 2869 C CA . TYR A 1 353 ? 18.549 -4.884 -13.493 1.00 94.44 353 TYR A CA 1
ATOM 2870 C C . TYR A 1 353 ? 19.871 -4.233 -13.920 1.00 94.44 353 TYR A C 1
ATOM 2872 O O . TYR A 1 353 ? 20.195 -4.209 -15.108 1.00 94.44 353 TYR A O 1
ATOM 2880 N N . PHE A 1 354 ? 20.668 -3.760 -12.958 1.00 94.31 354 PHE A N 1
ATOM 2881 C CA . PHE A 1 354 ? 21.992 -3.194 -13.229 1.00 94.31 354 PHE A CA 1
ATOM 2882 C C . PHE A 1 354 ? 22.977 -4.270 -13.661 1.00 94.31 354 PHE A C 1
ATOM 2884 O O . PHE A 1 354 ? 23.749 -4.049 -14.589 1.00 94.31 354 PHE A O 1
ATOM 2891 N N . LEU A 1 355 ? 22.911 -5.451 -13.042 1.00 96.31 355 LEU A N 1
ATOM 2892 C CA . LEU A 1 355 ? 23.738 -6.584 -13.437 1.00 96.31 355 LEU A CA 1
ATOM 2893 C C . LEU A 1 355 ? 23.502 -6.961 -14.910 1.00 96.31 355 LEU A C 1
ATOM 2895 O O . LEU A 1 355 ? 24.464 -7.082 -15.665 1.00 96.31 355 LEU A O 1
ATOM 2899 N N . PHE A 1 356 ? 22.243 -7.073 -15.350 1.00 96.56 356 PHE A N 1
ATOM 2900 C CA . PHE A 1 356 ? 21.924 -7.387 -16.751 1.00 96.56 356 PHE A CA 1
ATOM 2901 C C . PHE A 1 356 ? 22.346 -6.288 -17.731 1.00 96.56 356 PHE A C 1
ATOM 2903 O O . PHE A 1 356 ? 22.773 -6.610 -18.843 1.00 96.56 356 PHE A O 1
ATOM 2910 N N . LEU A 1 357 ? 22.279 -5.015 -17.323 1.00 95.50 357 LEU A N 1
ATOM 2911 C CA . LEU A 1 357 ? 22.815 -3.904 -18.110 1.00 95.50 357 LEU A CA 1
ATOM 2912 C C . LEU A 1 357 ? 24.338 -4.017 -18.269 1.00 95.50 357 LEU A C 1
ATOM 2914 O O . LEU A 1 357 ? 24.843 -3.906 -19.385 1.00 95.50 357 LEU A O 1
ATOM 2918 N N . ILE A 1 358 ? 25.066 -4.263 -17.175 1.00 96.50 358 ILE A N 1
ATOM 2919 C CA . ILE A 1 358 ? 26.530 -4.416 -17.180 1.00 96.50 358 ILE A CA 1
ATOM 2920 C C . ILE A 1 358 ? 26.939 -5.589 -18.075 1.00 96.50 358 ILE A C 1
ATOM 2922 O O . ILE A 1 358 ? 27.828 -5.434 -18.911 1.00 96.50 358 ILE A O 1
ATOM 2926 N N . ILE A 1 359 ? 26.253 -6.733 -17.965 1.00 97.12 359 ILE A N 1
ATOM 2927 C CA . ILE A 1 359 ? 26.465 -7.886 -18.852 1.00 97.12 359 ILE A CA 1
ATOM 2928 C C . ILE A 1 359 ? 26.271 -7.475 -20.319 1.00 97.12 359 ILE A C 1
ATOM 2930 O O . ILE A 1 359 ? 27.108 -7.798 -21.160 1.00 97.12 359 ILE A O 1
ATOM 2934 N N . GLY A 1 360 ? 25.213 -6.720 -20.627 1.00 95.94 360 GLY A N 1
ATOM 2935 C CA . GLY A 1 360 ? 24.963 -6.194 -21.970 1.00 95.94 360 GLY A CA 1
ATOM 2936 C C . GLY A 1 360 ? 26.086 -5.295 -22.492 1.00 95.94 360 GLY A C 1
ATOM 2937 O O . GLY A 1 360 ? 26.542 -5.470 -23.620 1.00 95.94 360 GLY A O 1
ATOM 2938 N N . LEU A 1 361 ? 26.586 -4.374 -21.665 1.00 96.44 361 LEU A N 1
ATOM 2939 C CA . LEU A 1 361 ? 27.700 -3.485 -22.018 1.00 96.44 361 LEU A CA 1
ATOM 2940 C C . LEU A 1 361 ? 29.002 -4.266 -22.276 1.00 96.44 361 LEU A C 1
ATOM 2942 O O . LEU A 1 361 ? 29.708 -3.989 -23.251 1.00 96.44 361 LEU A O 1
ATOM 2946 N N . ILE A 1 362 ? 29.304 -5.271 -21.446 1.00 97.25 362 ILE A N 1
ATOM 2947 C CA . ILE A 1 362 ? 30.466 -6.159 -21.624 1.00 97.25 362 ILE A CA 1
ATOM 2948 C C . ILE A 1 362 ? 30.341 -6.932 -22.941 1.00 97.25 362 ILE A C 1
ATOM 2950 O O . ILE A 1 362 ? 31.268 -6.918 -23.753 1.00 97.25 362 ILE A O 1
ATOM 2954 N N . LEU A 1 363 ? 29.185 -7.551 -23.199 1.00 96.38 363 LEU A N 1
ATOM 2955 C CA . LEU A 1 363 ? 28.927 -8.279 -24.444 1.00 96.38 363 LEU A CA 1
ATOM 2956 C C . LEU A 1 363 ? 29.030 -7.369 -25.669 1.00 96.38 363 LEU A C 1
ATOM 2958 O O . LEU A 1 363 ? 29.665 -7.742 -26.652 1.00 96.38 363 LEU A O 1
ATOM 2962 N N . GLY A 1 364 ? 28.467 -6.160 -25.610 1.00 95.25 364 GLY A N 1
ATOM 2963 C CA . GLY A 1 364 ? 28.577 -5.182 -26.690 1.00 95.25 364 GLY A CA 1
ATOM 2964 C C . GLY A 1 364 ? 30.027 -4.799 -26.974 1.00 95.25 364 GLY A C 1
ATOM 2965 O O . GLY A 1 364 ? 30.425 -4.706 -28.136 1.00 95.25 364 GLY A O 1
ATOM 2966 N N . THR A 1 365 ? 30.841 -4.670 -25.925 1.00 95.12 365 THR A N 1
ATOM 2967 C CA . THR A 1 365 ? 32.280 -4.404 -26.046 1.00 95.12 365 THR A CA 1
ATOM 2968 C C . THR A 1 365 ? 32.989 -5.563 -26.745 1.00 95.12 365 THR A C 1
ATOM 2970 O O . THR A 1 365 ? 33.671 -5.336 -27.745 1.00 95.12 365 THR A O 1
ATOM 2973 N N . ILE A 1 366 ? 32.756 -6.804 -26.308 1.00 96.31 366 ILE A N 1
ATOM 2974 C CA . ILE A 1 366 ? 33.323 -8.016 -26.924 1.00 96.31 366 ILE A CA 1
ATOM 2975 C C . ILE A 1 366 ? 32.928 -8.117 -28.407 1.00 96.31 366 ILE A C 1
ATOM 2977 O O . ILE A 1 366 ? 33.794 -8.271 -29.268 1.00 96.31 366 ILE A O 1
ATOM 2981 N N . ILE A 1 367 ? 31.640 -7.953 -28.732 1.00 93.44 367 ILE A N 1
ATOM 2982 C CA . ILE A 1 367 ? 31.138 -7.983 -30.117 1.00 93.44 367 ILE A CA 1
ATOM 2983 C C . ILE A 1 367 ? 31.827 -6.907 -30.969 1.00 93.44 367 ILE A C 1
ATOM 2985 O O . ILE A 1 367 ? 32.225 -7.177 -32.106 1.00 93.44 367 ILE A O 1
ATOM 2989 N N . SER A 1 368 ? 31.998 -5.698 -30.422 1.00 91.44 368 SER A N 1
ATOM 2990 C CA . SER A 1 368 ? 32.621 -4.571 -31.128 1.00 91.44 368 SER A CA 1
ATOM 2991 C C . SER A 1 368 ? 34.116 -4.765 -31.413 1.00 91.44 368 SER A C 1
ATOM 2993 O O . SER A 1 368 ? 34.616 -4.215 -32.399 1.00 91.44 368 SER A O 1
ATOM 2995 N N . LEU A 1 369 ? 34.811 -5.546 -30.576 1.00 93.19 369 LEU A N 1
ATOM 2996 C CA . LEU A 1 369 ? 36.225 -5.894 -30.735 1.00 93.19 369 LEU A CA 1
ATOM 2997 C C . LEU A 1 369 ? 36.422 -6.995 -31.783 1.00 93.19 369 LEU A C 1
ATOM 2999 O O . LEU A 1 369 ? 37.333 -6.903 -32.601 1.00 93.19 369 LEU A O 1
ATOM 3003 N N . ILE A 1 370 ? 35.552 -8.009 -31.786 1.00 93.81 370 ILE A N 1
ATOM 3004 C CA . ILE A 1 370 ? 35.659 -9.169 -32.687 1.00 93.81 370 ILE A CA 1
ATOM 3005 C C . ILE A 1 370 ? 35.198 -8.834 -34.115 1.00 93.81 370 ILE A C 1
ATOM 3007 O O . ILE A 1 370 ? 35.635 -9.470 -35.071 1.00 93.81 370 ILE A O 1
ATOM 3011 N N . SER A 1 371 ? 34.331 -7.831 -34.287 1.00 89.62 371 SER A N 1
ATOM 3012 C CA . SER A 1 371 ? 33.708 -7.514 -35.579 1.00 89.62 371 SER A CA 1
ATOM 3013 C C . SER A 1 371 ? 34.433 -6.366 -36.303 1.00 89.62 371 SER A C 1
ATOM 3015 O O . SER A 1 371 ? 34.170 -5.194 -36.004 1.00 89.62 371 SER A O 1
ATOM 3017 N N . PRO A 1 372 ? 35.324 -6.632 -37.281 1.00 87.06 372 PRO A N 1
ATOM 3018 C CA . PRO A 1 372 ? 35.950 -5.572 -38.061 1.00 87.06 372 PRO A CA 1
ATOM 3019 C C . PRO A 1 372 ? 34.897 -4.863 -38.923 1.00 87.06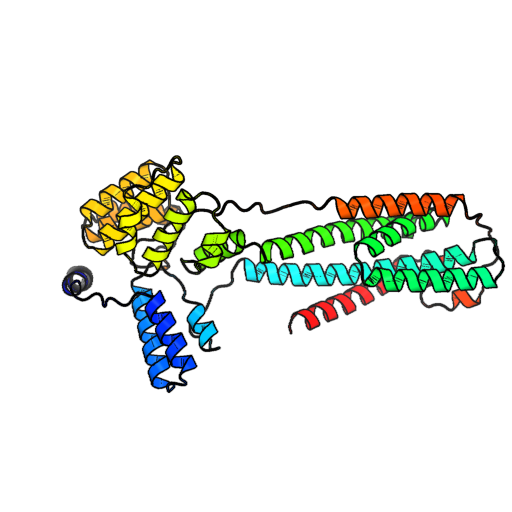 372 PRO A C 1
ATOM 3021 O O . PRO A 1 372 ? 34.317 -5.447 -39.843 1.00 87.06 372 PRO A O 1
ATOM 3024 N N . LEU A 1 373 ? 34.664 -3.585 -38.625 1.00 86.44 373 LEU A N 1
ATOM 3025 C CA . LEU A 1 373 ? 33.818 -2.716 -39.436 1.00 86.44 373 LEU A CA 1
ATOM 3026 C C . LEU A 1 373 ? 34.573 -2.284 -40.689 1.00 86.44 373 LEU A C 1
ATOM 3028 O O . LEU A 1 373 ? 35.688 -1.765 -40.599 1.00 86.44 373 LEU A O 1
ATOM 3032 N N . ARG A 1 374 ? 33.946 -2.439 -41.855 1.00 80.44 374 ARG A N 1
ATOM 3033 C CA . ARG A 1 374 ? 34.443 -1.877 -43.111 1.00 80.44 374 ARG A CA 1
ATOM 3034 C C . ARG A 1 374 ? 33.444 -0.832 -43.591 1.00 80.44 374 ARG A C 1
ATOM 3036 O O . ARG A 1 374 ? 32.240 -1.066 -43.558 1.00 80.44 374 ARG A O 1
ATOM 3043 N N . ARG A 1 375 ? 33.934 0.326 -44.040 1.00 73.69 375 ARG A N 1
ATOM 3044 C CA . ARG A 1 375 ? 33.107 1.308 -44.760 1.00 73.69 375 ARG A CA 1
ATOM 3045 C C . ARG A 1 375 ? 32.867 0.801 -46.183 1.00 73.69 375 ARG A C 1
ATOM 3047 O O . ARG A 1 375 ? 33.422 1.339 -47.130 1.00 73.69 375 ARG A O 1
ATOM 3054 N N . GLU A 1 376 ? 32.149 -0.304 -46.316 1.00 70.94 376 GLU A N 1
ATOM 3055 C CA . GLU A 1 376 ? 31.568 -0.691 -47.601 1.00 70.94 376 GLU A CA 1
ATOM 3056 C C . GLU A 1 376 ? 30.288 0.125 -47.815 1.00 70.94 376 GLU A C 1
ATOM 3058 O O . GLU A 1 376 ? 29.657 0.569 -46.849 1.00 70.94 376 GLU A O 1
ATOM 3063 N N . GLU A 1 377 ? 29.930 0.358 -49.076 1.00 76.88 377 GLU A N 1
ATOM 3064 C CA . GLU A 1 377 ? 28.672 1.013 -49.421 1.00 76.88 377 GLU A CA 1
ATOM 3065 C C . GLU A 1 377 ? 27.511 0.190 -48.848 1.00 76.88 377 GLU A C 1
ATOM 3067 O O . GLU A 1 377 ? 27.362 -1.003 -49.122 1.00 76.88 377 GLU A O 1
ATOM 3072 N N . ILE A 1 378 ? 26.721 0.819 -47.975 1.00 80.88 378 ILE A N 1
ATOM 3073 C CA . ILE A 1 378 ? 25.533 0.206 -47.381 1.00 80.88 378 ILE A CA 1
ATOM 3074 C C . ILE A 1 378 ? 24.596 -0.177 -48.526 1.00 80.88 378 ILE A C 1
ATOM 3076 O O . ILE A 1 378 ? 24.287 0.658 -49.374 1.00 80.88 378 ILE A O 1
ATOM 3080 N N . ASN A 1 379 ? 24.125 -1.426 -48.538 1.00 83.25 379 ASN A N 1
ATOM 3081 C CA . ASN A 1 379 ? 23.203 -1.899 -49.566 1.00 83.25 379 ASN A CA 1
ATOM 3082 C C . ASN A 1 379 ? 21.969 -0.980 -49.642 1.00 83.25 379 ASN A C 1
ATOM 3084 O O . ASN A 1 379 ? 21.289 -0.769 -48.636 1.00 83.25 379 ASN A O 1
ATOM 3088 N N . TYR A 1 380 ? 21.667 -0.463 -50.835 1.00 81.25 380 TYR A N 1
ATOM 3089 C CA . TYR A 1 380 ? 20.570 0.480 -51.063 1.00 81.25 380 TYR A CA 1
ATOM 3090 C C . TYR A 1 380 ? 19.205 -0.067 -50.611 1.00 81.25 380 TYR A C 1
ATOM 3092 O O . TYR A 1 380 ? 18.371 0.685 -50.115 1.00 81.25 380 TYR A O 1
ATOM 3100 N N . ASN A 1 381 ? 19.004 -1.388 -50.664 1.00 82.88 381 ASN A N 1
ATOM 3101 C CA . ASN A 1 381 ? 17.780 -2.043 -50.185 1.00 82.88 381 ASN A CA 1
ATOM 3102 C C . ASN A 1 381 ? 17.554 -1.870 -48.675 1.00 82.88 381 ASN A C 1
ATOM 3104 O O . ASN A 1 381 ? 16.441 -2.020 -48.190 1.00 82.88 381 ASN A O 1
ATOM 3108 N N . VAL A 1 382 ? 18.595 -1.561 -47.901 1.00 79.38 382 VAL A N 1
ATOM 3109 C CA . VAL A 1 382 ? 18.464 -1.271 -46.466 1.00 79.38 382 VAL A CA 1
ATOM 3110 C C . VAL A 1 382 ? 17.933 0.150 -46.257 1.00 79.38 382 VAL A C 1
ATOM 3112 O O . VAL A 1 382 ? 17.241 0.411 -45.276 1.00 79.38 382 VAL A O 1
ATOM 3115 N N . LEU A 1 383 ? 18.197 1.067 -47.195 1.00 80.75 383 LEU A N 1
ATOM 3116 C CA . LEU A 1 383 ? 17.722 2.453 -47.144 1.00 80.75 383 LEU A CA 1
ATOM 3117 C C . LEU A 1 383 ? 16.212 2.577 -47.378 1.00 80.75 383 LEU A C 1
ATOM 3119 O O . LEU A 1 383 ? 15.636 3.596 -46.999 1.00 80.75 383 LEU A O 1
ATOM 3123 N N . THR A 1 384 ? 15.568 1.560 -47.963 1.00 85.69 384 THR A N 1
ATOM 3124 C CA . THR A 1 384 ? 14.108 1.533 -48.153 1.00 85.69 384 THR A CA 1
ATOM 3125 C C . THR A 1 384 ? 13.351 1.231 -46.858 1.00 85.69 384 THR A C 1
ATOM 3127 O O . THR A 1 384 ? 12.138 1.431 -46.805 1.00 85.69 384 THR A O 1
ATOM 3130 N N . LEU A 1 385 ? 14.037 0.782 -45.798 1.00 84.62 385 LEU A N 1
ATOM 3131 C CA . LEU A 1 385 ? 13.425 0.602 -44.484 1.00 84.62 385 LEU A CA 1
ATOM 3132 C C . LEU A 1 385 ? 13.010 1.959 -43.903 1.00 84.62 385 LEU A C 1
ATOM 3134 O O . LEU A 1 385 ? 13.809 2.897 -43.807 1.00 84.62 385 LEU A O 1
ATOM 3138 N N . VAL A 1 386 ? 11.754 2.043 -43.466 1.00 80.69 386 VAL A N 1
ATOM 3139 C CA . VAL A 1 386 ? 11.189 3.251 -42.855 1.00 80.69 386 VAL A CA 1
ATOM 3140 C C . VAL A 1 386 ? 12.055 3.688 -41.670 1.00 80.69 386 VAL A C 1
ATOM 3142 O O . VAL A 1 386 ? 12.374 2.902 -40.783 1.00 80.69 386 VAL A O 1
ATOM 3145 N N . GLY A 1 387 ? 12.470 4.956 -41.673 1.00 85.25 387 GLY A N 1
ATOM 3146 C CA . GLY A 1 387 ? 13.318 5.535 -40.628 1.00 85.25 387 GLY A CA 1
ATOM 3147 C C . GLY A 1 387 ? 14.822 5.266 -40.772 1.00 85.25 387 GLY A C 1
ATOM 3148 O O . GLY A 1 387 ? 15.607 5.997 -40.172 1.00 85.25 387 GLY A O 1
ATOM 3149 N N . MET A 1 388 ? 15.262 4.319 -41.611 1.00 88.94 388 MET A N 1
ATOM 3150 C CA . MET A 1 388 ? 16.690 4.004 -41.770 1.00 88.94 388 MET A CA 1
ATOM 3151 C C . MET A 1 388 ? 17.476 5.165 -42.389 1.00 88.94 388 MET A C 1
ATOM 3153 O O . MET A 1 388 ? 18.553 5.508 -41.905 1.00 88.94 388 MET A O 1
ATOM 3157 N N . LYS A 1 389 ? 16.920 5.839 -43.405 1.00 89.19 389 LYS A N 1
ATOM 3158 C CA . LYS A 1 389 ? 17.535 7.045 -43.989 1.00 89.19 389 LYS A CA 1
ATOM 3159 C C . LYS A 1 389 ? 17.727 8.148 -42.941 1.00 89.19 389 LYS A C 1
ATOM 3161 O O . LYS A 1 389 ? 18.812 8.705 -42.821 1.00 89.19 389 LYS A O 1
ATOM 3166 N N . ILE A 1 390 ? 16.694 8.403 -42.135 1.00 88.06 390 ILE A N 1
ATOM 3167 C CA . ILE A 1 390 ? 16.720 9.383 -41.035 1.00 88.06 390 ILE A CA 1
ATOM 3168 C C . ILE A 1 390 ? 17.807 9.021 -40.010 1.00 88.06 390 ILE A C 1
ATOM 3170 O O . ILE A 1 390 ? 18.550 9.891 -39.553 1.00 88.06 390 ILE A O 1
ATOM 3174 N N . PHE A 1 391 ? 17.909 7.734 -39.672 1.00 88.81 391 PHE A N 1
ATOM 3175 C CA . PHE A 1 391 ? 18.883 7.199 -38.726 1.00 88.81 391 PHE A CA 1
ATOM 3176 C C . PHE A 1 391 ? 20.328 7.320 -39.238 1.00 88.81 391 PHE A C 1
ATOM 3178 O O . PHE A 1 391 ? 21.212 7.775 -38.510 1.00 88.81 391 PHE A O 1
ATOM 3185 N N . ILE A 1 392 ? 20.573 6.995 -40.511 1.00 87.12 392 ILE A N 1
ATOM 3186 C CA . ILE A 1 392 ? 21.893 7.121 -41.144 1.00 87.12 392 ILE A CA 1
ATOM 3187 C C . ILE A 1 392 ? 22.321 8.588 -41.241 1.00 87.12 392 ILE A C 1
ATOM 3189 O O . ILE A 1 392 ? 23.462 8.899 -40.895 1.00 87.12 392 ILE A O 1
ATOM 3193 N N . GLU A 1 393 ? 21.411 9.483 -41.631 1.00 89.31 393 GLU A N 1
ATOM 3194 C CA . GLU A 1 393 ? 21.649 10.932 -41.740 1.00 89.31 393 GLU A CA 1
ATOM 3195 C C . GLU A 1 393 ? 21.762 11.647 -40.379 1.00 89.31 393 GLU A C 1
ATOM 3197 O O . GLU A 1 393 ? 21.978 12.855 -40.337 1.00 89.31 393 GLU A O 1
ATOM 3202 N N . GLU A 1 394 ? 21.605 10.936 -39.255 1.00 86.31 394 GLU A N 1
ATOM 3203 C CA . GLU A 1 394 ? 21.656 11.504 -37.897 1.00 86.31 394 GLU A CA 1
ATOM 3204 C C . GLU A 1 394 ? 20.649 12.632 -37.639 1.00 86.31 394 GLU A C 1
ATOM 3206 O O . GLU A 1 394 ? 20.834 13.493 -36.768 1.00 86.31 394 GLU A O 1
ATOM 3211 N N . LYS A 1 395 ? 19.525 12.591 -38.358 1.00 89.94 395 LYS A N 1
ATOM 3212 C CA . LYS A 1 395 ? 18.393 13.492 -38.155 1.00 89.94 395 LYS A CA 1
ATOM 3213 C C . LYS A 1 395 ? 17.590 13.028 -36.939 1.00 89.94 395 LYS A C 1
ATOM 3215 O O . LYS A 1 395 ? 16.515 12.449 -37.056 1.00 89.94 395 LYS A O 1
ATOM 3220 N N . ILE A 1 396 ? 18.127 13.286 -35.747 1.00 84.69 396 ILE A N 1
ATOM 3221 C CA . ILE A 1 396 ? 17.535 12.820 -34.484 1.00 84.69 396 ILE A CA 1
ATOM 3222 C C . ILE A 1 396 ? 16.142 13.405 -34.229 1.00 84.69 396 ILE A C 1
ATOM 3224 O O . ILE A 1 396 ? 15.286 12.722 -33.687 1.00 84.69 396 ILE A O 1
ATOM 3228 N N . PHE A 1 397 ? 15.883 14.642 -34.658 1.00 85.00 397 PHE A N 1
ATOM 3229 C CA . PHE A 1 397 ? 14.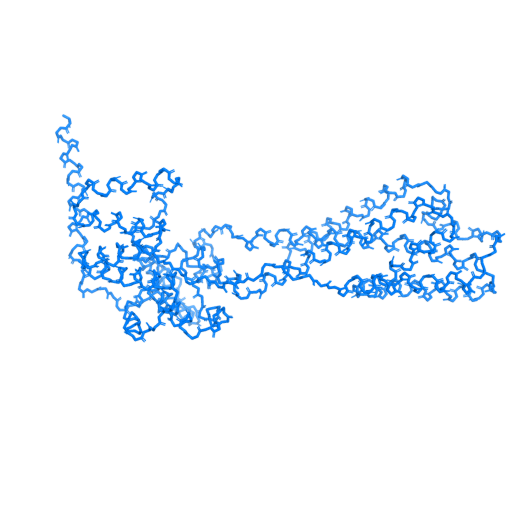613 15.322 -34.403 1.00 85.00 397 PHE A CA 1
ATOM 3230 C C . PHE A 1 397 ? 13.394 14.609 -35.025 1.00 85.00 397 PHE A C 1
ATOM 3232 O O . PHE A 1 397 ? 12.499 14.228 -34.272 1.00 85.00 397 PHE A O 1
ATOM 3239 N N . PRO A 1 398 ? 13.346 14.325 -36.343 1.00 85.81 398 PRO A N 1
ATOM 3240 C CA . PRO A 1 398 ? 12.236 13.559 -36.915 1.00 85.81 398 PRO A CA 1
ATOM 3241 C C . PRO A 1 398 ? 12.150 12.130 -36.359 1.00 85.81 398 PRO A C 1
ATOM 3243 O O . PRO A 1 398 ? 11.051 11.597 -36.224 1.00 85.81 398 PRO A O 1
ATOM 3246 N N . PHE A 1 399 ? 13.278 11.523 -35.968 1.00 81.44 399 PHE A N 1
ATOM 3247 C CA . PHE A 1 399 ? 13.266 10.225 -35.289 1.00 81.44 399 PHE A CA 1
ATOM 3248 C C . PHE A 1 399 ? 12.589 10.301 -33.914 1.00 81.44 399 PHE A C 1
ATOM 3250 O O . PHE A 1 399 ? 11.775 9.440 -33.583 1.00 81.44 399 PHE A O 1
ATOM 3257 N N . LEU A 1 400 ? 12.881 11.342 -33.129 1.00 81.75 400 LEU A N 1
ATOM 3258 C CA . LEU A 1 400 ? 12.247 11.590 -31.836 1.00 81.75 400 LEU A CA 1
ATOM 3259 C C . LEU A 1 400 ? 10.754 11.886 -31.983 1.00 81.75 400 LEU A C 1
ATOM 3261 O O . LEU A 1 400 ? 9.985 11.410 -31.161 1.00 81.75 400 LEU A O 1
ATOM 3265 N N . ILE A 1 401 ? 10.326 12.591 -33.035 1.00 86.88 401 ILE A N 1
ATOM 3266 C CA . ILE A 1 401 ? 8.896 12.813 -33.309 1.00 86.88 401 ILE A CA 1
ATOM 3267 C C . ILE A 1 401 ? 8.183 11.488 -33.587 1.00 86.88 401 ILE A C 1
ATOM 3269 O O . ILE A 1 401 ? 7.166 11.201 -32.960 1.00 86.88 401 ILE A O 1
ATOM 3273 N N . LEU A 1 402 ? 8.720 10.659 -34.489 1.00 82.38 402 LEU A N 1
ATOM 3274 C CA . LEU A 1 402 ? 8.128 9.354 -34.804 1.00 82.38 402 LEU A CA 1
ATOM 3275 C C . LEU A 1 402 ? 8.086 8.451 -33.563 1.00 82.38 402 LEU A C 1
ATOM 3277 O O . LEU A 1 402 ? 7.093 7.777 -33.295 1.00 82.38 402 LEU A O 1
ATOM 3281 N N . SER A 1 403 ? 9.160 8.490 -32.779 1.00 78.25 403 SER A N 1
ATOM 3282 C CA . SER A 1 403 ? 9.285 7.776 -31.514 1.00 78.25 403 SER A CA 1
ATOM 3283 C C . SER A 1 403 ? 8.279 8.245 -30.473 1.00 78.25 403 SER A C 1
ATOM 3285 O O . SER A 1 403 ? 7.670 7.416 -29.806 1.00 78.25 403 SER A O 1
ATOM 3287 N N . LEU A 1 404 ? 8.080 9.558 -30.348 1.00 85.19 404 LEU A N 1
ATOM 3288 C CA . LEU A 1 404 ? 7.107 10.157 -29.444 1.00 85.19 404 LEU A CA 1
ATOM 3289 C C . LEU A 1 404 ? 5.684 9.792 -29.864 1.00 85.19 404 LEU A C 1
ATOM 3291 O O . LEU A 1 404 ? 4.879 9.433 -29.015 1.00 85.19 404 LEU A O 1
ATOM 3295 N N . LEU A 1 405 ? 5.382 9.818 -31.162 1.00 87.88 405 LEU A N 1
ATOM 3296 C CA . LEU A 1 405 ? 4.080 9.398 -31.672 1.00 87.88 405 LEU A CA 1
ATOM 3297 C C . LEU A 1 405 ? 3.825 7.918 -31.360 1.00 87.88 405 LEU A C 1
ATOM 3299 O O . LEU A 1 405 ? 2.780 7.573 -30.816 1.00 87.88 405 LEU A O 1
ATOM 3303 N N . SER A 1 406 ? 4.807 7.053 -31.627 1.00 79.75 406 SER A N 1
ATOM 3304 C CA . SER A 1 406 ? 4.731 5.632 -31.279 1.00 79.75 406 SER A CA 1
ATOM 3305 C C . SER A 1 406 ? 4.583 5.424 -29.769 1.00 79.75 406 SER A C 1
ATOM 3307 O O . SER A 1 406 ? 3.779 4.600 -29.336 1.00 79.75 406 SER A O 1
ATOM 3309 N N . PHE A 1 407 ? 5.320 6.185 -28.956 1.00 83.31 407 PHE A N 1
ATOM 3310 C CA . PHE A 1 407 ? 5.199 6.181 -27.501 1.00 83.31 407 PHE A CA 1
ATOM 3311 C C . PHE A 1 407 ? 3.778 6.548 -27.071 1.00 83.31 407 PHE A C 1
ATOM 3313 O O . PHE A 1 407 ? 3.181 5.804 -26.304 1.00 83.31 407 PHE A O 1
ATOM 3320 N N . LEU A 1 408 ? 3.218 7.643 -27.593 1.00 85.81 408 LEU A N 1
ATOM 3321 C CA . LEU A 1 408 ? 1.877 8.118 -27.249 1.00 85.81 408 LEU A CA 1
ATOM 3322 C C . LEU A 1 408 ? 0.801 7.105 -27.637 1.00 85.81 408 LEU A C 1
ATOM 3324 O O . LEU A 1 408 ? -0.067 6.809 -26.822 1.00 85.81 408 LEU A O 1
ATOM 3328 N N . VAL A 1 409 ? 0.884 6.520 -28.834 1.00 86.25 409 VAL A N 1
ATOM 3329 C CA . VAL A 1 409 ? -0.050 5.472 -29.275 1.00 86.25 409 VAL A CA 1
ATOM 3330 C C . VAL A 1 409 ? 0.006 4.271 -28.329 1.00 86.25 409 VAL A C 1
ATOM 3332 O O . VAL A 1 409 ? -1.029 3.828 -27.840 1.00 86.25 409 VAL A O 1
ATOM 3335 N N . ASN A 1 410 ? 1.203 3.774 -28.006 1.00 79.69 410 ASN A N 1
ATOM 3336 C CA . ASN A 1 410 ? 1.358 2.634 -27.097 1.00 79.69 410 ASN A CA 1
ATOM 3337 C C . ASN A 1 410 ? 0.965 2.969 -25.652 1.00 79.69 410 ASN A C 1
ATOM 3339 O O . ASN A 1 410 ? 0.420 2.118 -24.954 1.00 79.69 410 ASN A O 1
ATOM 3343 N N . PHE A 1 411 ? 1.207 4.201 -25.208 1.00 82.06 411 PHE A N 1
ATOM 3344 C CA . PHE A 1 411 ? 0.787 4.685 -23.901 1.00 82.06 411 PHE A CA 1
ATOM 3345 C C . PHE A 1 411 ? -0.741 4.710 -23.797 1.00 82.06 411 PHE A C 1
ATOM 3347 O O . PHE A 1 411 ? -1.296 4.171 -22.845 1.00 82.06 411 PHE A O 1
ATOM 3354 N N . ILE A 1 412 ? -1.429 5.267 -24.801 1.00 84.44 412 ILE A N 1
ATOM 3355 C CA . ILE A 1 412 ? -2.896 5.304 -24.860 1.00 84.44 412 ILE A CA 1
ATOM 3356 C C . ILE A 1 412 ? -3.466 3.883 -24.913 1.00 84.44 412 ILE A C 1
ATOM 3358 O O . ILE A 1 412 ? -4.363 3.562 -24.138 1.00 84.44 412 ILE A O 1
ATOM 3362 N N . LEU A 1 413 ? -2.919 3.007 -25.763 1.00 80.62 413 LEU A N 1
ATOM 3363 C CA . LEU A 1 413 ? -3.340 1.604 -25.827 1.00 80.62 413 LEU A CA 1
ATOM 3364 C C . LEU A 1 413 ? -3.137 0.889 -24.485 1.00 80.62 413 LEU A C 1
ATOM 3366 O O . LEU A 1 413 ? -4.032 0.181 -24.032 1.00 80.62 413 LEU A O 1
ATOM 3370 N N . GLY A 1 414 ? -2.004 1.116 -23.814 1.00 76.69 414 GLY A N 1
ATOM 3371 C CA . GLY A 1 414 ? -1.742 0.581 -22.478 1.00 76.69 414 GLY A CA 1
ATOM 3372 C C . GLY A 1 414 ? -2.760 1.066 -21.445 1.00 76.69 414 GLY A C 1
ATOM 3373 O O . GLY A 1 414 ? -3.276 0.262 -20.670 1.00 76.69 414 GLY A O 1
ATOM 3374 N N . MET A 1 415 ? -3.117 2.352 -21.481 1.00 79.69 415 MET A N 1
ATOM 3375 C CA . MET A 1 415 ? -4.139 2.924 -20.604 1.00 79.69 415 MET A CA 1
ATOM 3376 C C . MET A 1 415 ? -5.519 2.295 -20.837 1.00 79.69 415 MET A C 1
ATOM 3378 O O . MET A 1 415 ? -6.197 1.991 -19.858 1.00 79.69 415 MET A O 1
ATOM 3382 N N . VAL A 1 416 ? -5.910 2.064 -22.097 1.00 85.19 416 VAL A N 1
ATOM 3383 C CA . VAL A 1 416 ? -7.197 1.441 -22.464 1.00 85.19 416 VAL A CA 1
ATOM 3384 C C . VAL A 1 416 ? -7.253 -0.022 -22.019 1.00 85.19 416 VAL A C 1
ATOM 3386 O O . VAL A 1 416 ? -8.224 -0.433 -21.393 1.00 85.19 416 VAL A O 1
ATOM 3389 N N . VAL A 1 417 ? -6.199 -0.802 -22.274 1.00 78.75 417 VAL A N 1
ATOM 3390 C CA . VAL A 1 417 ? -6.141 -2.221 -21.874 1.00 78.75 417 VAL A CA 1
ATOM 3391 C C . VAL A 1 417 ? -6.146 -2.382 -20.350 1.00 78.75 417 VAL A C 1
ATOM 3393 O O . VAL A 1 417 ? -6.705 -3.341 -19.839 1.00 78.75 417 VAL A O 1
ATOM 3396 N N . CYS A 1 418 ? -5.565 -1.443 -19.599 1.00 73.00 418 CYS A N 1
ATOM 3397 C CA . CYS A 1 418 ? -5.564 -1.493 -18.131 1.00 73.00 418 CYS A CA 1
ATOM 3398 C C . CYS A 1 418 ? -6.857 -0.966 -17.472 1.00 73.00 418 CYS A C 1
ATOM 3400 O O . CYS A 1 418 ? -6.909 -0.873 -16.240 1.00 73.00 418 CYS A O 1
ATOM 3402 N N . GLN A 1 419 ? -7.848 -0.514 -18.248 1.00 73.50 419 GLN A N 1
ATOM 3403 C CA . GLN A 1 419 ? -9.155 -0.087 -17.729 1.00 73.50 419 GLN A CA 1
ATOM 3404 C C . GLN A 1 419 ? -10.177 -1.228 -17.670 1.00 73.50 419 GLN A C 1
ATOM 3406 O O . GLN A 1 419 ? -11.087 -1.155 -16.844 1.00 73.50 419 GLN A O 1
ATOM 3411 N N . SER A 1 420 ? -10.023 -2.249 -18.520 1.00 55.22 420 SER A N 1
ATOM 3412 C CA . SER A 1 420 ? -10.765 -3.516 -18.451 1.00 55.22 420 SER A CA 1
ATOM 3413 C C . SER A 1 420 ? -10.184 -4.433 -17.388 1.00 55.22 420 SER A C 1
ATOM 3415 O O . SER A 1 420 ? -10.984 -5.064 -16.665 1.00 55.22 420 SER A O 1
#